Protein AF-A0A1D2JJ43-F1 (afdb_monomer_lite)

Foldseek 3Di:
DVVCCVVVVDPQVQCQPDCNQVVVLVVCLVVQQFWDKDKDKDADDDDPQKFKKKKAQFFPAFKFKDKQRHTQDHRVQGGARRSIDIGRPCRVSDDHTMMMIMITWHQHDPVPGNYDACQFLDDAGSNNPGGRDDDMDMDIDHQKDFPDQWDWDWPDDDPPDPDIDTDTHIDIDRSDDDDDDDDDDDDDDPFEDQQEAAEADFLLQQVDDDGLHQFTAYPEYANHQHDDNDDDPRVDNVVVQVQLCQAANHAPDPVSVQQSLLQRLLSNLLSNLLSLQVQCPPPRRRDYDQYQPCEGPGADPTRHCAYPQQHGTSNVQSNVQSPQQWHWDADLPVRDTDTGHPPPDDPPFDKDKDKDWDAQDPPDDRQFDPWFRTKIWIWMATPVPRHTRHIDIDRHTPDDWDWDQVPDDSHDTDTPHHRYPNRLLVGAAQAVQKAKDWDDWDVPDVQTKTKIKIFRQDQAKPFQKAKFKALAPPGDTDPDKDKPHGGDIAHHGDMDMIIIDRVPNPQDQGIWMWIDHSNHHIYIDRND

InterPro domains:
  IPR008979 Galactose-binding-like domain superfamily [SSF49785] (25-141)
  IPR013783 Immunoglobulin-like fold [G3DSA:2.60.40.10] (379-425)
  IPR013783 Immunoglobulin-like fold [G3DSA:2.60.40.10] (431-527)
  IPR017853 Glycoside hydrolase superfamily [SSF51445] (172-320)
  IPR036156 Beta-Galactosidase/glucuronidase domain superfamily [SSF49303] (390-526)
  IPR041351 Exo-beta-D-glucosaminidase, Ig-fold domain [PF18368] (411-520)
  IPR043534 Exo-beta-D-glucosaminidase/Endo-beta-mannosidase [PTHR43536] (1-178)

Structure (mmCIF, N/CA/C/O backbone):
data_AF-A0A1D2JJ43-F1
#
_entry.id   AF-A0A1D2JJ43-F1
#
loop_
_atom_site.group_PDB
_atom_site.id
_atom_site.type_symbol
_atom_site.label_atom_id
_atom_site.label_alt_id
_atom_site.label_comp_id
_atom_site.label_asym_id
_atom_site.label_entity_id
_atom_site.label_seq_id
_atom_site.pdbx_PDB_ins_code
_atom_site.Cartn_x
_atom_site.Cartn_y
_atom_site.Cartn_z
_atom_site.occupancy
_atom_site.B_iso_or_equiv
_atom_site.auth_seq_id
_atom_site.auth_comp_id
_atom_site.auth_asym_id
_atom_site.auth_atom_id
_atom_site.pdbx_PDB_model_num
ATOM 1 N N . MET A 1 1 ? 11.159 -14.795 -13.646 1.00 89.06 1 MET A N 1
ATOM 2 C CA . MET A 1 1 ? 10.263 -15.572 -12.770 1.00 89.06 1 MET A CA 1
ATOM 3 C C . MET A 1 1 ? 8.824 -15.423 -13.226 1.00 89.06 1 MET A C 1
ATOM 5 O O . MET A 1 1 ? 8.235 -16.446 -13.527 1.00 89.06 1 MET A O 1
ATOM 9 N N . ALA A 1 2 ? 8.302 -14.199 -13.382 1.00 92.44 2 ALA A N 1
ATOM 10 C CA . ALA A 1 2 ? 6.940 -13.953 -13.881 1.00 92.44 2 ALA A CA 1
ATOM 11 C C . ALA A 1 2 ? 6.596 -14.759 -15.149 1.00 92.44 2 ALA A C 1
ATOM 13 O O . ALA A 1 2 ? 5.688 -15.570 -15.119 1.00 92.44 2 ALA A O 1
ATOM 14 N N . GLY A 1 3 ? 7.426 -14.702 -16.199 1.00 93.12 3 GLY A N 1
ATOM 15 C CA . GLY A 1 3 ? 7.182 -15.512 -17.402 1.00 93.12 3 GLY A CA 1
ATOM 16 C C . GLY A 1 3 ? 7.188 -17.036 -17.179 1.00 93.12 3 GLY A C 1
ATOM 17 O O . GLY A 1 3 ? 6.576 -17.762 -17.948 1.00 93.12 3 GLY A O 1
ATOM 18 N N . LEU A 1 4 ? 7.847 -17.550 -16.132 1.00 93.31 4 LEU A N 1
ATOM 19 C CA . LEU A 1 4 ? 7.766 -18.972 -15.765 1.00 93.31 4 LEU A CA 1
ATOM 20 C C . LEU A 1 4 ? 6.449 -19.289 -15.043 1.00 93.31 4 LEU A C 1
ATOM 22 O O . LEU A 1 4 ? 5.916 -20.378 -15.231 1.00 93.31 4 LEU A O 1
ATOM 26 N N . ILE A 1 5 ? 5.930 -18.344 -14.257 1.00 94.31 5 ILE A N 1
ATOM 27 C CA . ILE A 1 5 ? 4.611 -18.434 -13.622 1.00 94.31 5 ILE A CA 1
ATOM 28 C C . ILE A 1 5 ? 3.517 -18.403 -14.696 1.00 94.31 5 ILE A C 1
ATOM 30 O O . ILE A 1 5 ? 2.702 -19.317 -14.754 1.00 94.31 5 ILE A O 1
ATOM 34 N N . ASP A 1 6 ? 3.577 -17.448 -15.629 1.00 95.06 6 ASP A N 1
ATOM 35 C CA . ASP A 1 6 ? 2.606 -17.313 -16.729 1.00 95.06 6 ASP A CA 1
ATOM 36 C C . ASP A 1 6 ? 2.534 -18.563 -17.622 1.00 95.06 6 ASP A C 1
ATOM 38 O O . ASP A 1 6 ? 1.504 -18.854 -18.225 1.00 95.06 6 ASP A O 1
ATOM 42 N N . ASN A 1 7 ? 3.631 -19.324 -17.705 1.00 95.81 7 ASN A N 1
ATOM 43 C CA . ASN A 1 7 ? 3.716 -20.574 -18.465 1.00 95.81 7 ASN A CA 1
ATOM 44 C C . ASN A 1 7 ? 3.470 -21.832 -17.606 1.00 95.81 7 ASN A C 1
ATOM 46 O O . ASN A 1 7 ? 3.734 -22.944 -18.064 1.00 95.81 7 ASN A O 1
ATOM 50 N N . GLY A 1 8 ? 3.004 -21.684 -16.361 1.00 95.25 8 GLY A N 1
ATOM 51 C CA . GLY A 1 8 ? 2.654 -22.797 -15.472 1.00 95.25 8 GLY A CA 1
ATOM 52 C C . GLY A 1 8 ? 3.840 -23.642 -14.993 1.00 95.25 8 GLY A C 1
ATOM 53 O O . GLY A 1 8 ? 3.649 -24.766 -14.537 1.00 95.25 8 GLY A O 1
ATOM 54 N N . VAL A 1 9 ? 5.075 -23.137 -15.099 1.00 94.25 9 VAL A N 1
ATOM 55 C CA . VAL A 1 9 ? 6.274 -23.820 -14.573 1.00 94.25 9 VAL A CA 1
ATOM 56 C C . VAL A 1 9 ? 6.310 -23.749 -13.045 1.00 94.25 9 VAL A C 1
ATOM 58 O O . VAL A 1 9 ? 6.814 -24.667 -12.399 1.00 94.25 9 VAL A O 1
ATOM 61 N N . TYR A 1 10 ? 5.781 -22.664 -12.480 1.00 93.38 10 TYR A N 1
ATOM 62 C CA . TYR A 1 10 ? 5.528 -22.504 -11.051 1.00 93.38 10 TYR A CA 1
ATOM 63 C C . TYR A 1 10 ? 4.125 -21.937 -10.865 1.00 93.38 10 TYR A C 1
ATOM 65 O O . TYR A 1 10 ? 3.720 -21.066 -11.630 1.00 93.38 10 TYR A O 1
ATOM 73 N N . ASP A 1 11 ? 3.412 -22.397 -9.843 1.00 93.88 11 ASP A N 1
ATOM 74 C CA . ASP A 1 11 ? 2.134 -21.815 -9.446 1.00 93.88 11 ASP A CA 1
ATOM 75 C C . ASP A 1 11 ? 2.367 -20.655 -8.466 1.00 93.88 11 ASP A C 1
ATOM 77 O O . ASP A 1 11 ? 3.124 -20.794 -7.504 1.00 93.88 11 ASP A O 1
ATOM 81 N N . GLU A 1 12 ? 1.751 -19.498 -8.716 1.00 92.06 12 GLU A N 1
ATOM 82 C CA . GLU A 1 12 ? 1.913 -18.307 -7.870 1.00 92.06 12 GLU A CA 1
ATOM 83 C C . GLU A 1 12 ? 1.381 -18.535 -6.451 1.00 92.06 12 GLU A C 1
ATOM 85 O O . GLU A 1 12 ? 2.027 -18.147 -5.475 1.00 92.06 12 GLU A O 1
ATOM 90 N N . THR A 1 13 ? 0.231 -19.204 -6.330 1.00 89.88 13 THR A N 1
ATOM 91 C CA . THR A 1 13 ? -0.414 -19.448 -5.036 1.00 89.88 13 THR A CA 1
ATOM 92 C C . THR A 1 13 ? 0.458 -20.358 -4.185 1.00 89.88 13 THR A C 1
ATOM 94 O O . THR A 1 13 ? 0.679 -20.074 -3.010 1.00 89.88 13 THR A O 1
ATOM 97 N N . GLU A 1 14 ? 1.008 -21.421 -4.769 1.00 92.69 14 GLU A N 1
ATOM 98 C CA . GLU A 1 14 ? 1.961 -22.293 -4.086 1.00 92.69 14 GLU A CA 1
ATOM 99 C C . GLU A 1 14 ? 3.264 -21.564 -3.766 1.00 92.69 14 GLU A C 1
ATOM 101 O O . GLU A 1 14 ? 3.770 -21.682 -2.651 1.00 92.69 14 GLU A O 1
ATOM 106 N N . LEU A 1 15 ? 3.812 -20.797 -4.709 1.00 91.94 15 LEU A N 1
ATOM 107 C CA . LEU A 1 15 ? 5.088 -20.109 -4.534 1.00 91.94 15 LEU A CA 1
ATOM 108 C C . LEU A 1 15 ? 5.037 -19.095 -3.386 1.00 91.94 15 LEU A C 1
ATOM 110 O O . LEU A 1 15 ? 5.996 -18.991 -2.619 1.00 91.94 15 LEU A O 1
ATOM 114 N N . PHE A 1 16 ? 3.932 -18.359 -3.268 1.00 92.25 16 PHE A N 1
ATOM 115 C CA . PHE A 1 16 ? 3.734 -17.349 -2.228 1.00 92.25 16 PHE A CA 1
ATOM 116 C C . PHE A 1 16 ? 3.169 -17.921 -0.925 1.00 92.25 16 PHE A C 1
ATOM 118 O O . PHE A 1 16 ? 3.050 -17.198 0.065 1.00 92.25 16 PHE A O 1
ATOM 125 N N . PHE A 1 17 ? 2.858 -19.217 -0.882 1.00 91.38 17 PHE A N 1
ATOM 126 C CA . PHE A 1 17 ? 2.410 -19.879 0.332 1.00 91.38 17 PHE A CA 1
ATOM 127 C C . PHE A 1 17 ? 3.592 -20.326 1.202 1.00 91.38 17 PHE A C 1
ATOM 129 O O . PHE A 1 17 ? 4.466 -21.081 0.774 1.00 91.38 17 PHE A O 1
ATOM 136 N N . SER A 1 18 ? 3.571 -19.931 2.479 1.00 90.50 18 SER A N 1
ATOM 137 C CA . SER A 1 18 ? 4.553 -20.360 3.484 1.00 90.50 18 SER A CA 1
ATOM 138 C C . SER A 1 18 ? 6.008 -20.053 3.067 1.00 90.50 18 SER A C 1
ATOM 140 O O . SER A 1 18 ? 6.306 -18.957 2.601 1.00 90.50 18 SER A O 1
ATOM 142 N N . ASP A 1 19 ? 6.939 -20.987 3.265 1.00 90.38 19 ASP A N 1
ATOM 143 C CA . ASP A 1 19 ? 8.365 -20.845 2.951 1.00 90.38 19 ASP A CA 1
ATOM 144 C C . ASP A 1 19 ? 8.744 -21.343 1.538 1.00 90.38 19 ASP A C 1
ATOM 146 O O . ASP A 1 19 ? 9.933 -21.504 1.225 1.00 90.38 19 ASP A O 1
ATOM 150 N N . ASN A 1 20 ? 7.759 -21.569 0.660 1.00 93.25 20 ASN A N 1
ATOM 151 C CA . ASN A 1 20 ? 7.969 -22.144 -0.671 1.00 93.25 20 ASN A CA 1
ATOM 152 C C . ASN A 1 20 ? 8.845 -21.268 -1.576 1.00 93.25 20 ASN A C 1
ATOM 154 O O . ASN A 1 20 ? 9.690 -21.804 -2.301 1.00 93.25 20 ASN A O 1
ATOM 158 N N . LEU A 1 21 ? 8.719 -19.939 -1.500 1.00 91.62 21 LEU A N 1
ATOM 159 C CA . LEU A 1 21 ? 9.570 -19.008 -2.248 1.00 91.62 21 LEU A CA 1
ATOM 160 C C . LEU A 1 21 ? 11.053 -19.211 -1.911 1.00 91.62 21 LEU A C 1
ATOM 162 O O . LEU A 1 21 ? 11.881 -19.316 -2.814 1.00 91.62 21 LEU A O 1
ATOM 166 N N . SER A 1 22 ? 11.385 -19.344 -0.624 1.00 89.19 22 SER A N 1
ATOM 167 C CA . SER A 1 22 ? 12.758 -19.557 -0.150 1.00 89.19 22 SER A CA 1
ATOM 168 C C . SER A 1 22 ? 13.320 -20.898 -0.621 1.00 89.19 22 SER A C 1
ATOM 170 O O . SER A 1 22 ? 14.445 -20.965 -1.123 1.00 89.19 22 SER A O 1
ATOM 172 N N . ARG A 1 23 ? 12.527 -21.974 -0.520 1.00 89.88 23 ARG A N 1
ATOM 173 C CA . ARG A 1 23 ? 12.917 -23.308 -1.011 1.00 89.88 23 ARG A CA 1
ATOM 174 C C . ARG A 1 23 ? 13.148 -23.297 -2.520 1.00 89.88 23 ARG A C 1
ATOM 176 O O . ARG A 1 23 ? 14.163 -23.811 -2.995 1.00 89.88 23 ARG A O 1
ATOM 183 N N . THR A 1 24 ? 12.247 -22.653 -3.257 1.00 88.12 24 THR A N 1
ATOM 184 C CA . THR A 1 24 ? 12.350 -22.492 -4.710 1.00 88.12 24 THR A CA 1
ATOM 185 C C . THR A 1 24 ? 13.593 -21.693 -5.069 1.00 88.12 24 THR A C 1
ATOM 187 O O . THR A 1 24 ? 14.385 -22.166 -5.877 1.00 88.12 24 THR A O 1
ATOM 190 N N . ALA A 1 25 ? 13.828 -20.546 -4.422 1.00 86.19 25 ALA A N 1
ATOM 191 C CA . ALA A 1 25 ? 14.993 -19.691 -4.650 1.00 86.19 25 ALA A CA 1
ATOM 192 C C . ALA A 1 25 ? 16.315 -20.459 -4.516 1.00 86.19 25 ALA A C 1
ATOM 194 O O . ALA A 1 25 ? 17.204 -20.307 -5.354 1.00 86.19 25 ALA A O 1
ATOM 195 N N . ILE A 1 26 ? 16.430 -21.334 -3.512 1.00 86.00 26 ILE A N 1
ATOM 196 C CA . ILE A 1 26 ? 17.597 -22.207 -3.332 1.00 86.00 26 ILE A CA 1
ATOM 197 C C . ILE A 1 26 ? 17.710 -23.211 -4.487 1.00 86.00 26 ILE A C 1
ATOM 199 O O . ILE A 1 26 ? 18.777 -23.329 -5.092 1.00 86.00 26 ILE A O 1
ATOM 203 N N . ALA A 1 27 ? 16.619 -23.905 -4.820 1.00 85.12 27 ALA A N 1
ATOM 204 C CA . ALA A 1 27 ? 16.606 -24.952 -5.842 1.00 85.12 27 ALA A CA 1
ATOM 205 C C . ALA A 1 27 ? 16.917 -24.428 -7.256 1.00 85.12 27 ALA A C 1
ATOM 207 O O . ALA A 1 27 ? 17.529 -25.124 -8.068 1.00 85.12 27 ALA A O 1
ATOM 208 N N . VAL A 1 28 ? 16.512 -23.195 -7.563 1.00 87.62 28 VAL A N 1
ATOM 209 C CA . VAL A 1 28 ? 16.611 -22.609 -8.911 1.00 87.62 28 VAL A CA 1
ATOM 210 C C . VAL A 1 28 ? 17.745 -21.602 -9.043 1.00 87.62 28 VAL A C 1
ATOM 212 O O . VAL A 1 28 ? 17.951 -21.073 -10.134 1.00 87.62 28 VAL A O 1
ATOM 215 N N . LYS A 1 29 ? 18.510 -21.357 -7.971 1.00 83.12 29 LYS A N 1
ATOM 216 C CA . LYS A 1 29 ? 19.557 -20.330 -7.916 1.00 83.12 29 LYS A CA 1
ATOM 217 C C . LYS A 1 29 ? 20.469 -20.362 -9.142 1.00 83.12 29 LYS A C 1
ATOM 219 O O . LYS A 1 29 ? 20.690 -19.333 -9.774 1.00 83.12 29 LYS A O 1
ATOM 224 N N . ALA A 1 30 ? 20.961 -21.541 -9.525 1.00 84.56 30 ALA A N 1
ATOM 225 C CA . ALA A 1 30 ? 21.860 -21.695 -10.670 1.00 84.56 30 ALA A CA 1
ATOM 226 C C . ALA A 1 30 ? 21.230 -21.266 -12.012 1.00 84.56 30 ALA A C 1
ATOM 228 O O . ALA A 1 30 ? 21.946 -20.778 -12.884 1.00 84.56 30 ALA A O 1
ATOM 229 N N . LYS A 1 31 ? 19.902 -21.385 -12.169 1.00 87.25 31 LYS A N 1
ATOM 230 C CA . LYS A 1 31 ? 19.178 -21.017 -13.399 1.00 87.25 31 LYS A CA 1
ATOM 231 C C . LYS A 1 31 ? 19.157 -19.505 -13.645 1.00 87.25 31 LYS A C 1
ATOM 233 O O . LYS A 1 31 ? 19.100 -19.094 -14.795 1.00 87.25 31 LYS A O 1
ATOM 238 N N . PHE A 1 32 ? 19.235 -18.691 -12.590 1.00 91.06 32 PHE A N 1
ATOM 239 C CA . PHE A 1 32 ? 19.167 -17.226 -12.689 1.00 91.06 32 PHE A CA 1
ATOM 240 C C . PHE A 1 32 ? 20.522 -16.520 -12.537 1.00 91.06 32 PHE A C 1
ATOM 242 O O . PHE A 1 32 ? 20.602 -15.302 -12.657 1.00 91.06 32 PHE A O 1
ATOM 249 N N . HIS A 1 33 ? 21.613 -17.271 -12.344 1.00 89.62 33 HIS A N 1
ATOM 250 C CA . HIS A 1 33 ? 22.984 -16.736 -12.372 1.00 89.62 33 HIS A CA 1
ATOM 251 C C . HIS A 1 33 ? 23.607 -16.742 -13.778 1.00 89.62 33 HIS A C 1
ATOM 253 O O . HIS A 1 33 ? 24.810 -16.527 -13.934 1.00 89.62 33 HIS A O 1
ATOM 259 N N . VAL A 1 34 ? 22.792 -16.950 -14.813 1.00 93.62 34 VAL A N 1
ATOM 260 C CA . VAL A 1 34 ? 23.194 -16.901 -16.222 1.00 93.62 34 VAL A CA 1
ATOM 261 C C . VAL A 1 34 ? 22.296 -15.942 -17.008 1.00 93.62 34 VAL A C 1
ATOM 263 O O . VAL A 1 34 ? 21.182 -15.653 -16.567 1.00 93.62 34 VAL A O 1
ATOM 266 N N . PRO A 1 35 ? 22.757 -15.414 -18.157 1.00 96.50 35 PRO A N 1
ATOM 267 C CA . PRO A 1 35 ? 21.930 -14.547 -18.984 1.00 96.50 35 PRO A CA 1
ATOM 268 C C . PRO A 1 35 ? 20.648 -15.234 -19.466 1.00 96.50 35 PRO A C 1
ATOM 270 O O . PRO A 1 35 ? 20.686 -16.400 -19.859 1.00 96.50 35 PRO A O 1
ATOM 273 N N . CYS A 1 36 ? 19.543 -14.492 -19.493 1.00 95.38 36 CYS A N 1
ATOM 274 C CA . CYS A 1 36 ? 18.257 -14.944 -20.025 1.00 95.38 36 CYS A CA 1
ATOM 275 C C . CYS A 1 36 ? 18.011 -14.334 -21.409 1.00 95.38 36 CYS A C 1
ATOM 277 O O . CYS A 1 36 ? 18.448 -13.217 -21.691 1.00 95.38 36 CYS A O 1
ATOM 279 N N . LEU A 1 37 ? 17.326 -15.072 -22.284 1.00 96.94 37 LEU A N 1
ATOM 280 C CA . LEU A 1 37 ? 17.017 -14.640 -23.646 1.00 96.94 37 LEU A CA 1
ATOM 281 C C . LEU A 1 37 ? 15.527 -14.318 -23.772 1.00 96.94 37 LEU A C 1
ATOM 283 O O . LEU A 1 37 ? 14.689 -15.164 -23.480 1.00 96.94 37 LEU A O 1
ATOM 287 N N . TYR A 1 38 ? 15.226 -13.117 -24.250 1.00 97.62 38 TYR A N 1
ATOM 288 C CA . TYR A 1 38 ? 13.897 -12.664 -24.648 1.00 97.62 38 TYR A CA 1
ATOM 289 C C . TYR A 1 38 ? 13.918 -12.487 -26.158 1.00 97.62 38 TYR A C 1
ATOM 291 O O . TYR A 1 38 ? 14.759 -11.748 -26.670 1.00 97.62 38 TYR A O 1
ATOM 299 N N . ARG A 1 39 ? 13.048 -13.187 -26.883 1.00 97.75 39 ARG A N 1
ATOM 300 C CA . ARG A 1 39 ? 13.063 -13.193 -28.344 1.00 97.75 39 ARG A CA 1
ATOM 301 C C . ARG A 1 39 ? 11.662 -13.007 -28.888 1.00 97.75 39 ARG A C 1
ATOM 303 O O . ARG A 1 39 ? 10.768 -13.718 -28.457 1.00 97.75 39 ARG A O 1
ATOM 310 N N . GLU A 1 40 ? 11.545 -12.132 -29.877 1.00 97.62 40 GLU A N 1
ATOM 311 C CA . GLU A 1 40 ? 10.317 -11.908 -30.632 1.00 97.62 40 GLU A CA 1
ATOM 312 C C . GLU A 1 40 ? 10.609 -11.978 -32.135 1.00 97.62 40 GLU A C 1
ATOM 314 O O . GLU A 1 40 ? 11.672 -11.538 -32.597 1.00 97.62 40 GLU A O 1
ATOM 319 N N . GLU A 1 41 ? 9.681 -12.550 -32.897 1.00 97.75 41 GLU A N 1
ATOM 320 C CA . GLU A 1 41 ? 9.656 -12.497 -34.361 1.00 97.75 41 GLU A CA 1
ATOM 321 C C . GLU A 1 41 ? 8.449 -11.686 -34.814 1.00 97.75 41 GLU A C 1
ATOM 323 O O . GLU A 1 41 ? 7.363 -11.825 -34.263 1.00 97.75 41 GLU A O 1
ATOM 328 N N . PHE A 1 42 ? 8.633 -10.840 -35.820 1.00 96.88 42 PHE A N 1
ATOM 329 C CA . PHE A 1 42 ? 7.571 -9.979 -36.324 1.00 96.88 42 PHE A CA 1
ATOM 330 C C . PHE A 1 42 ? 7.799 -9.646 -37.795 1.00 96.88 42 PHE A C 1
ATOM 332 O O . PHE A 1 42 ? 8.937 -9.537 -38.256 1.00 96.88 42 PHE A O 1
ATOM 339 N N . ASP A 1 43 ? 6.711 -9.444 -38.528 1.00 97.12 43 ASP A N 1
ATOM 340 C CA . ASP A 1 43 ? 6.760 -9.013 -39.920 1.00 97.12 43 ASP A CA 1
ATOM 341 C C . ASP A 1 43 ? 6.694 -7.490 -40.032 1.00 97.12 43 ASP A C 1
ATOM 343 O O . ASP A 1 43 ? 5.946 -6.820 -39.318 1.00 97.12 43 ASP A O 1
ATOM 347 N N . LEU A 1 44 ? 7.460 -6.937 -40.970 1.00 94.81 44 LEU A N 1
ATOM 348 C CA . LEU A 1 44 ? 7.408 -5.525 -41.329 1.00 94.81 44 LEU A CA 1
ATOM 349 C C . LEU A 1 44 ? 7.190 -5.343 -42.826 1.00 94.81 44 LEU A C 1
ATOM 351 O O . LEU A 1 44 ? 7.762 -6.061 -43.644 1.00 94.81 44 LEU A O 1
ATOM 355 N N . ASP A 1 45 ? 6.463 -4.286 -43.181 1.00 93.31 45 ASP A N 1
ATOM 356 C CA . ASP A 1 45 ? 6.418 -3.733 -44.537 1.00 93.31 45 ASP A CA 1
ATOM 357 C C . ASP A 1 45 ? 7.002 -2.306 -44.526 1.00 93.31 45 ASP A C 1
ATOM 359 O O . ASP A 1 45 ? 6.279 -1.324 -44.312 1.00 93.31 45 ASP A O 1
ATOM 363 N N . PRO A 1 46 ? 8.340 -2.161 -44.635 1.00 90.88 46 PRO A N 1
ATOM 364 C CA . PRO A 1 46 ? 9.005 -0.873 -44.508 1.00 90.88 46 PRO A CA 1
ATOM 365 C C . PRO A 1 46 ? 8.600 0.114 -45.604 1.00 90.88 46 PRO A C 1
ATOM 367 O O . PRO A 1 46 ? 8.778 -0.132 -46.798 1.00 90.88 46 PRO A O 1
ATOM 370 N N . ARG A 1 47 ? 8.172 1.316 -45.205 1.00 86.69 47 ARG A N 1
ATOM 371 C CA . ARG A 1 47 ? 7.963 2.415 -46.160 1.00 86.69 47 ARG A CA 1
ATOM 372 C C . ARG A 1 47 ? 9.288 2.855 -46.791 1.00 86.69 47 ARG A C 1
ATOM 374 O O . ARG A 1 47 ? 10.322 2.893 -46.122 1.00 86.69 47 ARG A O 1
ATOM 381 N N . ARG A 1 48 ? 9.250 3.257 -48.068 1.00 79.56 48 ARG A N 1
ATOM 382 C CA . ARG A 1 48 ? 10.416 3.832 -48.767 1.00 79.56 48 ARG A CA 1
ATOM 383 C C . ARG A 1 48 ? 10.914 5.098 -48.063 1.00 79.56 48 ARG A C 1
ATOM 385 O O . ARG A 1 48 ? 10.108 5.910 -47.618 1.00 79.56 48 ARG A O 1
ATOM 392 N N . ASN A 1 49 ? 12.237 5.277 -48.026 1.00 76.06 49 ASN A N 1
ATOM 393 C CA . ASN A 1 49 ? 12.925 6.413 -47.394 1.00 76.06 49 ASN A CA 1
ATOM 394 C C . ASN A 1 49 ? 12.593 6.607 -45.903 1.00 76.06 49 ASN A C 1
ATOM 396 O O . ASN A 1 49 ? 12.656 7.729 -45.397 1.00 76.06 49 ASN A O 1
ATOM 400 N N . GLY A 1 50 ? 12.211 5.534 -45.208 1.00 79.94 50 GLY A N 1
ATOM 401 C CA . GLY A 1 50 ? 11.974 5.583 -43.774 1.00 79.94 50 GLY A CA 1
ATOM 402 C C . GLY A 1 50 ? 13.230 5.286 -42.958 1.00 79.94 50 GLY A C 1
ATOM 403 O O . GLY A 1 50 ? 14.088 4.514 -43.381 1.00 79.94 50 GLY A O 1
ATOM 404 N N . HIS A 1 51 ? 13.308 5.885 -41.777 1.00 85.44 51 HIS A N 1
ATOM 405 C CA . HIS A 1 51 ? 14.343 5.649 -40.778 1.00 85.44 51 HIS A CA 1
ATOM 406 C C . HIS A 1 51 ? 13.715 4.946 -39.574 1.00 85.44 51 HIS A C 1
ATOM 408 O O . HIS A 1 51 ? 12.672 5.385 -39.082 1.00 85.44 51 HIS A O 1
ATOM 414 N N . PHE A 1 52 ? 14.315 3.846 -39.132 1.00 92.06 52 PHE A N 1
ATOM 415 C CA . PHE A 1 52 ? 13.838 3.059 -38.001 1.00 92.06 52 PHE A CA 1
ATOM 416 C C . PHE A 1 52 ? 14.563 3.414 -36.712 1.00 92.06 52 PHE A C 1
ATOM 418 O O . PHE A 1 52 ? 15.754 3.707 -36.720 1.00 92.06 52 PHE A O 1
ATOM 425 N N . PHE A 1 53 ? 13.834 3.303 -35.606 1.00 91.06 53 PHE A N 1
ATOM 426 C CA . PHE A 1 53 ? 14.351 3.454 -34.255 1.00 91.06 53 PHE A CA 1
ATOM 427 C C . PHE A 1 53 ? 13.882 2.307 -33.383 1.00 91.06 53 PHE A C 1
ATOM 429 O O . PHE A 1 53 ? 12.685 2.008 -33.366 1.00 91.06 53 PHE A O 1
ATOM 436 N N . LEU A 1 54 ? 14.799 1.739 -32.607 1.00 94.31 54 LEU A N 1
ATOM 437 C CA . LEU A 1 54 ? 14.476 0.796 -31.543 1.00 94.31 54 LEU A CA 1
ATOM 438 C C . LEU A 1 54 ? 14.518 1.527 -30.202 1.00 94.31 54 LEU A C 1
ATOM 440 O O . LEU A 1 54 ? 15.492 2.214 -29.912 1.00 94.31 54 LEU A O 1
ATOM 444 N N . GLN A 1 55 ? 13.491 1.383 -29.376 1.00 93.44 55 GLN A N 1
ATOM 445 C CA . GLN A 1 55 ? 13.393 2.055 -28.088 1.00 93.44 55 GLN A CA 1
ATOM 446 C C . GLN A 1 55 ? 13.108 1.061 -26.969 1.00 93.44 55 GLN A C 1
ATOM 448 O O . GLN A 1 55 ? 12.180 0.262 -27.056 1.00 93.44 55 GLN A O 1
ATOM 453 N N . THR A 1 56 ? 13.892 1.138 -25.899 1.00 93.88 56 THR A N 1
ATOM 454 C CA . THR A 1 56 ? 13.664 0.394 -24.660 1.00 93.88 56 THR A CA 1
ATOM 455 C C . THR A 1 56 ? 13.057 1.310 -23.605 1.00 93.88 56 THR A C 1
ATOM 457 O O . THR A 1 56 ? 13.451 2.472 -23.478 1.00 93.88 56 THR A O 1
ATOM 460 N N . HIS A 1 57 ? 12.114 0.784 -22.820 1.00 91.56 57 HIS A N 1
ATOM 461 C CA . HIS A 1 57 ? 11.475 1.533 -21.732 1.00 91.56 57 HIS A CA 1
ATOM 462 C C . HIS A 1 57 ? 11.778 0.987 -20.329 1.00 91.56 57 HIS A C 1
ATOM 464 O O . HIS A 1 57 ? 11.466 1.659 -19.343 1.00 91.56 57 HIS A O 1
ATOM 470 N N . GLY A 1 58 ? 12.384 -0.201 -20.215 1.00 92.81 58 GLY A N 1
ATOM 471 C CA . GLY A 1 58 ? 12.763 -0.791 -18.929 1.00 92.81 58 GLY A CA 1
ATOM 472 C C . GLY A 1 58 ? 13.337 -2.203 -19.046 1.00 92.81 58 GLY A C 1
ATOM 473 O O . GLY A 1 58 ? 12.627 -3.147 -19.392 1.00 92.81 58 GLY A O 1
ATOM 474 N N . THR A 1 59 ? 14.617 -2.346 -18.691 1.00 94.44 59 THR A N 1
ATOM 475 C CA . THR A 1 59 ? 15.345 -3.624 -18.704 1.00 94.44 59 THR A CA 1
ATOM 476 C C . THR A 1 59 ? 16.247 -3.723 -17.480 1.00 94.44 59 THR A C 1
ATOM 478 O O . THR A 1 59 ? 17.094 -2.862 -17.263 1.00 94.44 59 THR A O 1
ATOM 481 N N . THR A 1 60 ? 16.103 -4.788 -16.697 1.00 95.19 60 THR A N 1
ATOM 482 C CA . THR A 1 60 ? 16.807 -4.995 -15.428 1.00 95.19 60 THR A CA 1
ATOM 483 C C . THR A 1 60 ? 17.846 -6.121 -15.551 1.00 95.19 60 THR A C 1
ATOM 485 O O . THR A 1 60 ? 17.504 -7.222 -15.975 1.00 95.19 60 THR A O 1
ATOM 488 N N . SER A 1 61 ? 19.116 -5.936 -15.185 1.00 93.94 61 SER A N 1
ATOM 489 C CA . SER A 1 61 ? 19.804 -4.659 -14.930 1.00 93.94 61 SER A CA 1
ATOM 490 C C . SER A 1 61 ? 20.558 -4.125 -16.149 1.00 93.94 61 SER A C 1
ATOM 492 O O . SER A 1 61 ? 20.903 -2.949 -16.191 1.00 93.94 61 SER A O 1
ATOM 494 N N . ARG A 1 62 ? 20.843 -4.981 -17.134 1.00 96.50 62 ARG A N 1
ATOM 495 C CA . ARG A 1 62 ? 21.521 -4.642 -18.395 1.00 96.50 62 ARG A CA 1
ATOM 496 C C . ARG A 1 62 ? 21.298 -5.730 -19.437 1.00 96.50 62 ARG A C 1
ATOM 498 O O . ARG A 1 62 ? 21.029 -6.880 -19.071 1.00 96.50 62 ARG A O 1
ATOM 505 N N . ALA A 1 63 ? 21.466 -5.401 -20.716 1.00 97.62 63 ALA A N 1
ATOM 506 C CA . ALA A 1 63 ? 21.264 -6.369 -21.791 1.00 97.62 63 ALA A CA 1
ATOM 507 C C . ALA A 1 63 ? 22.124 -6.127 -23.033 1.00 97.62 63 ALA A C 1
ATOM 509 O O . ALA A 1 63 ? 22.432 -4.988 -23.361 1.00 97.62 63 ALA A O 1
ATOM 510 N N . ASP A 1 64 ? 22.448 -7.204 -23.750 1.00 98.38 64 ASP A N 1
ATOM 511 C CA . ASP A 1 64 ? 22.799 -7.099 -25.169 1.00 98.38 64 ASP A CA 1
ATOM 512 C C . ASP A 1 64 ? 21.503 -7.159 -25.994 1.00 98.38 64 ASP A C 1
ATOM 514 O O . ASP A 1 64 ? 20.637 -7.995 -25.723 1.00 98.38 64 ASP A O 1
ATOM 518 N N . ILE A 1 65 ? 21.364 -6.294 -26.993 1.00 98.06 65 ILE A N 1
ATOM 519 C CA . ILE A 1 65 ? 20.191 -6.198 -27.866 1.00 98.06 65 ILE A CA 1
ATOM 520 C C . ILE A 1 65 ? 20.626 -6.474 -29.296 1.00 98.06 65 ILE A C 1
ATOM 522 O O . ILE A 1 65 ? 21.536 -5.820 -29.807 1.00 98.06 65 ILE A O 1
ATOM 526 N N . TYR A 1 66 ? 19.945 -7.409 -29.948 1.00 98.38 66 TYR A N 1
ATOM 527 C CA . TYR A 1 66 ? 20.210 -7.811 -31.317 1.00 98.38 66 TYR A CA 1
ATOM 528 C C . TYR A 1 66 ? 18.962 -7.675 -32.180 1.00 98.38 66 TYR A C 1
ATOM 530 O O . TYR A 1 66 ? 17.889 -8.125 -31.785 1.00 98.38 66 TYR A O 1
ATOM 538 N N . LEU A 1 67 ? 19.124 -7.146 -33.390 1.00 98.31 67 LEU A N 1
ATOM 539 C CA . LEU A 1 67 ? 18.090 -7.122 -34.422 1.00 98.31 67 LEU A CA 1
ATOM 540 C C . LEU A 1 67 ? 18.616 -7.853 -35.657 1.00 98.31 67 LEU A C 1
ATOM 542 O O . LEU A 1 67 ? 19.662 -7.499 -36.195 1.00 98.31 67 LEU A O 1
ATOM 546 N N . ASN A 1 68 ? 17.923 -8.909 -36.085 1.00 97.69 68 ASN A N 1
ATOM 547 C CA . ASN A 1 68 ? 18.322 -9.759 -37.216 1.00 97.69 68 ASN A CA 1
ATOM 548 C C . ASN A 1 68 ? 19.784 -10.249 -37.149 1.00 97.69 68 ASN A C 1
ATOM 550 O O . ASN A 1 68 ? 20.452 -10.404 -38.173 1.00 97.69 68 ASN A O 1
ATOM 554 N N . GLY A 1 69 ? 20.271 -10.499 -35.929 1.00 96.44 69 GLY A N 1
ATOM 555 C CA . GLY A 1 69 ? 21.634 -10.955 -35.641 1.00 96.44 69 GLY A CA 1
ATOM 556 C C . GLY A 1 69 ? 22.676 -9.842 -35.483 1.00 96.44 69 GLY A C 1
ATOM 557 O O . GLY A 1 69 ? 23.762 -10.120 -34.978 1.00 96.44 69 GLY A O 1
ATOM 558 N N . ALA A 1 70 ? 22.364 -8.596 -35.847 1.00 97.75 70 ALA A N 1
ATOM 559 C CA . ALA A 1 70 ? 23.247 -7.454 -35.626 1.00 97.75 70 ALA A CA 1
ATOM 560 C C . ALA A 1 70 ? 23.125 -6.943 -34.186 1.00 97.75 70 ALA A C 1
ATOM 562 O O . ALA A 1 70 ? 22.015 -6.814 -33.673 1.00 97.75 70 ALA A O 1
ATOM 563 N N . LEU A 1 71 ? 24.255 -6.661 -33.531 1.00 97.69 71 LEU A N 1
ATOM 564 C CA . LEU A 1 71 ? 24.282 -6.085 -32.185 1.00 97.69 71 LEU A CA 1
ATOM 565 C C . LEU A 1 71 ? 23.924 -4.595 -32.262 1.00 97.69 71 LEU A C 1
ATOM 567 O O . LEU A 1 71 ? 24.739 -3.794 -32.703 1.00 97.69 71 LEU A O 1
ATOM 571 N N . VAL A 1 72 ? 22.732 -4.239 -31.789 1.00 96.81 72 VAL A N 1
ATOM 572 C CA . VAL A 1 72 ? 22.239 -2.854 -31.731 1.00 96.81 72 VAL A CA 1
ATOM 573 C C . VAL A 1 72 ? 22.796 -2.125 -30.511 1.00 96.81 72 VAL A C 1
ATOM 575 O O . VAL A 1 72 ? 23.203 -0.970 -30.591 1.00 96.81 72 VAL A O 1
ATOM 578 N N . ALA A 1 73 ? 22.823 -2.797 -29.361 1.00 96.38 73 ALA A N 1
ATOM 579 C CA . ALA A 1 73 ? 23.343 -2.228 -28.125 1.00 96.38 73 ALA A CA 1
ATOM 580 C C . ALA A 1 73 ? 23.972 -3.313 -27.261 1.00 96.38 73 ALA A C 1
ATOM 582 O O . ALA A 1 73 ? 23.420 -4.401 -27.114 1.00 96.38 73 ALA A O 1
ATOM 583 N N . SER A 1 74 ? 25.124 -3.014 -26.665 1.00 97.06 74 SER A N 1
ATOM 584 C CA . SER A 1 74 ? 25.770 -3.927 -25.722 1.00 97.06 74 SER A CA 1
ATOM 585 C C . SER A 1 74 ? 25.242 -3.739 -24.301 1.00 97.06 74 SER A C 1
ATOM 587 O O . SER A 1 74 ? 24.749 -2.666 -23.942 1.00 97.06 74 SER A O 1
ATOM 589 N N . LYS A 1 75 ? 25.502 -4.720 -23.439 1.00 95.56 75 LYS A N 1
ATOM 590 C CA . LYS A 1 75 ? 25.272 -4.663 -21.988 1.00 95.56 75 LYS A CA 1
ATOM 591 C C . LYS A 1 75 ? 26.038 -3.560 -21.259 1.00 95.56 75 LYS A C 1
ATOM 593 O O . LYS A 1 75 ? 25.813 -3.381 -20.071 1.00 95.56 75 LYS A O 1
ATOM 598 N N . ASN A 1 76 ? 26.986 -2.893 -21.919 1.00 95.19 76 ASN A N 1
ATOM 599 C CA . ASN A 1 76 ? 27.690 -1.731 -21.372 1.00 95.19 76 ASN A CA 1
ATOM 600 C C . ASN A 1 76 ? 26.998 -0.415 -21.766 1.00 95.19 76 ASN A C 1
ATOM 602 O O . ASN A 1 76 ? 27.281 0.624 -21.179 1.00 95.19 76 ASN A O 1
ATOM 606 N N . THR A 1 77 ? 26.099 -0.469 -22.752 1.00 94.62 77 THR A N 1
ATOM 607 C CA . THR A 1 77 ? 25.320 0.661 -23.266 1.00 94.62 77 THR A CA 1
ATOM 608 C C . THR A 1 77 ? 23.900 0.642 -22.700 1.00 94.62 77 THR A C 1
ATOM 610 O O . THR A 1 77 ? 23.453 1.645 -22.149 1.00 94.62 77 THR A O 1
ATOM 613 N N . GLN A 1 78 ? 23.203 -0.499 -22.779 1.00 95.62 78 GLN A N 1
ATOM 614 C CA . GLN A 1 78 ? 21.893 -0.713 -22.156 1.00 95.62 78 GLN A CA 1
ATOM 615 C C . GLN A 1 78 ? 22.092 -1.146 -20.698 1.00 95.62 78 GLN A C 1
ATOM 617 O O . GLN A 1 78 ? 22.223 -2.339 -20.415 1.00 95.62 78 GLN A O 1
ATOM 622 N N . VAL A 1 79 ? 22.132 -0.176 -19.780 1.00 95.25 79 VAL A N 1
ATOM 623 C CA . VAL A 1 79 ? 22.411 -0.383 -18.348 1.00 95.25 79 VAL A CA 1
ATOM 624 C C . VAL A 1 79 ? 21.437 0.408 -17.479 1.00 95.25 79 VAL A C 1
ATOM 626 O O . VAL A 1 79 ? 21.172 1.575 -17.742 1.00 95.25 79 VAL A O 1
ATOM 629 N N . GLY A 1 80 ? 20.982 -0.219 -16.399 1.00 94.69 80 GLY A N 1
ATOM 630 C CA . GLY A 1 80 ? 20.069 0.322 -15.400 1.00 94.69 80 GLY A CA 1
ATOM 631 C C . GLY A 1 80 ? 18.608 0.013 -15.722 1.00 94.69 80 GLY A C 1
ATOM 632 O O . GLY A 1 80 ? 18.183 0.147 -16.869 1.00 94.69 80 GLY A O 1
ATOM 633 N N . SER A 1 81 ? 17.813 -0.326 -14.701 1.00 94.81 81 SER A N 1
ATOM 634 C CA . SER A 1 81 ? 16.377 -0.626 -14.865 1.00 94.81 81 SER A CA 1
ATOM 635 C C . SER A 1 81 ? 15.596 0.516 -15.516 1.00 94.81 81 SER A C 1
ATOM 637 O O . SER A 1 81 ? 14.641 0.255 -16.242 1.00 94.81 81 SER A O 1
ATOM 639 N N . TYR A 1 82 ? 16.030 1.762 -15.293 1.00 92.94 82 TYR A N 1
ATOM 640 C CA . TYR A 1 82 ? 15.466 2.979 -15.889 1.00 92.94 82 TYR A CA 1
ATOM 641 C C . TYR A 1 82 ? 16.348 3.593 -16.984 1.00 92.94 82 TYR A C 1
ATOM 643 O O . TYR A 1 82 ? 16.039 4.680 -17.472 1.00 92.94 82 TYR A O 1
ATOM 651 N N . GLY A 1 83 ? 17.427 2.915 -17.388 1.00 84.25 83 GLY A N 1
ATOM 652 C CA . GLY A 1 83 ? 18.324 3.324 -18.472 1.00 84.25 83 GLY A CA 1
ATOM 653 C C . GLY A 1 83 ? 17.690 3.134 -19.849 1.00 84.25 83 GLY A C 1
ATOM 654 O O . GLY A 1 83 ? 18.223 2.420 -20.693 1.00 84.25 83 GLY A O 1
ATOM 655 N N . CYS A 1 84 ? 16.516 3.726 -20.044 1.00 82.06 84 CYS A N 1
ATOM 656 C CA . CYS A 1 84 ? 15.732 3.690 -21.270 1.00 82.06 84 CYS A CA 1
ATOM 657 C C . CYS A 1 84 ? 16.510 4.398 -22.378 1.00 82.06 84 CYS A C 1
ATOM 659 O O . CYS A 1 84 ? 16.954 5.533 -22.180 1.00 82.06 84 CYS A O 1
ATOM 661 N N . GLN A 1 85 ? 16.673 3.763 -23.536 1.00 87.62 85 GLN A N 1
ATOM 662 C CA . GLN A 1 85 ? 17.400 4.354 -24.658 1.00 87.62 85 GLN A CA 1
ATOM 663 C C . GLN A 1 85 ? 16.652 4.171 -25.971 1.00 87.62 85 GLN A C 1
ATOM 665 O O . GLN A 1 85 ? 15.874 3.237 -26.150 1.00 87.62 85 GLN A O 1
ATOM 670 N N . ARG A 1 86 ? 16.909 5.098 -26.893 1.00 88.88 86 ARG A N 1
ATOM 671 C CA . ARG A 1 86 ? 16.488 5.027 -28.288 1.00 88.88 86 ARG A CA 1
ATOM 672 C C . ARG A 1 86 ? 17.737 4.847 -29.148 1.00 88.88 86 ARG A C 1
ATOM 674 O O . ARG A 1 86 ? 18.681 5.621 -29.018 1.00 88.88 86 ARG A O 1
ATOM 681 N N . TYR A 1 87 ? 17.727 3.823 -29.990 1.00 92.25 87 TYR A N 1
ATOM 682 C CA . TYR A 1 87 ? 18.808 3.429 -30.882 1.00 92.25 87 TYR A CA 1
ATOM 683 C C . TYR A 1 87 ? 18.428 3.770 -32.320 1.00 92.25 87 TYR A C 1
ATOM 685 O O . TYR A 1 87 ? 17.404 3.299 -32.822 1.00 92.25 87 TYR A O 1
ATOM 693 N N . ASP A 1 88 ? 19.254 4.590 -32.965 1.00 84.31 88 ASP A N 1
ATOM 694 C CA . ASP A 1 88 ? 18.991 5.126 -34.308 1.00 84.31 88 ASP A CA 1
ATOM 695 C C . ASP A 1 88 ? 19.648 4.274 -35.414 1.00 84.31 88 ASP A C 1
ATOM 697 O O . ASP A 1 88 ? 19.171 4.192 -36.545 1.00 84.31 88 ASP A O 1
ATOM 701 N N . GLU A 1 89 ? 20.735 3.575 -35.087 1.00 82.00 89 GLU A N 1
ATOM 702 C CA . GLU A 1 89 ? 21.512 2.745 -36.018 1.00 82.00 89 GLU A CA 1
ATOM 703 C C . GLU A 1 89 ? 20.878 1.353 -36.195 1.00 82.00 89 GLU A C 1
ATOM 705 O O . GLU A 1 89 ? 21.517 0.324 -36.020 1.00 82.00 89 GLU A O 1
ATOM 710 N N . VAL A 1 90 ? 19.574 1.307 -36.495 1.00 93.00 90 VAL A N 1
ATOM 711 C CA . VAL A 1 90 ? 18.840 0.039 -36.698 1.00 93.00 90 VAL A CA 1
ATOM 712 C C . VAL A 1 90 ? 18.236 -0.103 -38.089 1.00 93.00 90 VAL A C 1
ATOM 714 O O . VAL A 1 90 ? 17.870 -1.206 -38.488 1.00 93.00 90 VAL A O 1
ATOM 717 N N . THR A 1 91 ? 18.152 0.993 -38.850 1.00 91.75 91 THR A N 1
ATOM 718 C CA . THR A 1 91 ? 17.519 1.021 -40.181 1.00 91.75 91 THR A CA 1
ATOM 719 C C . THR A 1 91 ? 18.120 -0.009 -41.135 1.00 91.75 91 THR A C 1
ATOM 721 O O . THR A 1 91 ? 17.381 -0.710 -41.817 1.00 91.75 91 THR A O 1
ATOM 724 N N . GLU A 1 92 ? 19.446 -0.142 -41.158 1.00 91.94 92 GLU A N 1
ATOM 725 C CA . GLU A 1 92 ? 20.148 -1.093 -42.031 1.00 91.94 92 GLU A CA 1
ATOM 726 C C . GLU A 1 92 ? 19.985 -2.561 -41.609 1.00 91.94 92 GLU A C 1
ATOM 728 O O . GLU A 1 92 ? 20.251 -3.474 -42.391 1.00 91.94 92 GLU A O 1
ATOM 733 N N . HIS A 1 93 ? 19.535 -2.804 -40.378 1.00 95.12 93 HIS A N 1
ATOM 734 C CA . HIS A 1 93 ? 19.316 -4.146 -39.852 1.00 95.12 93 HIS A CA 1
ATOM 735 C C . HIS A 1 93 ? 17.881 -4.630 -40.071 1.00 95.12 93 HIS A C 1
ATOM 737 O O . HIS A 1 93 ? 17.639 -5.833 -39.994 1.00 95.12 93 HIS A O 1
ATOM 743 N N . VAL A 1 94 ? 16.938 -3.732 -40.372 1.00 94.81 94 VAL A N 1
ATOM 744 C CA . VAL A 1 94 ? 15.535 -4.058 -40.665 1.00 94.81 94 VAL A CA 1
ATOM 745 C C . VAL A 1 94 ? 15.388 -4.634 -42.075 1.00 94.81 94 VAL A C 1
ATOM 747 O O . VAL A 1 94 ? 16.023 -4.183 -43.027 1.00 94.81 94 VAL A O 1
ATOM 750 N N . ARG A 1 95 ? 14.512 -5.629 -42.224 1.00 94.12 95 ARG A N 1
ATOM 751 C CA . ARG A 1 95 ? 14.182 -6.277 -43.501 1.00 94.12 95 ARG A CA 1
ATOM 752 C C . ARG A 1 95 ? 12.692 -6.140 -43.801 1.00 94.12 95 ARG A C 1
ATOM 754 O O . ARG A 1 95 ? 11.883 -6.011 -42.887 1.00 94.12 95 ARG A O 1
ATOM 761 N N . ALA A 1 96 ? 12.330 -6.187 -45.081 1.00 95.00 96 ALA A N 1
ATOM 762 C CA . ALA A 1 96 ? 10.941 -6.410 -45.472 1.00 95.00 96 ALA A CA 1
ATOM 763 C C . ALA A 1 96 ? 10.560 -7.878 -45.216 1.00 95.00 96 ALA A C 1
ATOM 765 O O . ALA A 1 96 ? 11.360 -8.776 -45.492 1.00 95.00 96 ALA A O 1
ATOM 766 N N . GLY A 1 97 ? 9.354 -8.111 -44.698 1.00 96.12 97 GLY A N 1
ATOM 767 C CA . GLY A 1 97 ? 8.909 -9.413 -44.210 1.00 96.12 97 GLY A CA 1
ATOM 768 C C . GLY A 1 97 ? 9.462 -9.720 -42.810 1.00 96.12 97 GLY A C 1
ATOM 769 O O . GLY A 1 97 ? 9.455 -8.823 -41.959 1.00 96.12 97 GLY A O 1
ATOM 770 N N . PRO A 1 98 ? 9.951 -10.945 -42.554 1.00 97.62 98 PRO A N 1
ATOM 771 C CA . PRO A 1 98 ? 10.244 -11.406 -41.204 1.00 97.62 98 PRO A CA 1
ATOM 772 C C . PRO A 1 98 ? 11.502 -10.763 -40.622 1.00 97.62 98 PRO A C 1
ATOM 774 O O . PRO A 1 98 ? 12.574 -10.723 -41.238 1.00 97.62 98 PRO A O 1
ATOM 777 N N . ASN A 1 99 ? 11.369 -10.306 -39.384 1.00 98.06 99 ASN A N 1
ATOM 778 C CA . ASN A 1 99 ? 12.422 -9.761 -38.545 1.00 98.06 99 ASN A CA 1
ATOM 779 C C . ASN A 1 99 ? 12.433 -10.486 -37.196 1.00 98.06 99 ASN A C 1
ATOM 781 O O . ASN A 1 99 ? 11.431 -11.050 -36.763 1.00 98.06 99 ASN A O 1
ATOM 785 N N . SER A 1 100 ? 13.571 -10.454 -36.506 1.00 98.06 100 SER A N 1
ATOM 786 C CA . SER A 1 100 ? 13.701 -10.997 -35.159 1.00 98.06 100 SER A CA 1
ATOM 787 C C . SER A 1 100 ? 14.488 -10.060 -34.255 1.00 98.06 100 SER A C 1
ATOM 789 O O . SER A 1 100 ? 15.601 -9.644 -34.590 1.00 98.06 100 SER A O 1
ATOM 791 N N . LEU A 1 101 ? 13.914 -9.774 -33.090 1.00 98.25 101 LEU A N 1
ATOM 792 C CA . LEU A 1 101 ? 14.553 -9.061 -31.993 1.00 98.25 101 LEU A CA 1
ATOM 793 C C . LEU A 1 101 ? 14.942 -10.069 -30.910 1.00 98.25 101 LEU A C 1
ATOM 795 O O . LEU A 1 101 ? 14.132 -10.897 -30.500 1.00 98.25 101 LEU A O 1
ATOM 799 N N . LEU A 1 102 ? 16.179 -9.984 -30.431 1.00 98.50 102 LEU A N 1
ATOM 800 C CA . LEU A 1 102 ? 16.685 -10.781 -29.319 1.00 98.50 102 LEU A CA 1
ATOM 801 C C . LEU A 1 102 ? 17.304 -9.856 -28.273 1.00 98.50 102 LEU A C 1
ATOM 803 O O . LEU A 1 102 ? 18.223 -9.097 -28.569 1.00 98.50 102 LEU A O 1
ATOM 807 N N . ILE A 1 103 ? 16.849 -9.969 -27.033 1.00 98.19 103 ILE A N 1
ATOM 808 C CA . ILE A 1 103 ? 17.388 -9.255 -25.880 1.00 98.19 103 ILE A CA 1
ATOM 809 C C . ILE A 1 103 ? 17.957 -10.284 -24.912 1.00 98.19 103 ILE A C 1
ATOM 811 O O . ILE A 1 103 ? 17.246 -11.135 -24.378 1.00 98.19 103 ILE A O 1
ATOM 815 N N . LYS A 1 104 ? 19.263 -10.203 -24.678 1.00 98.31 104 LYS A N 1
ATOM 816 C CA . LYS A 1 104 ? 19.987 -11.041 -23.726 1.00 98.31 104 LYS A CA 1
ATOM 817 C C . LYS A 1 104 ? 20.211 -10.261 -22.439 1.00 98.31 104 LYS A C 1
ATOM 819 O O . LYS A 1 104 ? 21.131 -9.447 -22.365 1.00 98.31 104 LYS A O 1
ATOM 824 N N . THR A 1 105 ? 19.388 -10.513 -21.429 1.00 97.12 105 THR A N 1
ATOM 825 C CA . THR A 1 105 ? 19.487 -9.864 -20.117 1.00 97.12 105 THR A CA 1
ATOM 826 C C . THR A 1 105 ? 20.509 -10.574 -19.238 1.00 97.12 105 THR A C 1
ATOM 828 O O . THR A 1 105 ? 20.682 -11.788 -19.328 1.00 97.12 105 THR A O 1
ATOM 831 N N . TYR A 1 106 ? 21.222 -9.825 -18.398 1.00 97.25 106 TYR A N 1
ATOM 832 C CA . TYR A 1 106 ? 22.242 -10.375 -17.498 1.00 97.25 106 TYR A CA 1
ATOM 833 C C . TYR A 1 106 ? 21.766 -10.384 -16.041 1.00 97.25 106 TYR A C 1
ATOM 835 O O . TYR A 1 106 ? 21.044 -9.466 -15.657 1.00 97.25 106 TYR A O 1
ATOM 843 N N . PRO A 1 107 ? 22.222 -11.353 -15.217 1.00 96.06 107 PRO A N 1
ATOM 844 C CA . PRO A 1 107 ? 21.827 -11.459 -13.815 1.00 96.06 107 PRO A CA 1
ATOM 845 C C . PRO A 1 107 ? 22.018 -10.162 -13.030 1.00 96.06 107 PRO A C 1
ATOM 847 O O . PRO A 1 107 ? 23.112 -9.577 -13.014 1.00 96.06 107 PRO A O 1
ATOM 850 N N . THR A 1 108 ? 20.952 -9.769 -12.345 1.00 95.81 108 THR A N 1
ATOM 851 C CA . THR A 1 108 ? 20.891 -8.566 -11.518 1.00 95.81 108 THR A CA 1
ATOM 852 C C . THR A 1 108 ? 21.524 -8.799 -10.152 1.00 95.81 108 THR A C 1
ATOM 854 O O . THR A 1 108 ? 21.277 -9.810 -9.492 1.00 95.81 108 THR A O 1
ATOM 857 N N . CYS A 1 109 ? 22.334 -7.841 -9.712 1.00 92.88 109 CYS A N 1
ATOM 858 C CA . CYS A 1 109 ? 22.880 -7.765 -8.362 1.00 92.88 109 CYS A CA 1
ATOM 859 C C . CYS A 1 109 ? 22.530 -6.396 -7.779 1.00 92.88 109 CYS A C 1
ATOM 861 O O . CYS A 1 109 ? 23.030 -5.389 -8.276 1.00 92.88 109 CYS A O 1
ATOM 863 N N . TYR A 1 110 ? 21.682 -6.364 -6.749 1.00 91.94 110 TYR A N 1
ATOM 864 C CA . TYR A 1 110 ? 21.182 -5.116 -6.160 1.00 91.94 110 TYR A CA 1
ATOM 865 C C . TYR A 1 110 ? 22.282 -4.259 -5.515 1.00 91.94 110 TYR A C 1
ATOM 867 O O . TYR A 1 110 ? 22.175 -3.041 -5.527 1.00 91.94 110 TYR A O 1
ATOM 875 N N . ASP A 1 111 ? 23.382 -4.871 -5.063 1.00 90.19 111 ASP A N 1
ATOM 876 C CA . ASP A 1 111 ? 24.521 -4.149 -4.471 1.00 90.19 111 ASP A CA 1
ATOM 877 C C . ASP A 1 111 ? 25.426 -3.466 -5.510 1.00 90.19 111 ASP A C 1
ATOM 879 O O . ASP A 1 111 ? 26.290 -2.660 -5.169 1.00 90.19 111 ASP A O 1
ATOM 883 N N . ARG A 1 112 ? 25.286 -3.836 -6.788 1.00 92.56 112 ARG A N 1
ATOM 884 C CA . ARG A 1 112 ? 26.186 -3.405 -7.868 1.00 92.56 112 ARG A CA 1
ATOM 885 C C . ARG A 1 112 ? 25.459 -2.636 -8.957 1.00 92.56 112 ARG A C 1
ATOM 887 O O . ARG A 1 112 ? 26.005 -1.690 -9.519 1.00 92.56 112 ARG A O 1
ATOM 894 N N . ASP A 1 113 ? 24.286 -3.114 -9.342 1.00 94.69 113 ASP A N 1
ATOM 895 C CA . ASP A 1 113 ? 23.569 -2.614 -1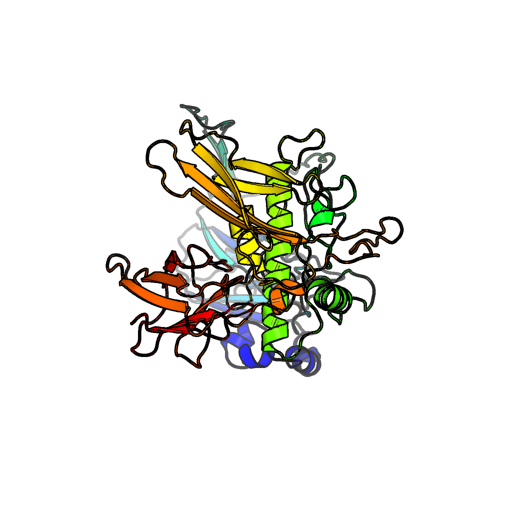0.498 1.00 94.69 113 ASP A CA 1
ATOM 896 C C . ASP A 1 113 ? 22.515 -1.581 -10.080 1.00 94.69 113 ASP A C 1
ATOM 898 O O . ASP A 1 113 ? 21.850 -1.736 -9.060 1.00 94.69 113 ASP A O 1
ATOM 902 N N . LEU A 1 114 ? 22.299 -0.562 -10.919 1.00 92.50 114 LEU A N 1
ATOM 903 C CA . LEU A 1 114 ? 21.199 0.397 -10.764 1.00 92.50 114 LEU A CA 1
ATOM 904 C C . LEU A 1 114 ? 19.863 -0.279 -11.116 1.00 92.50 114 LEU A C 1
ATOM 906 O O . LEU A 1 114 ? 19.351 -0.140 -12.230 1.00 92.50 114 LEU A O 1
ATOM 910 N N . ALA A 1 115 ? 19.349 -1.071 -10.181 1.00 92.88 115 ALA A N 1
ATOM 911 C CA . ALA A 1 115 ? 18.215 -1.964 -10.365 1.00 92.88 115 ALA A CA 1
ATOM 912 C C . ALA A 1 115 ? 17.062 -1.670 -9.394 1.00 92.88 115 ALA A C 1
ATOM 914 O O . ALA A 1 115 ? 17.210 -0.916 -8.435 1.00 92.88 115 ALA A O 1
ATOM 915 N N . ILE A 1 116 ? 15.907 -2.288 -9.648 1.00 90.56 116 ILE A N 1
ATOM 916 C CA . ILE A 1 116 ? 14.756 -2.257 -8.739 1.00 90.56 116 ILE A CA 1
ATOM 917 C C . ILE A 1 116 ? 14.895 -3.424 -7.756 1.00 90.56 116 ILE A C 1
ATOM 919 O O . ILE A 1 116 ? 14.663 -4.578 -8.122 1.00 90.56 116 ILE A O 1
ATOM 923 N N . GLY A 1 117 ? 15.327 -3.114 -6.535 1.00 88.88 117 GLY A N 1
ATOM 924 C CA . GLY A 1 117 ? 15.354 -4.047 -5.409 1.00 88.88 117 GLY A CA 1
ATOM 925 C C . GLY A 1 117 ? 14.107 -3.931 -4.533 1.00 88.88 117 GLY A C 1
ATOM 926 O O . GLY A 1 117 ? 13.256 -3.076 -4.757 1.00 88.88 117 GLY A O 1
ATOM 927 N N . PHE A 1 118 ? 14.028 -4.786 -3.514 1.00 88.12 118 PHE A N 1
ATOM 928 C CA . PHE A 1 118 ? 12.902 -4.828 -2.569 1.00 88.12 118 PHE A CA 1
ATOM 929 C C . PHE A 1 118 ? 13.277 -4.374 -1.156 1.00 88.12 118 PHE A C 1
ATOM 931 O O . PHE A 1 118 ? 12.443 -4.452 -0.263 1.00 88.12 118 PHE A O 1
ATOM 938 N N . ILE A 1 119 ? 14.520 -3.910 -0.961 1.00 87.62 119 ILE A N 1
ATOM 939 C CA . ILE A 1 119 ? 15.079 -3.446 0.318 1.00 87.62 119 ILE A CA 1
ATOM 940 C C . ILE A 1 119 ? 14.783 -4.476 1.419 1.00 87.62 119 ILE A C 1
ATOM 942 O O . ILE A 1 119 ? 15.430 -5.516 1.497 1.00 87.62 119 ILE A O 1
ATOM 946 N N . ASN A 1 120 ? 13.763 -4.215 2.227 1.00 82.12 120 ASN A N 1
ATOM 947 C CA . ASN A 1 120 ? 13.297 -5.050 3.319 1.00 82.12 120 ASN A CA 1
ATOM 948 C C . ASN A 1 120 ? 11.763 -5.211 3.321 1.00 82.12 120 ASN A C 1
ATOM 950 O O . ASN A 1 120 ? 11.189 -5.663 4.313 1.00 82.12 120 ASN A O 1
ATOM 954 N N . TRP A 1 121 ? 11.105 -4.843 2.218 1.00 86.00 121 TRP A N 1
ATOM 955 C CA . TRP A 1 121 ? 9.650 -4.837 2.046 1.00 86.00 121 TRP A CA 1
ATOM 956 C C . TRP A 1 121 ? 9.088 -6.255 1.950 1.00 86.00 121 TRP A C 1
ATOM 958 O O . TRP A 1 121 ? 8.033 -6.557 2.510 1.00 86.00 121 TRP A O 1
ATOM 968 N N . ASN A 1 122 ? 9.826 -7.128 1.266 1.00 86.25 122 ASN A N 1
ATOM 969 C CA . ASN A 1 122 ? 9.516 -8.532 1.037 1.00 86.25 122 ASN A CA 1
ATOM 970 C C . ASN A 1 122 ? 10.806 -9.316 0.730 1.00 86.25 122 ASN A C 1
ATOM 972 O O . ASN A 1 122 ? 11.833 -8.711 0.409 1.00 86.25 122 ASN A O 1
ATOM 976 N N . PRO A 1 123 ? 10.778 -10.659 0.778 1.00 87.38 123 PRO A N 1
ATOM 977 C CA . PRO A 1 123 ? 11.885 -11.482 0.319 1.00 87.38 123 PRO A CA 1
ATOM 978 C C . PRO A 1 123 ? 12.220 -11.230 -1.146 1.00 87.38 123 PRO A C 1
ATOM 980 O O . PRO A 1 123 ? 11.347 -10.927 -1.963 1.00 87.38 123 PRO A O 1
ATOM 983 N N . TYR A 1 124 ? 13.493 -11.408 -1.487 1.00 88.75 124 TYR A N 1
ATOM 984 C CA . TYR A 1 124 ? 13.953 -11.235 -2.857 1.00 88.75 124 TYR A CA 1
ATOM 985 C C . TYR A 1 124 ? 13.415 -12.332 -3.784 1.00 88.75 124 TYR A C 1
ATOM 987 O O . TYR A 1 124 ? 13.435 -13.513 -3.415 1.00 88.75 124 TYR A O 1
ATOM 995 N N . PRO A 1 125 ? 12.970 -11.976 -5.004 1.00 91.12 125 PRO A N 1
ATOM 996 C CA . PRO A 1 125 ? 12.549 -12.966 -5.977 1.00 91.12 125 PRO A CA 1
ATOM 997 C C . PRO A 1 125 ? 13.755 -13.797 -6.447 1.00 91.12 125 PRO A C 1
ATOM 999 O O . PRO A 1 125 ? 14.862 -13.264 -6.560 1.00 91.12 125 PRO A O 1
ATOM 1002 N N . PRO A 1 126 ? 13.565 -15.084 -6.793 1.00 92.31 126 PRO A N 1
ATOM 1003 C CA . PRO A 1 126 ? 14.652 -15.977 -7.202 1.00 92.31 126 PRO A CA 1
ATOM 1004 C C . PRO A 1 126 ? 15.537 -15.475 -8.354 1.00 92.31 126 PRO A C 1
ATOM 1006 O O . PRO A 1 126 ? 16.687 -15.895 -8.471 1.00 92.31 126 PRO A O 1
ATOM 1009 N N . ASP A 1 127 ? 15.002 -14.615 -9.222 1.00 93.38 127 ASP A N 1
ATOM 1010 C CA . ASP A 1 127 ? 15.674 -14.069 -10.403 1.00 93.38 127 ASP A CA 1
ATOM 1011 C C . ASP A 1 127 ? 16.167 -12.622 -10.233 1.00 93.38 127 ASP A C 1
ATOM 1013 O O . ASP A 1 127 ? 16.647 -12.020 -11.201 1.00 93.38 127 ASP A O 1
ATOM 1017 N N . ASN A 1 128 ? 16.041 -12.049 -9.030 1.00 93.50 128 ASN A N 1
ATOM 1018 C CA . ASN A 1 128 ? 16.317 -10.641 -8.736 1.00 93.50 128 ASN A CA 1
ATOM 1019 C C . ASN A 1 128 ? 15.638 -9.668 -9.721 1.00 93.50 128 ASN A C 1
ATOM 1021 O O . ASN A 1 128 ? 16.220 -8.643 -10.087 1.00 93.50 128 ASN A O 1
ATOM 1025 N N . SER A 1 129 ? 14.430 -9.998 -10.193 1.00 93.00 129 SER A N 1
ATOM 1026 C CA . SER A 1 129 ? 13.679 -9.196 -11.173 1.00 93.00 129 SER A CA 1
ATOM 1027 C C . SER A 1 129 ? 14.436 -8.956 -12.487 1.00 93.00 129 SER A C 1
ATOM 1029 O O . SER A 1 129 ? 14.209 -7.958 -13.173 1.00 93.00 129 SER A O 1
ATOM 1031 N N . THR A 1 130 ? 15.363 -9.850 -12.841 1.00 95.44 130 THR A N 1
ATOM 1032 C CA . THR A 1 130 ? 16.130 -9.772 -14.090 1.00 95.44 130 THR A CA 1
ATOM 1033 C C . THR A 1 130 ? 15.204 -9.986 -15.283 1.00 95.44 130 THR A C 1
ATOM 1035 O O . THR A 1 130 ? 14.518 -11.003 -15.360 1.00 95.44 130 THR A O 1
ATOM 1038 N N . GLY A 1 131 ? 15.218 -9.072 -16.252 1.00 95.25 131 GLY A N 1
ATOM 1039 C CA . GLY A 1 131 ? 14.346 -9.184 -17.418 1.00 95.25 131 GLY A CA 1
ATOM 1040 C C . GLY A 1 131 ? 14.002 -7.863 -18.093 1.00 95.25 131 GLY A C 1
ATOM 1041 O O . GLY A 1 131 ? 14.429 -6.789 -17.670 1.00 95.25 131 GLY A O 1
ATOM 1042 N N . VAL A 1 132 ? 13.214 -7.964 -19.159 1.00 95.44 132 VAL A N 1
ATOM 1043 C CA . VAL A 1 132 ? 12.540 -6.832 -19.807 1.00 95.44 132 VAL A CA 1
ATOM 1044 C C . VAL A 1 132 ? 11.182 -6.668 -19.127 1.00 95.44 132 VAL A C 1
ATOM 1046 O O . VAL A 1 132 ? 10.415 -7.624 -19.080 1.00 95.44 132 VAL A O 1
ATOM 1049 N N . TRP A 1 133 ? 10.914 -5.499 -18.546 1.00 93.50 133 TRP A N 1
ATOM 1050 C CA . TRP A 1 133 ? 9.741 -5.280 -17.680 1.00 93.50 133 TRP A CA 1
ATOM 1051 C C . TRP A 1 133 ? 8.866 -4.097 -18.118 1.00 93.50 133 TRP A C 1
ATOM 1053 O O . TRP A 1 133 ? 7.852 -3.801 -17.491 1.00 93.50 133 TRP A O 1
ATOM 1063 N N . ARG A 1 134 ? 9.251 -3.430 -19.208 1.00 95.12 134 ARG A N 1
ATOM 1064 C CA . ARG A 1 134 ? 8.438 -2.462 -19.949 1.00 95.12 134 ARG A CA 1
ATOM 1065 C C . ARG A 1 134 ? 8.603 -2.710 -21.441 1.00 95.12 134 ARG A C 1
ATOM 1067 O O . ARG A 1 134 ? 9.540 -3.391 -21.855 1.00 95.12 134 ARG A O 1
ATOM 1074 N N . ASP A 1 135 ? 7.717 -2.106 -22.218 1.00 94.50 135 ASP A N 1
ATOM 1075 C CA . ASP A 1 135 ? 7.657 -2.282 -23.662 1.00 94.50 135 ASP A CA 1
ATOM 1076 C C . ASP A 1 135 ? 8.993 -2.002 -24.364 1.00 94.50 135 ASP A C 1
ATOM 1078 O O . ASP A 1 135 ? 9.821 -1.184 -23.936 1.00 94.50 135 ASP A O 1
ATOM 1082 N N . VAL A 1 136 ? 9.171 -2.680 -25.495 1.00 95.19 136 VAL A N 1
ATOM 1083 C CA . VAL A 1 136 ? 10.227 -2.400 -26.463 1.00 95.19 136 VAL A CA 1
ATOM 1084 C C . VAL A 1 136 ? 9.553 -2.009 -27.767 1.00 95.19 136 VAL A C 1
ATOM 1086 O O . VAL A 1 136 ? 8.816 -2.793 -28.358 1.00 95.19 136 VAL A O 1
ATOM 1089 N N . GLY A 1 137 ? 9.777 -0.770 -28.190 1.00 93.38 137 GLY A N 1
ATOM 1090 C CA . GLY A 1 137 ? 9.151 -0.198 -29.372 1.00 93.38 137 GLY A CA 1
ATOM 1091 C C . GLY A 1 137 ? 10.087 -0.216 -30.572 1.00 93.38 137 GLY A C 1
ATOM 1092 O O . GLY A 1 137 ? 11.252 0.157 -30.460 1.00 93.38 137 GLY A O 1
ATOM 1093 N N . LEU A 1 138 ? 9.566 -0.574 -31.742 1.00 93.00 138 LEU A N 1
ATOM 1094 C CA . LEU A 1 138 ? 10.209 -0.321 -33.028 1.00 93.00 138 LEU A CA 1
ATOM 1095 C C . LEU A 1 138 ? 9.335 0.666 -33.803 1.00 93.00 138 LEU A C 1
ATOM 1097 O O . LEU A 1 138 ? 8.144 0.433 -33.994 1.00 93.00 138 LEU A O 1
ATOM 1101 N N . SER A 1 139 ? 9.909 1.787 -34.230 1.00 90.31 139 SER A N 1
ATOM 1102 C CA . SER A 1 139 ? 9.171 2.848 -34.923 1.00 90.31 139 SER A CA 1
ATOM 1103 C C . SER A 1 139 ? 9.855 3.239 -36.224 1.00 90.31 139 SER A C 1
ATOM 1105 O O . SER A 1 139 ? 11.075 3.152 -36.329 1.00 90.31 139 SER A O 1
ATOM 1107 N N . GLN A 1 140 ? 9.071 3.678 -37.212 1.00 87.88 140 GLN A N 1
ATOM 1108 C CA . GLN A 1 140 ? 9.564 4.196 -38.488 1.00 87.88 140 GLN A CA 1
ATOM 1109 C C . GLN A 1 140 ? 9.135 5.659 -38.655 1.00 87.88 140 GLN A C 1
ATOM 1111 O O . GLN A 1 140 ? 7.954 5.982 -38.514 1.00 87.88 140 GLN A O 1
ATOM 1116 N N . THR A 1 141 ? 10.069 6.543 -39.006 1.00 83.56 141 THR A N 1
ATOM 1117 C CA . THR A 1 141 ? 9.782 7.934 -39.401 1.00 83.56 141 THR A CA 1
ATOM 1118 C C . THR A 1 141 ? 10.278 8.219 -40.814 1.00 83.56 141 THR A C 1
ATOM 1120 O O . THR A 1 141 ? 10.933 7.383 -41.427 1.00 83.56 141 THR A O 1
ATOM 1123 N N . GLY A 1 142 ? 9.997 9.416 -41.336 1.00 76.12 142 GLY A N 1
ATOM 1124 C CA . GLY A 1 142 ? 10.702 9.944 -42.508 1.00 76.12 142 GLY A CA 1
ATOM 1125 C C . GLY A 1 142 ? 12.099 10.482 -42.159 1.00 76.12 142 GLY A C 1
ATOM 1126 O O . GLY A 1 142 ? 12.653 10.173 -41.103 1.00 76.12 142 GLY A O 1
ATOM 1127 N N . LEU A 1 143 ? 12.638 11.341 -43.029 1.00 73.62 143 LEU A N 1
ATOM 1128 C CA . LEU A 1 143 ? 13.981 11.942 -42.905 1.00 73.62 143 LEU A CA 1
ATOM 1129 C C . LEU A 1 143 ? 14.160 12.846 -41.674 1.00 73.62 143 LEU A C 1
ATOM 1131 O O . LEU A 1 143 ? 15.270 13.002 -41.171 1.00 73.62 143 LEU A O 1
ATOM 1135 N N . VAL A 1 144 ? 13.065 13.427 -41.187 1.00 68.38 144 VAL A N 1
ATOM 1136 C CA . VAL A 1 144 ? 13.021 14.213 -39.954 1.00 68.38 144 VAL A CA 1
ATOM 1137 C C . VAL A 1 144 ? 12.161 13.460 -38.957 1.00 68.38 144 VAL A C 1
ATOM 1139 O O . VAL A 1 144 ? 11.056 13.020 -39.289 1.00 68.38 144 VAL A O 1
ATOM 1142 N N . SER A 1 145 ? 12.663 13.329 -37.735 1.00 71.75 145 SER A N 1
ATOM 1143 C CA . SER A 1 145 ? 11.902 12.756 -36.631 1.00 71.75 145 SER A CA 1
ATOM 1144 C C . SER A 1 145 ? 11.624 13.798 -35.563 1.00 71.75 145 SER A C 1
ATOM 1146 O O . SER A 1 145 ? 12.457 14.657 -35.268 1.00 71.75 145 SER A O 1
ATOM 1148 N N . ILE A 1 146 ? 10.456 13.673 -34.945 1.00 66.50 146 ILE A N 1
ATOM 1149 C CA . ILE A 1 146 ? 10.180 14.294 -33.659 1.00 66.50 146 ILE A CA 1
ATOM 1150 C C . ILE A 1 146 ? 10.722 13.336 -32.589 1.00 66.50 146 ILE A C 1
ATOM 1152 O O . ILE A 1 146 ? 10.358 12.158 -32.544 1.00 66.50 146 ILE A O 1
ATOM 1156 N N . SER A 1 147 ? 11.673 13.820 -31.795 1.00 62.94 147 SER A N 1
ATOM 1157 C CA . SER A 1 147 ? 12.514 12.989 -30.917 1.00 62.94 147 SER A CA 1
ATOM 1158 C C . SER A 1 147 ? 11.756 12.499 -29.681 1.00 62.94 147 SER A C 1
ATOM 1160 O O . SER A 1 147 ? 12.009 11.395 -29.203 1.00 62.94 147 SER A O 1
ATOM 1162 N N . SER A 1 148 ? 10.787 13.302 -29.236 1.00 63.94 148 SER A N 1
ATOM 1163 C CA . SER A 1 148 ? 9.893 13.055 -28.103 1.00 63.94 148 SER A CA 1
ATOM 1164 C C . SER A 1 148 ? 8.527 13.686 -28.390 1.00 63.94 148 SER A C 1
ATOM 1166 O O . SER A 1 148 ? 8.486 14.708 -29.086 1.00 63.94 148 SER A O 1
ATOM 1168 N N . PRO A 1 149 ? 7.415 13.149 -27.846 1.00 63.50 149 PRO A N 1
ATOM 1169 C CA . PRO A 1 149 ? 6.126 13.832 -27.890 1.00 63.50 149 PRO A CA 1
ATOM 1170 C C . PRO A 1 149 ? 6.281 15.295 -27.447 1.00 63.50 149 PRO A C 1
ATOM 1172 O O . PRO A 1 149 ? 7.057 15.551 -26.520 1.00 63.50 149 PRO A O 1
ATOM 1175 N N . PRO A 1 150 ? 5.592 16.261 -28.084 1.00 69.38 150 PRO A N 1
ATOM 1176 C CA . PRO A 1 150 ? 5.692 17.654 -27.681 1.00 69.38 150 PRO A CA 1
ATOM 1177 C C . PRO A 1 150 ? 5.379 17.805 -26.191 1.00 69.38 150 PRO A C 1
ATOM 1179 O O . PRO A 1 150 ? 4.302 17.430 -25.728 1.00 69.38 150 PRO A O 1
ATOM 1182 N N . CYS A 1 151 ? 6.324 18.356 -25.436 1.00 79.50 151 CYS A N 1
ATOM 1183 C CA . CYS A 1 151 ? 6.090 18.736 -24.058 1.00 79.50 151 CYS A CA 1
ATOM 1184 C C . CYS A 1 151 ? 5.270 20.025 -24.065 1.00 79.50 151 CYS A C 1
ATOM 1186 O O . CYS A 1 151 ? 5.717 21.062 -24.561 1.00 79.50 151 CYS A O 1
ATOM 1188 N N . ILE A 1 152 ? 4.055 19.955 -23.532 1.00 78.44 152 ILE A N 1
ATOM 1189 C CA . ILE A 1 152 ? 3.206 21.126 -23.342 1.00 78.44 152 ILE A CA 1
ATOM 1190 C C . ILE A 1 152 ? 3.515 21.676 -21.955 1.00 78.44 152 ILE A C 1
ATOM 1192 O O . ILE A 1 152 ? 3.140 21.089 -20.943 1.00 78.44 152 ILE A O 1
ATOM 1196 N N . VAL A 1 153 ? 4.221 22.802 -21.915 1.00 84.94 153 VAL A N 1
ATOM 1197 C CA . VAL A 1 153 ? 4.489 23.533 -20.677 1.00 84.94 153 VAL A CA 1
ATOM 1198 C C . VAL A 1 153 ? 3.422 24.602 -20.519 1.00 84.94 153 VAL A C 1
ATOM 1200 O O . VAL A 1 153 ? 3.201 25.398 -21.432 1.00 84.94 153 VAL A O 1
ATOM 1203 N N . THR A 1 154 ? 2.775 24.634 -19.362 1.00 86.31 154 THR A N 1
ATOM 1204 C CA . THR A 1 154 ? 1.747 25.629 -19.041 1.00 86.31 154 THR A CA 1
ATOM 1205 C C . THR A 1 154 ? 2.248 26.580 -17.967 1.00 86.31 154 THR A C 1
ATOM 1207 O O . THR A 1 154 ? 2.953 26.139 -17.061 1.00 86.31 154 THR A O 1
ATOM 1210 N N . ASP A 1 155 ? 1.828 27.842 -18.005 1.00 86.31 155 ASP A N 1
ATOM 1211 C CA . ASP A 1 155 ? 2.030 28.798 -16.906 1.00 86.31 155 ASP A CA 1
ATOM 1212 C C . ASP A 1 155 ? 0.880 28.793 -15.883 1.00 86.31 155 ASP A C 1
ATOM 1214 O O . ASP A 1 155 ? 0.720 29.745 -15.126 1.00 86.31 155 ASP A O 1
ATOM 1218 N N . PHE A 1 156 ? 0.078 27.723 -15.840 1.00 83.38 156 PHE A N 1
ATOM 1219 C CA 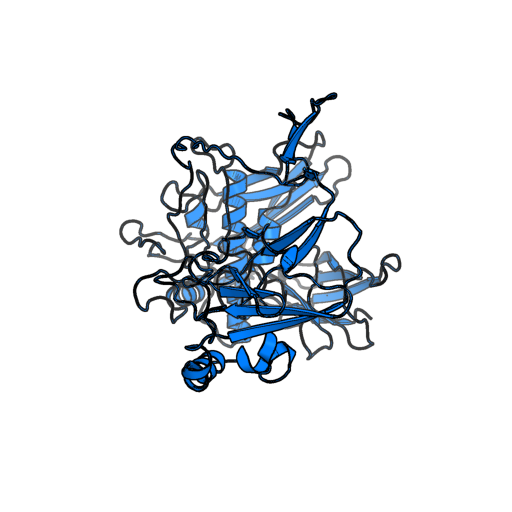. PHE A 1 156 ? -0.984 27.564 -14.852 1.00 83.38 156 PHE A CA 1
ATOM 1220 C C . PHE A 1 156 ? -0.402 27.579 -13.434 1.00 83.38 156 PHE A C 1
ATOM 1222 O O . PHE A 1 156 ? 0.295 26.648 -13.027 1.00 83.38 156 PHE A O 1
ATOM 1229 N N . THR A 1 157 ? -0.698 28.637 -12.683 1.00 76.38 157 THR A N 1
ATOM 1230 C CA . THR A 1 157 ? -0.202 28.829 -11.316 1.00 76.38 157 THR A CA 1
ATOM 1231 C C . THR A 1 157 ? -1.250 28.526 -10.249 1.00 76.38 157 THR A C 1
ATOM 1233 O O . THR A 1 157 ? -0.891 28.022 -9.187 1.00 76.38 157 THR A O 1
ATOM 1236 N N . GLU A 1 158 ? -2.537 28.799 -10.501 1.00 80.81 158 GLU A N 1
ATOM 1237 C CA . GLU A 1 158 ? -3.599 28.626 -9.503 1.00 80.81 158 GLU A CA 1
ATOM 1238 C C . GLU A 1 158 ? -4.992 28.308 -10.096 1.00 80.81 158 GLU A C 1
ATOM 1240 O O . GLU A 1 158 ? -5.297 28.672 -11.234 1.00 80.81 158 GLU A O 1
ATOM 1245 N N . PRO A 1 159 ? -5.891 27.644 -9.339 1.00 76.69 159 PRO A N 1
ATOM 1246 C CA . PRO A 1 159 ? -7.256 27.362 -9.792 1.00 76.69 159 PRO A CA 1
ATOM 1247 C C . PRO A 1 159 ? -8.114 28.631 -9.949 1.00 76.69 159 PRO A C 1
ATOM 1249 O O . PRO A 1 159 ? -8.217 29.423 -9.017 1.00 76.69 159 PRO A O 1
ATOM 1252 N N . GLY A 1 160 ? -8.841 28.763 -11.066 1.00 75.94 160 GLY A N 1
ATOM 1253 C CA . GLY A 1 160 ? -9.760 29.888 -11.338 1.00 75.94 160 GLY A CA 1
ATOM 1254 C C . GLY A 1 160 ? -9.265 30.871 -12.404 1.00 75.94 160 GLY A C 1
ATOM 1255 O O . GLY A 1 160 ? -10.012 31.760 -12.818 1.00 75.94 160 GLY A O 1
ATOM 1256 N N . VAL A 1 161 ? -8.035 30.678 -12.882 1.00 82.75 161 VAL A N 1
ATOM 1257 C CA . VAL A 1 161 ? -7.478 31.387 -14.033 1.00 82.75 161 VAL A CA 1
ATOM 1258 C C . VAL A 1 161 ? -8.323 31.094 -15.282 1.00 82.75 161 VAL A C 1
ATOM 1260 O O . VAL A 1 161 ? -8.638 29.941 -15.575 1.00 82.75 161 VAL A O 1
ATOM 1263 N N . ARG A 1 162 ? -8.721 32.151 -16.003 1.00 86.31 162 ARG A N 1
ATOM 1264 C CA . ARG A 1 162 ? -9.591 32.054 -17.193 1.00 86.31 162 ARG A CA 1
ATOM 1265 C C . ARG A 1 162 ? -8.826 31.804 -18.492 1.00 86.31 162 ARG A C 1
ATOM 1267 O O . ARG A 1 162 ? -9.419 31.322 -19.450 1.00 86.31 162 ARG A O 1
ATOM 1274 N N . GLU A 1 163 ? -7.535 32.120 -18.513 1.00 87.12 163 GLU A N 1
ATOM 1275 C CA . GLU A 1 163 ? -6.657 31.979 -19.674 1.00 87.12 163 GLU A CA 1
ATOM 1276 C C . GLU A 1 163 ? -5.282 31.484 -19.225 1.00 87.12 163 GLU A C 1
ATOM 1278 O O . GLU A 1 163 ? -4.713 32.016 -18.279 1.00 87.12 163 GLU A O 1
ATOM 1283 N N . VAL A 1 164 ? -4.744 30.473 -19.905 1.00 89.00 164 VAL A N 1
ATOM 1284 C CA . VAL A 1 164 ? -3.431 29.883 -19.608 1.00 89.00 164 VAL A CA 1
ATOM 1285 C C . VAL A 1 164 ? -2.590 29.928 -20.873 1.00 89.00 164 VAL A C 1
ATOM 1287 O O . VAL A 1 164 ? -3.074 29.595 -21.960 1.00 89.00 164 VAL A O 1
ATOM 1290 N N . LYS A 1 165 ? -1.318 30.301 -20.751 1.00 89.44 165 LYS A N 1
ATOM 1291 C CA . LYS A 1 165 ? -0.373 30.247 -21.860 1.00 89.44 165 LYS A CA 1
ATOM 1292 C C . LYS A 1 165 ? 0.185 28.836 -21.990 1.00 89.44 165 LYS A C 1
ATOM 1294 O O . LYS A 1 165 ? 0.814 28.295 -21.081 1.00 89.44 165 LYS A O 1
ATOM 1299 N N . LEU A 1 166 ? 0.020 28.267 -23.178 1.00 87.94 166 LEU A N 1
ATOM 1300 C CA . LEU A 1 166 ? 0.624 26.995 -23.555 1.00 87.94 166 LEU A CA 1
ATOM 1301 C C . LEU A 1 166 ? 1.908 27.257 -24.345 1.00 87.94 166 LEU A C 1
ATOM 1303 O O . LEU A 1 166 ? 1.895 27.936 -25.370 1.00 87.94 166 LEU A O 1
ATOM 1307 N N . THR A 1 167 ? 3.023 26.701 -23.883 1.00 83.31 167 THR A N 1
ATOM 1308 C CA . THR A 1 167 ? 4.289 26.667 -24.619 1.00 83.31 167 THR A CA 1
ATOM 1309 C C . THR A 1 167 ? 4.543 25.237 -25.064 1.00 83.31 167 THR A C 1
ATOM 1311 O O . THR A 1 167 ? 4.886 24.376 -24.255 1.00 83.31 167 THR A O 1
ATOM 1314 N N . VAL A 1 168 ? 4.378 24.982 -26.359 1.00 80.06 168 VAL A N 1
ATOM 1315 C CA . VAL A 1 168 ? 4.665 23.675 -26.954 1.00 80.06 168 VAL A CA 1
ATOM 1316 C C . VAL A 1 168 ? 6.158 23.596 -27.257 1.00 80.06 168 VAL A C 1
ATOM 1318 O O . VAL A 1 168 ? 6.674 24.378 -28.054 1.00 80.06 168 VAL A O 1
ATOM 1321 N N . LYS A 1 169 ? 6.856 22.663 -26.611 1.00 79.94 169 LYS A N 1
ATOM 1322 C CA . LYS A 1 169 ? 8.272 22.372 -26.850 1.00 79.94 169 LYS A CA 1
ATOM 1323 C C . LYS A 1 169 ? 8.392 21.018 -27.525 1.00 79.94 169 LYS A C 1
ATOM 1325 O O . LYS A 1 169 ? 7.824 20.039 -27.052 1.00 79.94 169 LYS A O 1
ATOM 1330 N N . THR A 1 170 ? 9.133 20.943 -28.618 1.00 74.00 170 THR A N 1
ATOM 1331 C CA . THR A 1 170 ? 9.408 19.677 -29.292 1.00 74.00 170 THR A CA 1
ATOM 1332 C C . THR A 1 170 ? 10.814 19.703 -29.860 1.00 74.00 170 THR A C 1
ATOM 1334 O O . THR A 1 170 ? 11.246 20.721 -30.400 1.00 74.00 170 THR A O 1
ATOM 1337 N N . ASP A 1 171 ? 11.515 18.583 -29.731 1.00 74.38 171 ASP A N 1
ATOM 1338 C CA . ASP A 1 171 ? 12.845 18.423 -30.294 1.00 74.38 171 ASP A CA 1
ATOM 1339 C C . ASP A 1 171 ? 12.717 17.771 -31.665 1.00 74.38 171 ASP A C 1
ATOM 1341 O O . ASP A 1 171 ? 12.432 16.574 -31.787 1.00 74.38 171 ASP A O 1
ATOM 1345 N N . THR A 1 172 ? 12.932 18.552 -32.718 1.00 67.44 172 THR A N 1
ATOM 1346 C CA . THR A 1 172 ? 13.053 18.020 -34.074 1.00 67.44 172 THR A CA 1
ATOM 1347 C C . THR A 1 172 ? 14.495 17.628 -34.323 1.00 67.44 172 THR A C 1
ATOM 1349 O O . THR A 1 172 ? 15.394 18.466 -34.220 1.00 67.44 172 THR A O 1
ATOM 1352 N N . ARG A 1 173 ? 14.719 16.370 -34.688 1.00 68.75 173 ARG A N 1
ATOM 1353 C CA . ARG A 1 173 ? 16.040 15.878 -35.053 1.00 68.75 173 ARG A CA 1
ATOM 1354 C C . ARG A 1 173 ? 16.109 15.658 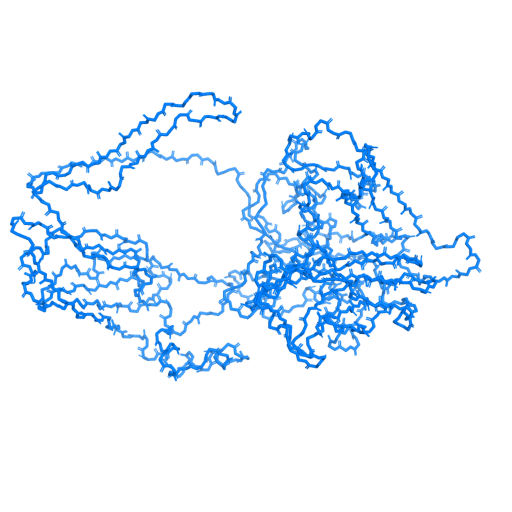-36.552 1.00 68.75 173 ARG A C 1
ATOM 1356 O O . ARG A 1 173 ? 15.291 14.942 -37.133 1.00 68.75 173 ARG A O 1
ATOM 1363 N N . ASN A 1 174 ? 17.114 16.280 -37.154 1.00 70.06 174 ASN A N 1
ATOM 1364 C CA . ASN A 1 174 ? 17.575 15.891 -38.469 1.00 70.06 174 ASN A CA 1
ATOM 1365 C C . ASN A 1 174 ? 18.384 14.601 -38.308 1.00 70.06 174 ASN A C 1
ATOM 1367 O O . ASN A 1 174 ? 19.340 14.577 -37.535 1.00 70.06 174 ASN A O 1
ATOM 1371 N N . ASN A 1 175 ? 18.015 13.532 -39.005 1.00 71.25 175 ASN A N 1
ATOM 1372 C CA . ASN A 1 175 ? 18.668 12.228 -38.851 1.00 71.25 175 ASN A CA 1
ATOM 1373 C C . ASN A 1 175 ? 20.005 12.144 -39.627 1.00 71.25 175 ASN A C 1
ATOM 1375 O O . ASN A 1 175 ? 20.414 11.070 -40.056 1.00 71.25 175 ASN A O 1
ATOM 1379 N N . VAL A 1 176 ? 20.690 13.288 -39.787 1.00 64.56 176 VAL A N 1
ATOM 1380 C CA . VAL A 1 176 ? 22.061 13.439 -40.309 1.00 64.56 176 VAL A CA 1
ATOM 1381 C C . VAL A 1 176 ? 22.916 14.267 -39.322 1.00 64.56 176 VAL A C 1
ATOM 1383 O O . VAL A 1 176 ? 22.378 15.046 -38.539 1.00 64.56 176 VAL A O 1
ATOM 1386 N N . ALA A 1 177 ? 24.235 14.046 -39.294 1.00 49.97 177 ALA A N 1
ATOM 1387 C CA . ALA A 1 177 ? 25.088 14.202 -38.100 1.00 49.97 177 ALA A CA 1
ATOM 1388 C C . ALA A 1 177 ? 25.458 15.641 -37.637 1.00 49.97 177 ALA A C 1
ATOM 1390 O O . ALA A 1 177 ? 26.015 16.394 -38.427 1.00 49.97 177 ALA A O 1
ATOM 1391 N N . GLU A 1 178 ? 25.243 15.959 -36.339 1.00 51.62 178 GLU A N 1
ATOM 1392 C CA . GLU A 1 178 ? 26.157 16.651 -35.377 1.00 51.62 178 GLU A CA 1
ATOM 1393 C C . GLU A 1 178 ? 25.502 16.858 -33.974 1.00 51.62 178 GLU A C 1
ATOM 1395 O O . GLU A 1 178 ? 24.278 16.866 -33.863 1.00 51.62 178 GLU A O 1
ATOM 1400 N N . SER A 1 179 ? 26.289 17.011 -32.883 1.00 47.66 179 SER A N 1
ATOM 1401 C CA . SER A 1 179 ? 25.784 17.095 -31.481 1.00 47.66 179 SER A CA 1
ATOM 1402 C C . SER A 1 179 ? 26.430 18.188 -30.600 1.00 47.66 179 SER A C 1
ATOM 1404 O O . SER A 1 179 ? 27.589 18.547 -30.812 1.00 47.66 179 SER A O 1
ATOM 1406 N N . LYS A 1 180 ? 25.715 18.644 -29.548 1.00 33.50 180 LYS A N 1
ATOM 1407 C CA . LYS A 1 180 ? 26.237 19.405 -28.380 1.00 33.50 180 LYS A CA 1
ATOM 1408 C C . LYS A 1 180 ? 25.497 19.050 -27.071 1.00 33.50 180 LYS A C 1
ATOM 1410 O O . LYS A 1 180 ? 24.380 18.547 -27.114 1.00 33.50 180 LYS A O 1
ATOM 1415 N N . ARG A 1 181 ? 26.132 19.313 -25.912 1.00 30.45 181 ARG A N 1
ATOM 1416 C CA . ARG A 1 181 ? 25.720 18.905 -24.543 1.00 30.45 181 ARG A CA 1
ATOM 1417 C C . ARG A 1 181 ? 25.630 20.100 -23.568 1.00 30.45 181 ARG A C 1
ATOM 1419 O O . ARG A 1 181 ? 26.362 21.071 -23.747 1.00 30.45 181 ARG A O 1
ATOM 1426 N N . GLY A 1 182 ? 24.804 19.989 -22.517 1.00 28.58 182 GLY A N 1
ATOM 1427 C CA . GLY A 1 182 ? 24.679 20.943 -21.397 1.00 28.58 182 GLY A CA 1
ATOM 1428 C C . GLY A 1 182 ? 24.236 20.258 -20.090 1.00 28.58 182 GLY A C 1
ATOM 1429 O O . GLY A 1 182 ? 23.748 19.130 -20.135 1.00 28.58 182 GLY A O 1
ATOM 1430 N N . PHE A 1 183 ? 24.436 20.918 -18.942 1.00 33.34 183 PHE A N 1
ATOM 1431 C CA . PH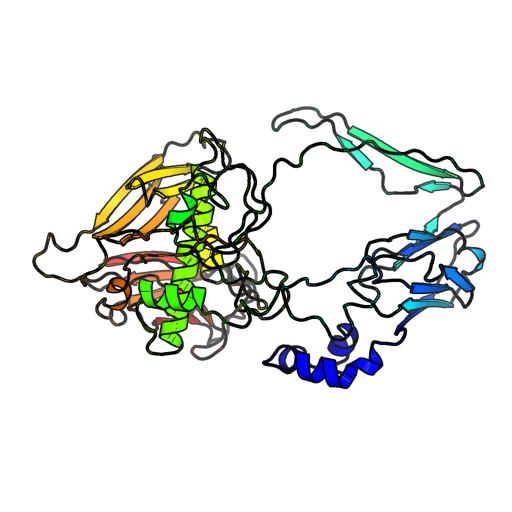E A 1 183 ? 24.200 20.388 -17.585 1.00 33.34 183 PHE A CA 1
ATOM 1432 C C . PHE A 1 183 ? 23.172 21.234 -16.811 1.00 33.34 183 PHE A C 1
ATOM 1434 O O . PHE A 1 183 ? 23.043 22.428 -17.075 1.00 33.34 183 PHE A O 1
ATOM 1441 N N . CYS A 1 184 ? 22.481 20.624 -15.841 1.00 27.31 184 CYS A N 1
ATOM 1442 C CA . CYS A 1 184 ? 21.532 21.287 -14.935 1.00 27.31 184 CYS A CA 1
ATOM 1443 C C . CYS A 1 184 ? 22.123 21.503 -13.532 1.00 27.31 184 CYS A C 1
ATOM 1445 O O . CYS A 1 184 ? 22.955 20.723 -13.071 1.00 27.31 184 CYS A O 1
ATOM 1447 N N . GLU A 1 185 ? 21.661 22.564 -12.869 1.00 33.94 185 GLU A N 1
ATOM 1448 C CA . GLU A 1 185 ? 22.078 22.991 -11.529 1.00 33.94 185 GLU A CA 1
ATOM 1449 C C . GLU A 1 185 ? 21.453 22.182 -10.381 1.00 33.94 185 GLU A C 1
ATOM 1451 O O . GLU A 1 185 ? 20.386 21.581 -10.502 1.00 33.94 185 GLU A O 1
ATOM 1456 N N . LEU A 1 186 ? 22.165 22.209 -9.250 1.00 35.56 186 LEU A N 1
ATOM 1457 C CA . LEU A 1 186 ? 21.883 21.514 -7.995 1.00 35.56 186 LEU A CA 1
ATOM 1458 C C . LEU A 1 186 ? 20.639 22.080 -7.281 1.00 35.56 186 LEU A C 1
ATOM 1460 O O . LEU A 1 186 ? 20.488 23.294 -7.158 1.00 35.56 186 LEU A O 1
ATOM 1464 N N . VAL A 1 187 ? 19.792 21.204 -6.736 1.00 38.75 187 VAL A N 1
ATOM 1465 C CA . VAL A 1 187 ? 18.589 21.574 -5.965 1.00 38.75 187 VAL A CA 1
ATOM 1466 C C . VAL A 1 187 ? 18.905 21.614 -4.459 1.00 38.75 187 VAL A C 1
ATOM 1468 O O . VAL A 1 187 ? 19.716 20.825 -3.979 1.00 38.75 187 VAL A O 1
ATOM 1471 N N . GLY A 1 188 ? 18.294 22.554 -3.723 1.00 48.78 188 GLY A N 1
ATOM 1472 C CA . GLY A 1 188 ? 18.491 22.776 -2.279 1.00 48.78 188 GLY A CA 1
ATOM 1473 C C . GLY A 1 188 ? 17.859 21.717 -1.354 1.00 48.78 188 GLY A C 1
ATOM 1474 O O . GLY A 1 188 ? 17.565 20.602 -1.766 1.00 48.78 188 GLY A O 1
ATOM 1475 N N . SER A 1 189 ? 17.656 22.066 -0.075 1.00 58.66 189 SER A N 1
ATOM 1476 C CA . SER A 1 189 ? 17.101 21.160 0.954 1.00 58.66 189 SER A CA 1
ATOM 1477 C C . SER A 1 189 ? 15.715 20.607 0.584 1.00 58.66 189 SER A C 1
ATOM 1479 O O . SER A 1 189 ? 14.856 21.360 0.127 1.00 58.66 189 SER A O 1
ATOM 1481 N N . SER A 1 190 ? 15.480 19.310 0.830 1.00 61.84 190 SER A N 1
ATOM 1482 C CA . SER A 1 190 ? 14.244 18.603 0.448 1.00 61.84 190 SER A CA 1
ATOM 1483 C C . SER A 1 190 ? 12.999 19.041 1.227 1.00 61.84 190 SER A C 1
ATOM 1485 O O . SER A 1 190 ? 11.884 18.863 0.747 1.00 61.84 190 SER A O 1
ATOM 1487 N N . GLY A 1 191 ? 13.162 19.588 2.439 1.00 69.19 191 GLY A N 1
ATOM 1488 C CA . GLY A 1 191 ? 12.041 19.951 3.318 1.00 69.19 191 GLY A CA 1
ATOM 1489 C C . GLY A 1 191 ? 11.258 18.760 3.902 1.00 69.19 191 GLY A C 1
ATOM 1490 O O . GLY A 1 191 ? 10.214 18.974 4.521 1.00 69.19 191 GLY A O 1
ATOM 1491 N N . MET A 1 192 ? 11.757 17.530 3.733 1.00 74.38 192 MET A N 1
ATOM 1492 C CA . MET A 1 192 ? 11.132 16.278 4.186 1.00 74.38 192 MET A CA 1
ATOM 1493 C C . MET A 1 192 ? 11.835 15.704 5.427 1.00 74.38 192 MET A C 1
ATOM 1495 O O . MET A 1 192 ? 12.971 16.080 5.730 1.00 74.38 192 MET A O 1
ATOM 1499 N N . LYS A 1 193 ? 11.173 14.780 6.130 1.00 81.75 193 LYS A N 1
ATOM 1500 C CA . LYS A 1 193 ? 11.759 13.928 7.173 1.00 81.75 193 LYS A CA 1
ATOM 1501 C C . LYS A 1 193 ? 11.390 12.452 6.984 1.00 81.75 193 LYS A C 1
ATOM 1503 O O . LYS A 1 193 ? 10.414 12.132 6.311 1.00 81.75 193 LYS A O 1
ATOM 1508 N N . MET A 1 194 ? 12.243 11.610 7.566 1.00 82.44 194 MET A N 1
ATOM 1509 C CA . MET A 1 194 ? 12.231 10.147 7.531 1.00 82.44 194 MET A CA 1
ATOM 1510 C C . MET A 1 194 ? 12.704 9.635 8.905 1.00 82.44 194 MET A C 1
ATOM 1512 O O . MET A 1 194 ? 13.739 8.988 9.042 1.00 82.44 194 MET A O 1
ATOM 1516 N N . GLU A 1 195 ? 12.009 10.052 9.965 1.00 83.56 195 GLU A N 1
ATOM 1517 C CA . GLU A 1 195 ? 12.427 9.830 11.364 1.00 83.56 195 GLU A CA 1
ATOM 1518 C C . GLU A 1 195 ? 11.716 8.622 12.013 1.00 83.56 195 GLU A C 1
ATOM 1520 O O . GLU A 1 195 ? 11.729 8.476 13.238 1.00 83.56 195 GLU A O 1
ATOM 1525 N N . GLY A 1 196 ? 11.087 7.765 11.194 1.00 81.62 196 GLY A N 1
ATOM 1526 C CA . GLY A 1 196 ? 10.246 6.655 11.643 1.00 81.62 196 GLY A CA 1
ATOM 1527 C C . GLY A 1 196 ? 8.958 7.137 12.331 1.00 81.62 196 GLY A C 1
ATOM 1528 O O . GLY A 1 196 ? 8.613 8.311 12.243 1.00 81.62 196 GLY A O 1
ATOM 1529 N N . PRO A 1 197 ? 8.219 6.267 13.038 1.00 84.50 197 PRO A N 1
ATOM 1530 C CA . PRO A 1 197 ? 8.525 4.863 13.262 1.00 84.50 197 PRO A CA 1
ATOM 1531 C C . PRO A 1 197 ? 8.152 3.986 12.068 1.00 84.50 197 PRO A C 1
ATOM 1533 O O . PRO A 1 197 ? 7.366 4.364 11.201 1.00 84.50 197 PRO A O 1
ATOM 1536 N N . TYR A 1 198 ? 8.710 2.787 12.088 1.00 83.75 198 TYR A N 1
ATOM 1537 C CA . TYR A 1 198 ? 8.362 1.707 11.184 1.00 83.75 198 TYR A CA 1
ATOM 1538 C C . TYR A 1 198 ? 7.827 0.487 11.931 1.00 83.75 198 TYR A C 1
ATOM 1540 O O . TYR A 1 198 ? 7.479 -0.458 11.259 1.00 83.75 198 TYR A O 1
ATOM 1548 N N . ASP A 1 199 ? 7.752 0.504 13.270 1.00 79.62 199 ASP A N 1
ATOM 1549 C CA . ASP A 1 199 ? 7.038 -0.478 14.103 1.00 79.62 199 ASP A CA 1
ATOM 1550 C C . ASP A 1 199 ? 5.986 0.227 14.981 1.00 79.62 199 ASP A C 1
ATOM 1552 O O . ASP A 1 199 ? 5.880 1.460 15.017 1.00 79.62 199 ASP A O 1
ATOM 1556 N N . TRP A 1 200 ? 5.216 -0.550 15.739 1.00 86.19 200 TRP A N 1
ATOM 1557 C CA . TRP A 1 200 ? 4.100 -0.065 16.523 1.00 86.19 200 TRP A CA 1
ATOM 1558 C C . TRP A 1 200 ? 4.479 1.057 17.485 1.00 86.19 200 TRP A C 1
ATOM 1560 O O . TRP A 1 200 ? 5.379 0.935 18.312 1.00 86.19 200 TRP A O 1
ATOM 1570 N N . VAL A 1 201 ? 3.704 2.139 17.435 1.00 85.50 201 VAL A N 1
ATOM 1571 C CA . VAL A 1 201 ? 3.674 3.198 18.445 1.00 85.50 201 VAL A CA 1
ATOM 1572 C C . VAL A 1 201 ? 2.218 3.502 18.812 1.00 85.50 201 VAL A C 1
ATOM 1574 O O . VAL A 1 201 ? 1.327 3.392 17.966 1.00 85.50 201 VAL A O 1
ATOM 1577 N N . PRO A 1 202 ? 1.929 3.933 20.052 1.00 85.50 202 PRO A N 1
ATOM 1578 C CA . PRO A 1 202 ? 0.572 4.260 20.469 1.00 85.50 202 PRO A CA 1
ATOM 1579 C C . PRO A 1 202 ? 0.029 5.479 19.702 1.00 85.50 202 PRO A C 1
ATOM 1581 O O . PRO A 1 202 ? 0.799 6.400 19.422 1.00 85.50 202 PRO A O 1
ATOM 1584 N N . PRO A 1 203 ? -1.300 5.594 19.491 1.00 84.62 203 PRO A N 1
ATOM 1585 C CA . PRO A 1 203 ? -1.940 6.758 18.859 1.00 84.62 203 PRO A CA 1
ATOM 1586 C C . PRO A 1 203 ? -1.459 8.121 19.382 1.00 84.62 203 PRO A C 1
ATOM 1588 O O . PRO A 1 203 ? -1.273 9.069 18.621 1.00 84.62 203 PRO A O 1
ATOM 1591 N N . LYS A 1 204 ? -1.182 8.204 20.691 1.00 89.25 204 LYS A N 1
ATOM 1592 C CA . LYS A 1 204 ? -0.659 9.403 21.360 1.00 89.25 204 LYS A CA 1
ATOM 1593 C C . LYS A 1 204 ? 0.670 9.914 20.777 1.00 89.25 204 LYS A C 1
ATOM 1595 O O . LYS A 1 204 ? 0.909 11.115 20.843 1.00 89.25 204 LYS A O 1
ATOM 1600 N N . TYR A 1 205 ? 1.513 9.047 20.215 1.00 87.75 205 TYR A N 1
ATOM 1601 C CA . TYR A 1 205 ? 2.797 9.418 19.602 1.00 87.75 205 TYR A CA 1
ATOM 1602 C C . TYR A 1 205 ? 2.650 10.554 18.581 1.00 87.75 205 TYR A C 1
ATOM 1604 O O . TYR A 1 205 ? 3.488 11.447 18.502 1.00 87.75 205 TYR A O 1
ATOM 1612 N N . ARG A 1 206 ? 1.536 10.559 17.842 1.00 87.69 206 ARG A N 1
ATOM 1613 C CA . ARG A 1 206 ? 1.278 11.497 16.743 1.00 87.69 206 ARG A CA 1
ATOM 1614 C C . ARG A 1 206 ? 1.057 12.944 17.191 1.00 87.69 206 ARG A C 1
ATOM 1616 O O . ARG A 1 206 ? 1.248 13.837 16.373 1.00 87.69 206 ARG A O 1
ATOM 1623 N N . TYR A 1 207 ? 0.726 13.153 18.465 1.00 83.88 207 TYR A N 1
ATOM 1624 C CA . TYR A 1 207 ? 0.447 14.463 19.066 1.00 83.88 207 TYR A CA 1
ATOM 1625 C C . TYR A 1 207 ? 1.698 15.155 19.644 1.00 83.88 207 TYR A C 1
ATOM 1627 O O . TYR A 1 207 ? 1.588 16.219 20.248 1.00 83.88 207 TYR A O 1
ATOM 1635 N N . ASP A 1 208 ? 2.881 14.541 19.538 1.00 86.94 208 ASP A N 1
ATOM 1636 C CA . ASP A 1 208 ? 4.138 15.123 20.023 1.00 86.94 208 ASP A CA 1
ATOM 1637 C C . ASP A 1 208 ? 4.762 16.092 18.985 1.00 86.94 208 ASP A C 1
ATOM 1639 O O . ASP A 1 208 ? 4.171 16.389 17.947 1.00 86.94 208 ASP A O 1
ATOM 1643 N N . ASN A 1 209 ? 5.966 16.611 19.240 1.00 81.06 209 ASN A N 1
ATOM 1644 C CA . ASN A 1 209 ? 6.692 17.524 18.348 1.00 81.06 209 ASN A CA 1
ATOM 1645 C C . ASN A 1 209 ? 8.112 17.037 17.982 1.00 81.06 209 ASN A C 1
ATOM 1647 O O . ASN A 1 209 ? 8.946 17.834 17.522 1.00 81.06 209 ASN A O 1
ATOM 1651 N N . ARG A 1 210 ? 8.364 15.738 18.183 1.00 84.56 210 ARG A N 1
ATOM 1652 C CA . ARG A 1 210 ? 9.628 15.020 17.955 1.00 84.56 210 ARG A CA 1
ATOM 1653 C C . ARG A 1 210 ? 9.449 13.885 16.947 1.00 84.56 210 ARG A C 1
ATOM 1655 O O . ARG A 1 210 ? 8.355 13.330 16.854 1.00 84.56 210 ARG A O 1
ATOM 1662 N N . LEU A 1 211 ? 10.534 13.512 16.263 1.00 86.31 211 LEU A N 1
ATOM 1663 C CA . LEU A 1 211 ? 10.595 12.340 15.380 1.00 86.31 211 LEU A CA 1
ATOM 1664 C C . LEU A 1 211 ? 9.417 12.320 14.379 1.00 86.31 211 LEU A C 1
ATOM 1666 O O . LEU A 1 211 ? 9.032 13.365 13.848 1.00 86.31 211 LEU A O 1
ATOM 1670 N N . GLY A 1 212 ? 8.778 11.159 14.216 1.00 81.50 212 GLY A N 1
ATOM 1671 C CA . GLY A 1 212 ? 7.617 10.871 13.370 1.00 81.50 212 GLY A CA 1
ATOM 1672 C C . GLY A 1 212 ? 6.286 11.560 13.698 1.00 81.50 212 GLY A C 1
ATOM 1673 O O . GLY A 1 212 ? 5.236 11.198 13.145 1.00 81.50 212 GLY A O 1
ATOM 1674 N N . ALA A 1 213 ? 6.255 12.461 14.685 1.00 86.94 213 ALA A N 1
ATOM 1675 C CA . ALA A 1 213 ? 5.022 13.135 15.098 1.00 86.94 213 ALA A CA 1
ATOM 1676 C C . ALA A 1 213 ? 4.519 14.129 14.030 1.00 86.94 213 ALA A C 1
ATOM 1678 O O . ALA A 1 213 ? 5.243 14.476 13.096 1.00 86.94 213 ALA A O 1
ATOM 1679 N N . ALA A 1 214 ? 3.267 14.587 14.133 1.00 86.12 214 ALA A N 1
ATOM 1680 C CA . ALA A 1 214 ? 2.576 15.285 13.042 1.00 86.12 214 ALA A CA 1
ATOM 1681 C C . ALA A 1 214 ? 3.020 16.747 12.828 1.00 86.12 214 ALA A C 1
ATOM 1683 O O . ALA A 1 214 ? 2.335 17.697 13.201 1.00 86.12 214 ALA A O 1
ATOM 1684 N N . PHE A 1 215 ? 4.167 16.927 12.175 1.00 83.12 215 PHE A N 1
ATOM 1685 C CA . PHE A 1 215 ? 4.709 18.209 11.721 1.00 83.12 215 PHE A CA 1
ATOM 1686 C C . PHE A 1 215 ? 5.592 17.987 10.486 1.00 83.12 215 PHE A C 1
ATOM 1688 O O . PHE A 1 215 ? 6.161 16.916 10.341 1.00 83.12 215 PHE A O 1
ATOM 1695 N N . ARG A 1 216 ? 5.791 19.005 9.639 1.00 79.50 216 ARG A N 1
ATOM 1696 C CA . ARG A 1 216 ? 6.562 18.928 8.376 1.00 79.50 216 ARG A CA 1
ATOM 1697 C C . ARG A 1 216 ? 6.032 17.842 7.422 1.00 79.50 216 ARG A C 1
ATOM 1699 O O . ARG A 1 216 ? 4.897 17.385 7.571 1.00 79.50 216 ARG A O 1
ATOM 1706 N N . PHE A 1 217 ? 6.810 17.527 6.387 1.00 81.12 217 PHE A N 1
ATOM 1707 C CA . PHE A 1 217 ? 6.480 16.505 5.404 1.00 81.12 217 PHE A CA 1
ATOM 1708 C C . PHE A 1 217 ? 7.169 15.205 5.793 1.00 81.12 217 PHE A C 1
ATOM 1710 O O . PHE A 1 217 ? 8.398 15.157 5.822 1.00 81.12 217 PHE A O 1
ATOM 1717 N N . GLU A 1 218 ? 6.392 14.162 6.036 1.00 83.06 218 GLU A N 1
ATOM 1718 C CA . GLU A 1 218 ? 6.927 12.816 6.212 1.00 83.06 218 GLU A CA 1
ATOM 1719 C C . GLU A 1 218 ? 6.933 12.037 4.907 1.00 83.06 218 GLU A C 1
ATOM 1721 O O . GLU A 1 218 ? 5.877 11.846 4.293 1.00 83.06 218 GLU A O 1
ATOM 1726 N N . SER A 1 219 ? 8.114 11.567 4.508 1.00 79.56 219 SER A N 1
ATOM 1727 C CA . SER A 1 219 ? 8.287 10.787 3.282 1.00 79.56 219 SER A CA 1
ATOM 1728 C C . SER A 1 219 ? 7.864 9.329 3.420 1.00 79.56 219 SER A C 1
ATOM 1730 O O . SER A 1 219 ? 7.470 8.747 2.415 1.00 79.56 219 SER A O 1
ATOM 1732 N N . GLU A 1 220 ? 7.951 8.751 4.622 1.00 81.94 220 GLU A N 1
ATOM 1733 C CA . GLU A 1 220 ? 7.609 7.351 4.905 1.00 81.94 220 GLU A CA 1
ATOM 1734 C C . GLU A 1 220 ? 7.593 7.065 6.418 1.00 81.94 220 GLU A C 1
ATOM 1736 O O . GLU A 1 220 ? 8.546 7.386 7.122 1.00 81.94 220 GLU A O 1
ATOM 1741 N N . LEU A 1 221 ? 6.490 6.498 6.924 1.00 83.38 221 LEU A N 1
ATOM 1742 C CA . LEU A 1 221 ? 6.356 5.910 8.268 1.00 83.38 221 LEU A CA 1
ATOM 1743 C C . LEU A 1 221 ? 4.985 5.239 8.448 1.00 83.38 221 LEU A C 1
ATOM 1745 O O . LEU A 1 221 ? 3.985 5.622 7.828 1.00 83.38 221 LEU A O 1
ATOM 1749 N N . GLY A 1 222 ? 4.897 4.316 9.398 1.00 76.62 222 GLY A N 1
ATOM 1750 C CA . GLY A 1 222 ? 3.667 3.611 9.755 1.00 76.62 222 GLY A CA 1
ATOM 1751 C C . GLY A 1 222 ? 3.704 3.139 11.212 1.00 76.62 222 GLY A C 1
ATOM 1752 O O . GLY A 1 222 ? 4.780 2.999 11.778 1.00 76.62 222 GLY A O 1
ATOM 1753 N N . PRO A 1 223 ? 2.552 2.953 11.877 1.00 75.00 223 PRO A N 1
ATOM 1754 C CA . PRO A 1 223 ? 2.469 2.386 13.220 1.00 75.00 223 PRO A CA 1
ATOM 1755 C C . PRO A 1 223 ? 2.278 0.856 13.187 1.00 75.00 223 PRO A C 1
ATOM 1757 O O . PRO A 1 223 ? 1.785 0.287 14.158 1.00 75.00 223 PRO A O 1
ATOM 1760 N N . ASP A 1 224 ? 2.571 0.225 12.053 1.00 60.22 224 ASP A N 1
ATOM 1761 C CA . ASP A 1 224 ? 2.535 -1.225 11.846 1.00 60.22 224 ASP A CA 1
ATOM 1762 C C . ASP A 1 224 ? 3.974 -1.760 11.871 1.00 60.22 224 ASP A C 1
ATOM 1764 O O . ASP A 1 224 ? 4.890 -0.956 11.764 1.00 60.22 224 ASP A O 1
ATOM 1768 N N . VAL A 1 225 ? 4.170 -3.068 12.050 1.00 52.66 225 VAL A N 1
ATOM 1769 C CA . VAL A 1 225 ? 5.480 -3.750 12.134 1.00 52.66 225 VAL A CA 1
ATOM 1770 C C . VAL A 1 225 ? 6.360 -3.392 10.944 1.00 52.66 225 VAL A C 1
ATOM 1772 O O . VAL A 1 225 ? 5.844 -3.290 9.840 1.00 52.66 225 VAL A O 1
ATOM 1775 N N . GLY A 1 226 ? 7.677 -3.263 11.118 1.00 37.59 226 GLY A N 1
ATOM 1776 C CA . GLY A 1 226 ? 8.503 -2.910 9.974 1.00 37.59 226 GLY A CA 1
ATOM 1777 C C . GLY A 1 226 ? 10.003 -2.953 10.117 1.00 37.59 226 GLY A C 1
ATOM 1778 O O . GLY A 1 226 ? 10.595 -2.329 10.985 1.00 37.59 226 GLY A O 1
ATOM 1779 N N . SER A 1 227 ? 10.615 -3.628 9.158 1.00 30.77 227 SER A N 1
ATOM 1780 C CA . SER A 1 227 ? 12.041 -3.869 9.018 1.00 30.77 227 SER A CA 1
ATOM 1781 C C . SER A 1 227 ? 12.893 -2.591 8.863 1.00 30.77 227 SER A C 1
ATOM 1783 O O . SER A 1 227 ? 12.505 -1.626 8.208 1.00 30.77 227 SER A O 1
ATOM 1785 N N . PRO A 1 228 ? 14.112 -2.579 9.430 1.00 40.19 228 PRO A N 1
ATOM 1786 C CA . PRO A 1 228 ? 15.216 -1.766 8.945 1.00 40.19 228 PRO A CA 1
ATOM 1787 C C . PRO A 1 228 ? 16.456 -2.606 8.625 1.00 40.19 228 PRO A C 1
ATOM 1789 O O . PRO A 1 228 ? 16.606 -3.768 9.003 1.00 40.19 228 PRO A O 1
ATOM 1792 N N . GLU A 1 229 ? 17.354 -1.958 7.896 1.00 35.66 229 GLU A N 1
ATOM 1793 C CA . GLU A 1 229 ? 18.473 -2.511 7.134 1.00 35.66 229 GLU A CA 1
ATOM 1794 C C . GLU A 1 229 ? 19.630 -3.146 7.926 1.00 35.66 229 GLU A C 1
ATOM 1796 O O . GLU A 1 229 ? 20.622 -3.527 7.316 1.00 35.66 229 GLU A O 1
ATOM 1801 N N . LEU A 1 230 ? 19.556 -3.343 9.245 1.00 34.38 230 LEU A N 1
ATOM 1802 C CA . LEU A 1 230 ? 20.665 -3.934 10.010 1.00 34.38 230 LEU A CA 1
ATOM 1803 C C . LEU A 1 230 ? 20.159 -4.896 11.105 1.00 34.38 230 LEU A C 1
ATOM 1805 O O . LEU A 1 230 ? 19.853 -4.492 12.219 1.00 34.38 230 LEU A O 1
ATOM 1809 N N . ALA A 1 231 ? 20.154 -6.190 10.760 1.00 35.50 231 ALA A N 1
ATOM 1810 C CA . ALA A 1 231 ? 20.113 -7.387 11.618 1.00 35.50 231 ALA A CA 1
ATOM 1811 C C . ALA A 1 231 ? 18.875 -7.656 12.528 1.00 35.50 231 ALA A C 1
ATOM 1813 O O . ALA A 1 231 ? 18.765 -7.147 13.637 1.00 35.50 231 ALA A O 1
ATOM 1814 N N . ARG A 1 232 ? 18.072 -8.663 12.121 1.00 42.56 232 ARG A N 1
ATOM 1815 C CA . ARG A 1 232 ? 17.296 -9.639 12.942 1.00 42.56 232 ARG A CA 1
ATOM 1816 C C . ARG A 1 232 ? 16.128 -9.172 13.836 1.00 42.56 232 ARG A C 1
ATOM 1818 O O . ARG A 1 232 ? 15.571 -10.006 14.541 1.00 42.56 232 ARG A O 1
ATOM 1825 N N . SER A 1 233 ? 15.722 -7.905 13.844 1.00 46.34 233 SER A N 1
ATOM 1826 C CA . SER A 1 233 ? 14.672 -7.414 14.766 1.00 46.34 233 SER A CA 1
ATOM 1827 C C . SER A 1 233 ? 13.218 -7.498 14.264 1.00 46.34 233 SER A C 1
ATOM 1829 O O . SER A 1 233 ? 12.321 -7.211 15.046 1.00 46.34 233 SER A O 1
ATOM 1831 N N . PHE A 1 234 ? 12.976 -7.905 13.009 1.00 53.69 234 PHE A N 1
ATOM 1832 C CA . PHE A 1 234 ? 11.639 -7.929 12.366 1.00 53.69 234 PHE A CA 1
ATOM 1833 C C . PHE A 1 234 ? 11.278 -9.262 11.726 1.00 53.69 234 PHE A C 1
ATOM 1835 O O . PHE A 1 234 ? 10.303 -9.376 10.989 1.00 53.69 234 PHE A O 1
ATOM 1842 N N . ASP A 1 235 ? 12.049 -10.294 12.053 1.00 62.31 235 ASP A N 1
ATOM 1843 C CA . ASP A 1 235 ? 11.667 -11.673 11.761 1.00 62.31 235 ASP A CA 1
ATOM 1844 C C . ASP A 1 235 ? 10.429 -12.084 12.589 1.00 62.31 235 ASP A C 1
ATOM 1846 O O . ASP A 1 235 ? 9.855 -13.154 12.382 1.00 62.31 235 ASP A O 1
ATOM 1850 N N . ASP A 1 236 ? 10.016 -11.240 13.544 1.00 74.12 236 ASP A N 1
ATOM 1851 C CA . ASP A 1 236 ? 8.885 -11.458 14.426 1.00 74.12 236 ASP A CA 1
ATOM 1852 C C . ASP A 1 236 ? 7.997 -10.209 14.585 1.00 74.12 236 ASP A C 1
ATOM 1854 O O . ASP A 1 236 ? 8.309 -9.105 14.147 1.00 74.12 236 ASP A O 1
ATOM 1858 N N . ARG A 1 237 ? 6.838 -10.410 15.220 1.00 84.06 237 ARG A N 1
ATOM 1859 C CA . ARG A 1 237 ? 5.883 -9.351 15.579 1.00 84.06 237 ARG A CA 1
ATOM 1860 C C . ARG A 1 237 ? 5.970 -9.008 17.066 1.00 84.06 237 ARG A C 1
ATOM 1862 O O . ARG A 1 237 ? 4.939 -8.752 17.684 1.00 84.06 237 ARG A O 1
ATOM 1869 N N . LYS A 1 238 ? 7.137 -9.111 17.710 1.00 89.50 238 LYS A N 1
ATOM 1870 C CA . LYS A 1 238 ? 7.237 -9.064 19.179 1.00 89.50 238 LYS A CA 1
ATOM 1871 C C . LYS A 1 238 ? 6.783 -7.726 19.755 1.00 89.50 238 LYS A C 1
ATOM 1873 O O . LYS A 1 238 ? 5.953 -7.742 20.660 1.00 89.50 238 LYS A O 1
ATOM 1878 N N . ILE A 1 239 ? 7.274 -6.603 19.224 1.00 89.38 239 ILE A N 1
ATOM 1879 C CA . ILE A 1 239 ? 6.909 -5.248 19.686 1.00 89.38 239 ILE A CA 1
ATOM 1880 C C . ILE A 1 239 ? 5.401 -5.030 19.520 1.00 89.38 239 ILE A C 1
ATOM 1882 O O . ILE A 1 239 ? 4.700 -4.685 20.473 1.00 89.38 239 ILE A O 1
ATOM 1886 N N . TYR A 1 240 ? 4.881 -5.332 18.331 1.00 90.81 240 TYR A N 1
ATOM 1887 C CA . TYR A 1 240 ? 3.455 -5.253 18.038 1.00 90.81 240 TYR A CA 1
ATOM 1888 C C . TYR A 1 240 ? 2.614 -6.155 18.952 1.00 90.81 240 TYR A C 1
ATOM 1890 O O . TYR A 1 240 ? 1.628 -5.710 19.530 1.00 90.81 240 TYR A O 1
ATOM 1898 N N . ASN A 1 241 ? 2.985 -7.424 19.125 1.00 92.69 241 ASN A N 1
ATOM 1899 C CA . ASN A 1 241 ? 2.217 -8.376 19.929 1.00 92.69 241 ASN A CA 1
ATOM 1900 C C . ASN A 1 241 ? 2.279 -8.054 21.425 1.00 92.69 241 ASN A C 1
ATOM 1902 O O . ASN A 1 241 ? 1.296 -8.286 22.132 1.00 92.69 241 ASN A O 1
ATOM 1906 N N . GLU A 1 242 ? 3.395 -7.512 21.915 1.00 94.06 242 GLU A N 1
ATOM 1907 C CA . GLU A 1 242 ? 3.501 -6.994 23.278 1.00 94.06 242 GLU A CA 1
ATOM 1908 C C . GLU A 1 242 ? 2.483 -5.871 23.495 1.00 94.06 242 GLU A C 1
ATOM 1910 O O . GLU A 1 242 ? 1.675 -5.939 24.426 1.00 94.06 242 GLU A O 1
ATOM 1915 N N . ALA A 1 243 ? 2.449 -4.902 22.579 1.00 93.31 243 ALA A N 1
ATOM 1916 C CA . ALA A 1 243 ? 1.495 -3.805 22.605 1.00 93.31 243 ALA A CA 1
ATOM 1917 C C . ALA A 1 243 ? 0.041 -4.271 22.477 1.00 93.31 243 ALA A C 1
ATOM 1919 O O . ALA A 1 243 ? -0.816 -3.834 23.246 1.00 93.31 243 ALA A O 1
ATOM 1920 N N . LEU A 1 244 ? -0.237 -5.197 21.559 1.00 92.06 244 LEU A N 1
ATOM 1921 C CA . LEU A 1 244 ? -1.553 -5.798 21.356 1.00 92.06 244 LEU A CA 1
ATOM 1922 C C . LEU A 1 244 ? -2.054 -6.451 22.646 1.00 92.06 244 LEU A C 1
ATOM 1924 O O . LEU A 1 244 ? -3.165 -6.169 23.100 1.00 92.06 244 LEU A O 1
ATOM 1928 N N . CYS A 1 245 ? -1.218 -7.283 23.273 1.00 93.25 245 CYS A N 1
ATOM 1929 C CA . CYS A 1 245 ? -1.556 -7.970 24.515 1.00 93.25 245 CYS A CA 1
ATOM 1930 C C . CYS A 1 245 ? -1.738 -6.996 25.682 1.00 93.25 245 CYS A C 1
ATOM 1932 O O . CYS A 1 245 ? -2.633 -7.198 26.503 1.00 93.25 245 CYS A O 1
ATOM 1934 N N . ALA A 1 246 ? -0.903 -5.960 25.772 1.00 92.50 246 ALA A N 1
ATOM 1935 C CA . ALA A 1 246 ? -0.974 -4.974 26.843 1.00 92.50 246 ALA A CA 1
ATOM 1936 C C . ALA A 1 246 ? -2.196 -4.052 26.710 1.00 92.50 246 ALA A C 1
ATOM 1938 O O . ALA A 1 246 ? -2.813 -3.707 27.717 1.00 92.50 246 ALA A O 1
ATOM 1939 N N . CYS A 1 247 ? -2.567 -3.684 25.481 1.00 90.44 247 CYS A N 1
ATOM 1940 C CA . CYS A 1 247 ? -3.701 -2.811 25.201 1.00 90.44 247 CYS A CA 1
ATOM 1941 C C . CYS A 1 247 ? -5.043 -3.551 25.253 1.00 90.44 247 CYS A C 1
ATOM 1943 O O . CYS A 1 247 ? -5.978 -3.077 25.894 1.00 90.44 247 CYS A O 1
ATOM 1945 N N . TYR A 1 248 ? -5.150 -4.709 24.596 1.00 88.56 248 TYR A N 1
ATOM 1946 C CA . TYR A 1 248 ? -6.424 -5.399 24.344 1.00 88.56 248 TYR A CA 1
ATOM 1947 C C . TYR A 1 248 ? -6.579 -6.727 25.103 1.00 88.56 248 TYR A C 1
ATOM 1949 O O . TYR A 1 248 ? -7.638 -7.360 25.053 1.00 88.56 248 TYR A O 1
ATOM 1957 N N . GLY A 1 249 ? -5.545 -7.139 25.840 1.00 90.12 249 GLY A N 1
ATOM 1958 C CA . GLY A 1 249 ? -5.488 -8.417 26.541 1.00 90.12 249 GLY A CA 1
ATOM 1959 C C . GLY A 1 249 ? -4.981 -9.548 25.646 1.00 90.12 249 GLY A C 1
ATOM 1960 O O . GLY A 1 249 ? -5.139 -9.528 24.422 1.00 90.12 249 GLY A O 1
ATOM 1961 N N . LYS A 1 250 ? -4.381 -10.569 26.269 1.00 92.56 250 LYS A N 1
ATOM 1962 C CA . LYS A 1 250 ? -3.823 -11.726 25.553 1.00 92.56 250 LYS A CA 1
ATOM 1963 C C . LYS A 1 250 ? -4.890 -12.393 24.667 1.00 92.56 250 LYS A C 1
ATOM 1965 O O . LYS A 1 250 ? -6.004 -12.609 25.148 1.00 92.56 250 LYS A O 1
ATOM 1970 N N . PRO A 1 251 ? -4.584 -12.689 23.393 1.00 91.31 251 PRO A N 1
ATOM 1971 C CA . PRO A 1 251 ? -5.475 -13.446 22.524 1.00 91.31 251 PRO A CA 1
ATOM 1972 C C . PRO A 1 251 ? -5.793 -14.836 23.085 1.00 91.31 251 PRO A C 1
ATOM 1974 O O . PRO A 1 251 ? -4.927 -15.478 23.680 1.00 91.31 251 PRO A O 1
ATOM 1977 N N . THR A 1 252 ? -7.024 -15.297 22.880 1.00 91.56 252 THR A N 1
ATOM 1978 C CA . THR A 1 252 ? -7.512 -16.619 23.322 1.00 91.56 252 THR A CA 1
ATOM 1979 C C . THR A 1 252 ? -7.713 -17.611 22.173 1.00 91.56 252 THR A C 1
ATOM 1981 O O . THR A 1 252 ? -7.757 -18.816 22.410 1.00 91.56 252 THR A O 1
ATOM 1984 N N . SER A 1 253 ? -7.787 -17.120 20.934 1.00 89.56 253 SER A N 1
ATOM 1985 C CA . SER A 1 253 ? -7.836 -17.901 19.696 1.00 89.56 253 SER A CA 1
ATOM 1986 C C . SER A 1 253 ? -7.219 -17.105 18.539 1.00 89.56 253 SER A C 1
ATOM 1988 O O . SER A 1 253 ? -6.847 -15.937 18.709 1.00 89.56 253 SER A O 1
ATOM 1990 N N . LEU A 1 254 ? -7.118 -17.721 17.357 1.00 84.62 254 LEU A N 1
ATOM 1991 C CA . LEU A 1 254 ? -6.692 -17.030 16.139 1.00 84.62 254 LEU A CA 1
ATOM 1992 C C . LEU A 1 254 ? -7.682 -15.922 15.747 1.00 84.62 254 LEU A C 1
ATOM 1994 O O . LEU A 1 254 ? -7.269 -14.822 15.400 1.00 84.62 254 LEU A O 1
ATOM 1998 N N . GLU A 1 255 ? -8.981 -16.171 15.859 1.00 83.88 255 GLU A N 1
ATOM 1999 C CA . GLU A 1 255 ? -10.040 -15.212 15.523 1.00 83.88 255 GLU A CA 1
ATOM 2000 C C . GLU A 1 255 ? -10.012 -13.996 16.460 1.00 83.88 255 GLU A C 1
ATOM 2002 O O . GLU A 1 255 ? -10.153 -12.856 16.010 1.00 83.88 255 GLU A O 1
ATOM 2007 N N . ASP A 1 256 ? -9.769 -14.223 17.756 1.00 85.50 256 ASP A N 1
ATOM 2008 C CA . ASP A 1 256 ? -9.581 -13.152 18.741 1.00 85.50 256 ASP A CA 1
ATOM 2009 C C . ASP A 1 256 ? -8.305 -12.345 18.445 1.00 85.50 256 ASP A C 1
ATOM 2011 O O . ASP A 1 256 ? -8.320 -11.114 18.489 1.00 85.50 256 ASP A O 1
ATOM 2015 N N . TYR A 1 257 ? -7.210 -13.018 18.064 1.00 88.94 257 TYR A N 1
ATOM 2016 C CA . TYR A 1 257 ? -5.984 -12.345 17.624 1.00 88.94 257 TYR A CA 1
ATOM 2017 C C . TYR A 1 257 ? -6.234 -11.450 16.406 1.00 88.94 257 TYR A C 1
ATOM 2019 O O . TYR A 1 257 ? -5.933 -10.259 16.459 1.00 88.94 257 TYR A O 1
ATOM 2027 N N . LEU A 1 258 ? -6.830 -11.995 15.343 1.00 87.88 258 LEU A N 1
ATOM 2028 C CA . LEU A 1 258 ? -7.114 -11.261 14.110 1.00 87.88 258 LEU A CA 1
ATOM 2029 C C . LEU A 1 258 ? -8.050 -10.076 14.368 1.00 87.88 258 LEU A C 1
ATOM 2031 O O . LEU A 1 258 ? -7.786 -8.977 13.890 1.00 87.88 258 LEU A O 1
ATOM 2035 N N . THR A 1 259 ? -9.094 -10.252 15.179 1.00 86.19 259 THR A N 1
ATOM 2036 C CA . THR A 1 259 ? -10.007 -9.157 15.546 1.00 86.19 259 THR A CA 1
ATOM 2037 C C . THR A 1 259 ? -9.266 -8.025 16.261 1.00 86.19 259 THR A C 1
ATOM 2039 O O . THR A 1 259 ? -9.435 -6.855 15.911 1.00 86.19 259 THR A O 1
ATOM 2042 N N . LYS A 1 260 ? -8.398 -8.356 17.227 1.00 89.12 260 LYS A N 1
ATOM 2043 C CA . LYS A 1 260 ? -7.594 -7.365 17.960 1.00 89.12 260 LYS A CA 1
ATOM 2044 C C . LYS A 1 260 ? -6.606 -6.636 17.048 1.00 89.12 260 LYS A C 1
ATOM 2046 O O . LYS A 1 260 ? -6.519 -5.415 17.144 1.00 89.12 260 LYS A O 1
ATOM 2051 N N . VAL A 1 261 ? -5.904 -7.360 16.170 1.00 90.81 261 VAL A N 1
ATOM 2052 C CA . VAL A 1 261 ? -4.952 -6.794 15.191 1.00 90.81 261 VAL A CA 1
ATOM 2053 C C . VAL A 1 261 ? -5.656 -5.756 14.326 1.00 90.81 261 VAL A C 1
ATOM 2055 O O . VAL A 1 261 ? -5.282 -4.588 14.318 1.00 90.81 261 VAL A O 1
ATOM 2058 N N . GLN A 1 262 ? -6.766 -6.146 13.698 1.00 89.75 262 GLN A N 1
ATOM 2059 C CA . GLN A 1 262 ? -7.496 -5.273 12.783 1.00 89.75 262 GLN A CA 1
ATOM 2060 C C . GLN A 1 262 ? -7.976 -3.978 13.459 1.00 89.75 262 GLN A C 1
ATOM 2062 O O . GLN A 1 262 ? -8.001 -2.917 12.839 1.00 89.75 262 GLN A O 1
ATOM 2067 N N . ILE A 1 263 ? -8.344 -4.034 14.739 1.00 88.44 263 ILE A N 1
ATOM 2068 C CA . ILE A 1 263 ? -8.834 -2.855 15.462 1.00 88.44 263 ILE A CA 1
ATOM 2069 C C . ILE A 1 263 ? -7.687 -1.978 15.969 1.00 88.44 263 ILE A C 1
ATOM 2071 O O . ILE A 1 263 ? -7.799 -0.751 15.939 1.00 88.44 263 ILE A O 1
ATOM 2075 N N . MET A 1 264 ? -6.578 -2.586 16.387 1.00 91.62 264 MET A N 1
ATOM 2076 C CA . MET A 1 264 ? -5.353 -1.866 16.725 1.00 91.62 264 MET A CA 1
ATOM 2077 C C . MET A 1 264 ? -4.812 -1.100 15.512 1.00 91.62 264 MET A C 1
ATOM 2079 O O . MET A 1 264 ? -4.477 0.079 15.637 1.00 91.62 264 MET A O 1
ATOM 2083 N N . ASP A 1 265 ? -4.833 -1.729 14.340 1.00 92.62 265 ASP A N 1
ATOM 2084 C CA . ASP A 1 265 ? -4.437 -1.132 13.065 1.00 92.62 265 ASP A CA 1
ATOM 2085 C C . ASP A 1 265 ? -5.386 -0.003 12.648 1.00 92.62 265 ASP A C 1
ATOM 2087 O O . ASP A 1 265 ? -4.942 1.100 12.311 1.00 92.62 265 ASP A O 1
ATOM 2091 N N . TYR A 1 266 ? -6.702 -0.226 12.752 1.00 93.06 266 TYR A N 1
ATOM 2092 C CA . TYR A 1 266 ? -7.711 0.812 12.524 1.00 93.06 266 TYR A CA 1
ATOM 2093 C C . TYR A 1 266 ? -7.480 2.032 13.423 1.00 93.06 266 TYR A C 1
ATOM 2095 O O . TYR A 1 266 ? -7.480 3.167 12.945 1.00 93.06 266 TYR A O 1
ATOM 2103 N N . GLU A 1 267 ? -7.259 1.826 14.725 1.00 91.81 267 GLU A N 1
ATOM 2104 C CA . GLU A 1 267 ? -7.039 2.926 15.666 1.00 91.81 267 GLU A CA 1
ATOM 2105 C C . GLU A 1 267 ? -5.763 3.703 15.339 1.00 91.81 267 GLU A C 1
ATOM 2107 O O . GLU A 1 267 ? -5.776 4.939 15.314 1.00 91.81 267 GLU A O 1
ATOM 2112 N N . ALA A 1 268 ? -4.667 2.985 15.096 1.00 92.94 268 ALA A N 1
ATOM 2113 C CA . ALA A 1 268 ? -3.355 3.573 14.892 1.00 92.94 268 ALA A CA 1
ATOM 2114 C C . ALA A 1 268 ? -3.282 4.363 13.579 1.00 92.94 268 ALA A C 1
ATOM 2116 O O . ALA A 1 268 ? -2.802 5.502 13.571 1.00 92.94 268 ALA A O 1
ATOM 2117 N N . THR A 1 269 ? -3.813 3.806 12.488 1.00 95.12 269 THR A N 1
ATOM 2118 C CA . THR A 1 269 ? -3.873 4.485 11.185 1.00 95.12 269 THR A CA 1
ATOM 2119 C C . THR A 1 269 ? -4.839 5.662 11.203 1.00 95.12 269 THR A C 1
ATOM 2121 O O . THR A 1 269 ? -4.461 6.757 10.782 1.00 95.12 269 THR A O 1
ATOM 2124 N N . ARG A 1 270 ? -6.037 5.512 11.790 1.00 95.31 270 ARG A N 1
ATOM 2125 C CA . ARG A 1 270 ? -6.967 6.635 11.984 1.00 95.31 270 ARG A CA 1
ATOM 2126 C C . ARG A 1 270 ? -6.289 7.781 12.718 1.00 95.31 270 ARG A C 1
ATOM 2128 O O . ARG A 1 270 ? -6.319 8.912 12.241 1.00 95.31 270 ARG A O 1
ATOM 2135 N N . ALA A 1 271 ? -5.652 7.495 13.852 1.00 94.06 271 ALA A N 1
ATOM 2136 C CA . ALA A 1 271 ? -4.972 8.515 14.637 1.00 94.06 271 ALA A CA 1
ATOM 2137 C C . ALA A 1 271 ? -3.829 9.178 13.856 1.00 94.06 271 ALA A C 1
ATOM 2139 O O . ALA A 1 271 ? -3.662 10.392 13.950 1.00 94.06 271 ALA A O 1
ATOM 2140 N N . GLN A 1 272 ? -3.058 8.422 13.068 1.00 94.56 272 GLN A N 1
ATOM 2141 C CA . GLN A 1 272 ? -2.003 8.978 12.219 1.00 94.56 272 GLN A CA 1
ATOM 2142 C C . GLN A 1 272 ? -2.564 9.980 11.206 1.00 94.56 272 GLN A C 1
ATOM 2144 O O . GLN A 1 272 ? -2.116 11.127 11.179 1.00 94.56 272 GLN A O 1
ATOM 2149 N N . PHE A 1 273 ? -3.564 9.586 10.418 1.00 95.06 273 PHE A N 1
ATOM 2150 C CA . PHE A 1 273 ? -4.141 10.464 9.401 1.00 95.06 273 PHE A CA 1
ATOM 2151 C C . PHE A 1 273 ? -4.896 11.650 10.011 1.00 95.06 273 PHE A C 1
ATOM 2153 O O . PHE A 1 273 ? -4.669 12.781 9.580 1.00 95.06 273 PHE A O 1
ATOM 2160 N N . GLU A 1 274 ? -5.704 11.440 11.059 1.00 94.25 274 GLU A N 1
ATOM 2161 C CA . GLU A 1 274 ? -6.378 12.534 11.774 1.00 94.25 274 GLU A CA 1
ATOM 2162 C C . GLU A 1 274 ? -5.361 13.581 12.250 1.00 94.25 274 GLU A C 1
ATOM 2164 O O . GLU A 1 274 ? -5.559 14.775 12.028 1.00 94.25 274 GLU A O 1
ATOM 2169 N N . ASN A 1 275 ? -4.230 13.162 12.828 1.00 91.75 275 ASN A N 1
ATOM 2170 C CA . ASN A 1 275 ? -3.214 14.094 13.320 1.00 91.75 275 ASN A CA 1
ATOM 2171 C C . ASN A 1 275 ? -2.589 14.941 12.207 1.00 91.75 275 ASN A C 1
ATOM 2173 O O . ASN A 1 275 ? -2.450 16.154 12.375 1.00 91.75 275 ASN A O 1
ATOM 2177 N N . TYR A 1 276 ? -2.268 14.336 11.062 1.00 90.19 276 TYR A N 1
ATOM 2178 C CA . TYR A 1 276 ? -1.762 15.071 9.899 1.00 90.19 276 TYR A CA 1
ATOM 2179 C C . TYR A 1 276 ? -2.800 16.010 9.294 1.00 90.19 276 TYR A C 1
ATOM 2181 O O . TYR A 1 276 ? -2.431 16.984 8.647 1.00 90.19 276 TYR A O 1
ATOM 2189 N N . VAL A 1 277 ? -4.092 15.749 9.498 1.00 88.62 277 VAL A N 1
ATOM 2190 C CA . VAL A 1 277 ? -5.179 16.627 9.060 1.00 88.62 277 VAL A CA 1
ATOM 2191 C C . VAL A 1 277 ? -5.380 17.798 10.016 1.00 88.62 277 VAL A C 1
ATOM 2193 O O . VAL A 1 277 ? -5.498 18.932 9.551 1.00 88.62 277 VAL A O 1
ATOM 2196 N N . VAL A 1 278 ? -5.393 17.562 11.328 1.00 87.62 278 VAL A N 1
ATOM 2197 C CA . VAL A 1 278 ? -5.672 18.617 12.319 1.00 87.62 278 VAL A CA 1
ATOM 2198 C C . VAL A 1 278 ? -4.481 19.553 12.551 1.00 87.62 278 VAL A C 1
ATOM 2200 O O . VAL A 1 278 ? -4.687 20.719 12.876 1.00 87.62 278 VAL A O 1
ATOM 2203 N N . HIS A 1 279 ? -3.244 19.096 12.325 1.00 86.81 279 HIS A N 1
ATOM 2204 C CA . HIS A 1 279 ? -2.033 19.908 12.520 1.00 86.81 279 HIS A CA 1
ATOM 2205 C C . HIS A 1 279 ? -1.590 20.695 11.275 1.00 86.81 279 HIS A C 1
ATOM 2207 O O . HIS A 1 279 ? -0.536 21.330 11.295 1.00 86.81 279 HIS A O 1
ATOM 2213 N N . LYS A 1 280 ? -2.383 20.725 10.195 1.00 83.31 280 LYS A N 1
ATOM 2214 C CA . LYS A 1 280 ? -2.054 21.479 8.963 1.00 83.31 280 LYS A CA 1
ATOM 2215 C C . LYS A 1 280 ? -1.902 22.987 9.186 1.00 83.31 280 LYS A C 1
ATOM 2217 O O . LYS A 1 280 ? -1.206 23.646 8.424 1.00 83.31 280 LYS A O 1
ATOM 2222 N N . SER A 1 281 ? -2.544 23.532 10.221 1.00 81.12 281 SER A N 1
ATOM 2223 C CA . SER A 1 281 ? -2.501 24.954 10.597 1.00 81.12 281 SER A CA 1
ATOM 2224 C C . SER A 1 281 ? -1.742 25.225 11.904 1.00 81.12 281 SER A C 1
ATOM 2226 O O . SER A 1 281 ? -1.868 26.308 12.471 1.00 81.12 281 SER A O 1
ATOM 2228 N N . ALA 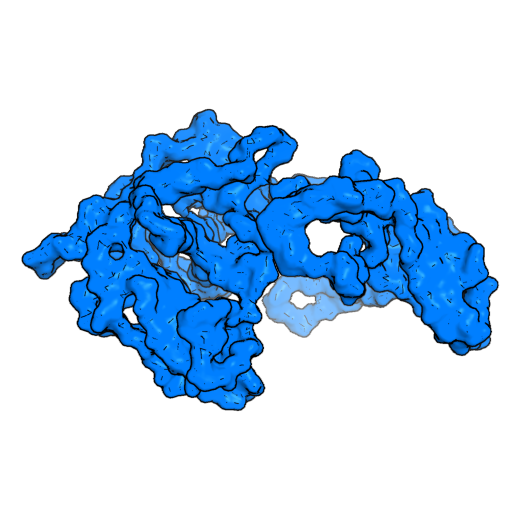A 1 282 ? -0.991 24.247 12.423 1.00 83.31 282 ALA A N 1
ATOM 2229 C CA . ALA A 1 282 ? -0.166 24.428 13.617 1.00 83.31 282 ALA A CA 1
ATOM 2230 C C . ALA A 1 282 ? 1.075 25.295 13.324 1.00 83.31 282 ALA A C 1
ATOM 2232 O O . ALA A 1 282 ? 1.489 25.433 12.176 1.00 83.31 282 ALA A O 1
ATOM 2233 N N . THR A 1 283 ? 1.731 25.822 14.367 1.00 82.62 283 THR A N 1
ATOM 2234 C CA . THR A 1 283 ? 2.973 26.617 14.235 1.00 82.62 283 THR A CA 1
ATOM 2235 C C . THR A 1 283 ? 4.088 25.858 13.506 1.00 82.62 283 THR A C 1
ATOM 2237 O O . THR A 1 283 ? 4.864 26.448 12.759 1.00 82.62 283 THR A O 1
ATOM 2240 N N . ARG A 1 284 ? 4.167 24.536 13.714 1.00 78.12 284 ARG A N 1
ATOM 2241 C CA . ARG A 1 284 ? 4.983 23.605 12.921 1.00 78.12 284 ARG A CA 1
ATOM 2242 C C . ARG A 1 284 ? 4.022 22.723 12.120 1.00 78.12 284 ARG A C 1
ATOM 2244 O O . ARG A 1 284 ? 3.688 21.641 12.597 1.00 78.12 284 ARG A O 1
ATOM 2251 N N . PRO A 1 285 ? 3.526 23.191 10.966 1.00 81.31 285 PRO A N 1
ATOM 2252 C CA . PRO A 1 285 ? 2.401 22.549 10.306 1.00 81.31 285 PRO A CA 1
ATOM 2253 C C . PRO A 1 285 ? 2.784 21.168 9.786 1.00 81.31 285 PRO A C 1
ATOM 2255 O O . PRO A 1 285 ? 3.899 20.975 9.300 1.00 81.31 285 PRO A O 1
ATOM 2258 N N . ALA A 1 286 ? 1.856 20.220 9.863 1.00 83.19 286 ALA A N 1
ATOM 2259 C CA . ALA A 1 286 ? 1.923 18.977 9.105 1.00 83.19 286 ALA A CA 1
ATOM 2260 C C . ALA A 1 286 ? 1.658 19.288 7.622 1.00 83.19 286 ALA A C 1
ATOM 2262 O O . ALA A 1 286 ? 0.580 19.775 7.277 1.00 83.19 286 ALA A O 1
ATOM 2263 N N . THR A 1 287 ? 2.639 19.052 6.747 1.00 81.19 287 THR A N 1
ATOM 2264 C CA . THR A 1 287 ? 2.575 19.460 5.328 1.00 81.19 287 THR A CA 1
ATOM 2265 C C . THR A 1 287 ? 2.393 18.293 4.364 1.00 81.19 287 THR A C 1
ATOM 2267 O O . THR A 1 287 ? 2.007 18.511 3.218 1.00 81.19 287 THR A O 1
ATOM 2270 N N . GLY A 1 288 ? 2.610 17.059 4.818 1.00 83.50 288 GLY A N 1
ATOM 2271 C CA . GLY A 1 288 ? 2.354 15.857 4.034 1.00 83.50 288 GLY A CA 1
ATOM 2272 C C . GLY A 1 288 ? 2.642 14.589 4.823 1.00 83.50 288 GLY A C 1
ATOM 2273 O O . GLY A 1 288 ? 3.453 14.602 5.748 1.00 83.50 288 GLY A O 1
ATOM 2274 N N . LEU A 1 289 ? 1.947 13.517 4.456 1.00 87.81 289 LEU A N 1
ATOM 2275 C CA . LEU A 1 289 ? 2.121 12.182 5.009 1.00 87.81 289 LEU A CA 1
ATOM 2276 C C . LEU A 1 289 ? 2.060 11.171 3.873 1.00 87.81 289 LEU A C 1
ATOM 2278 O O . LEU A 1 289 ? 1.060 11.121 3.154 1.00 87.81 289 LEU A O 1
ATOM 2282 N N . ILE A 1 290 ? 3.083 10.332 3.788 1.00 90.38 290 ILE A N 1
ATOM 2283 C CA . ILE A 1 290 ? 3.048 9.083 3.036 1.00 90.38 290 ILE A CA 1
ATOM 2284 C C . ILE A 1 290 ? 3.023 7.937 4.048 1.00 90.38 290 ILE A C 1
ATOM 2286 O O . ILE A 1 290 ? 3.940 7.778 4.854 1.00 90.38 290 ILE A O 1
ATOM 2290 N N . TYR A 1 291 ? 1.935 7.168 4.038 1.00 93.44 291 TYR A N 1
ATOM 2291 C CA . TYR A 1 291 ? 1.819 5.975 4.871 1.00 93.44 291 TYR A CA 1
ATOM 2292 C C . TYR A 1 291 ? 2.720 4.873 4.324 1.00 93.44 291 TYR A C 1
ATOM 2294 O O . TYR A 1 291 ? 2.708 4.622 3.117 1.00 93.44 291 TYR A O 1
ATOM 2302 N N . TRP A 1 292 ? 3.468 4.218 5.209 1.00 91.00 292 TRP A N 1
ATOM 2303 C CA . TRP A 1 292 ? 4.343 3.107 4.858 1.00 91.00 292 TRP A CA 1
ATOM 2304 C C . TRP A 1 292 ? 3.669 1.758 5.149 1.00 91.00 292 TRP A C 1
ATOM 2306 O O . TRP A 1 292 ? 3.554 1.365 6.308 1.00 91.00 292 TRP A O 1
ATOM 2316 N N . MET A 1 293 ? 3.159 1.039 4.147 1.00 92.81 293 MET A N 1
ATOM 2317 C CA . MET A 1 293 ? 3.003 1.401 2.729 1.00 92.81 293 MET A CA 1
ATOM 2318 C C . MET A 1 293 ? 1.539 1.310 2.304 1.00 92.81 293 MET A C 1
ATOM 2320 O O . MET A 1 293 ? 0.691 0.763 3.009 1.00 92.81 293 MET A O 1
ATOM 2324 N N . LEU A 1 294 ? 1.232 1.858 1.126 1.00 93.38 294 LEU A N 1
ATOM 2325 C CA . LEU A 1 294 ? -0.095 1.722 0.530 1.00 93.38 294 LEU A CA 1
ATOM 2326 C C . LEU A 1 294 ? -0.497 0.241 0.417 1.00 93.38 294 LEU A C 1
ATOM 2328 O O . LEU A 1 294 ? -1.601 -0.123 0.821 1.00 93.38 294 LEU A O 1
ATOM 2332 N N . ASN A 1 295 ? 0.408 -0.600 -0.084 1.00 91.88 295 ASN A N 1
ATOM 2333 C CA . ASN A 1 295 ? 0.192 -2.026 -0.292 1.00 91.88 295 ASN A CA 1
ATOM 2334 C C . ASN A 1 295 ? 1.503 -2.824 -0.245 1.00 91.88 295 ASN A C 1
ATOM 2336 O O . ASN A 1 295 ? 2.576 -2.291 -0.525 1.00 91.88 295 ASN A O 1
ATOM 2340 N N . GLY A 1 296 ? 1.392 -4.124 0.022 1.00 87.56 296 GLY A N 1
ATOM 2341 C CA . GLY A 1 296 ? 2.467 -5.091 -0.177 1.00 87.56 296 GLY A CA 1
ATOM 2342 C C . GLY A 1 296 ? 2.624 -5.513 -1.642 1.00 87.56 296 GLY A C 1
ATOM 2343 O O . GLY A 1 296 ? 1.653 -5.562 -2.399 1.00 87.56 296 GLY A O 1
ATOM 2344 N N . ALA A 1 297 ? 3.853 -5.863 -2.034 1.00 89.12 297 ALA A N 1
ATOM 2345 C CA . ALA A 1 297 ? 4.162 -6.463 -3.340 1.00 89.12 297 ALA A CA 1
ATOM 2346 C C . ALA A 1 297 ? 3.930 -7.991 -3.384 1.00 89.12 297 ALA A C 1
ATOM 2348 O O . ALA A 1 297 ? 4.067 -8.609 -4.436 1.00 89.12 297 ALA A O 1
ATOM 2349 N N . TRP A 1 298 ? 3.608 -8.595 -2.237 1.00 89.69 298 TRP A N 1
ATOM 2350 C CA . TRP A 1 298 ? 3.374 -10.026 -2.024 1.00 89.69 298 TRP A CA 1
ATOM 2351 C C . TRP A 1 298 ? 2.467 -10.217 -0.790 1.00 89.69 298 TRP A C 1
ATOM 2353 O O . TRP A 1 298 ? 2.262 -9.237 -0.056 1.00 89.69 298 TRP A O 1
ATOM 2363 N N . PRO A 1 299 ? 1.938 -11.426 -0.512 1.00 90.19 299 PRO A N 1
ATOM 2364 C CA . PRO A 1 299 ? 1.241 -11.698 0.742 1.00 90.19 299 PRO A CA 1
ATOM 2365 C C . PRO A 1 299 ? 2.111 -11.331 1.951 1.00 90.19 299 PRO A C 1
ATOM 2367 O O . PRO A 1 299 ? 3.172 -11.907 2.177 1.00 90.19 299 PRO A O 1
ATOM 2370 N N . THR A 1 300 ? 1.668 -10.337 2.720 1.00 86.12 300 THR A N 1
ATOM 2371 C CA . THR A 1 300 ? 2.441 -9.733 3.808 1.00 86.12 300 THR A CA 1
ATOM 2372 C C . THR A 1 300 ? 1.577 -9.525 5.045 1.00 86.12 300 THR A C 1
ATOM 2374 O O . THR A 1 300 ? 0.358 -9.394 4.954 1.00 86.12 300 THR A O 1
ATOM 2377 N N . MET A 1 301 ? 2.224 -9.477 6.208 1.00 83.12 301 MET A N 1
ATOM 2378 C CA . MET A 1 301 ? 1.588 -9.146 7.485 1.00 83.12 301 MET A CA 1
ATOM 2379 C C . MET A 1 301 ? 1.897 -7.716 7.947 1.00 83.12 301 MET A C 1
ATOM 2381 O O . MET A 1 301 ? 1.481 -7.347 9.042 1.00 83.12 301 MET A O 1
ATOM 2385 N N . HIS A 1 302 ? 2.649 -6.937 7.167 1.00 85.62 302 HIS A N 1
ATOM 2386 C CA . HIS A 1 302 ? 3.051 -5.577 7.526 1.00 85.62 302 HIS A CA 1
ATOM 2387 C C . HIS A 1 302 ? 2.867 -4.570 6.395 1.00 85.62 302 HIS A C 1
ATOM 2389 O O . HIS A 1 302 ? 2.768 -4.957 5.228 1.00 85.62 302 HIS A O 1
ATOM 2395 N N . TRP A 1 303 ? 2.894 -3.283 6.750 1.00 88.81 303 TRP A N 1
ATOM 2396 C CA . TRP A 1 303 ? 3.048 -2.143 5.840 1.00 88.81 303 TRP A CA 1
ATOM 2397 C C . TRP A 1 303 ? 2.066 -2.164 4.672 1.00 88.81 303 TRP A C 1
ATOM 2399 O O . TRP A 1 303 ? 2.446 -2.007 3.514 1.00 88.81 303 TRP A O 1
ATOM 2409 N N . SER A 1 304 ? 0.790 -2.360 4.978 1.00 90.12 304 SER A N 1
ATOM 2410 C CA . SER A 1 304 ? -0.238 -2.471 3.952 1.00 90.12 304 SER A CA 1
ATOM 2411 C C . SER A 1 304 ? -1.540 -1.853 4.430 1.00 90.12 304 SER A C 1
ATOM 2413 O O . SER A 1 304 ? -2.039 -2.191 5.505 1.00 90.12 304 SER A O 1
ATOM 2415 N N . LEU A 1 305 ? -2.143 -0.982 3.621 1.00 92.06 305 LEU A N 1
ATOM 2416 C CA . LEU A 1 305 ? -3.523 -0.565 3.863 1.00 92.06 305 LEU A CA 1
ATOM 2417 C C . LEU A 1 305 ? -4.491 -1.673 3.437 1.00 92.06 305 LEU A C 1
ATOM 2419 O O . LEU A 1 305 ? -5.435 -1.982 4.167 1.00 92.06 305 LEU A O 1
ATOM 2423 N N . PHE A 1 306 ? -4.259 -2.304 2.291 1.00 90.00 306 PHE A N 1
ATOM 2424 C CA . PHE A 1 306 ? -5.005 -3.465 1.786 1.00 90.00 306 PHE A CA 1
ATOM 2425 C C . PHE A 1 306 ? -4.033 -4.595 1.449 1.00 90.00 306 PHE A C 1
ATOM 2427 O O . PHE A 1 306 ? -2.869 -4.320 1.171 1.00 90.00 306 PHE A O 1
ATOM 2434 N N . ASP A 1 307 ? -4.463 -5.851 1.526 1.00 87.69 307 ASP A N 1
ATOM 2435 C CA . ASP A 1 307 ? -3.566 -6.991 1.304 1.00 87.69 307 ASP A CA 1
ATOM 2436 C C . ASP A 1 307 ? -3.246 -7.227 -0.188 1.00 87.69 307 ASP A C 1
ATOM 2438 O O . ASP A 1 307 ? -3.759 -6.549 -1.081 1.00 87.69 307 ASP A O 1
ATOM 2442 N N . TYR A 1 308 ? -2.382 -8.209 -0.465 1.00 88.75 308 TYR A N 1
ATOM 2443 C CA . TYR A 1 308 ? -1.999 -8.607 -1.826 1.00 88.75 308 TYR A CA 1
ATOM 2444 C C . TYR A 1 308 ? -3.195 -9.020 -2.703 1.00 88.75 308 TYR A C 1
ATOM 2446 O O . TYR A 1 308 ? -3.171 -8.841 -3.918 1.00 88.75 308 TYR A O 1
ATOM 2454 N N . HIS A 1 309 ? -4.259 -9.531 -2.085 1.00 86.12 309 HIS A N 1
ATOM 2455 C CA . HIS A 1 309 ? -5.485 -9.962 -2.749 1.00 86.12 309 HIS A CA 1
ATOM 2456 C C . HIS A 1 309 ? -6.541 -8.849 -2.815 1.00 86.12 309 HIS A C 1
ATOM 2458 O O . HIS A 1 309 ? -7.684 -9.113 -3.183 1.00 86.12 309 HIS A O 1
ATOM 2464 N N . LEU A 1 310 ? -6.158 -7.604 -2.508 1.00 88.12 310 LEU A N 1
ATOM 2465 C CA . LEU A 1 310 ? -7.008 -6.414 -2.524 1.00 88.12 310 LEU A CA 1
ATOM 2466 C C . LEU A 1 310 ? -8.105 -6.407 -1.447 1.00 88.12 310 LEU A C 1
ATOM 2468 O O . LEU A 1 310 ? -9.054 -5.622 -1.549 1.00 88.12 310 LEU A O 1
ATOM 2472 N N . ASN A 1 311 ? -7.984 -7.224 -0.394 1.00 85.19 311 ASN A N 1
ATOM 2473 C CA . ASN A 1 311 ? -8.891 -7.140 0.746 1.00 85.19 311 ASN A CA 1
ATOM 2474 C C . ASN A 1 311 ? -8.547 -5.905 1.594 1.00 85.19 311 ASN A C 1
ATOM 2476 O O . ASN A 1 311 ? -7.390 -5.720 1.997 1.00 85.19 311 ASN A O 1
ATOM 2480 N N . PRO A 1 312 ? -9.533 -5.051 1.919 1.00 87.12 312 PRO A N 1
ATOM 2481 C CA . PRO A 1 312 ? -9.303 -3.918 2.800 1.00 87.12 312 PRO A CA 1
ATOM 2482 C C . PRO A 1 312 ? -9.118 -4.391 4.248 1.00 87.12 312 PRO A C 1
ATOM 2484 O O . PRO A 1 312 ? -9.942 -5.129 4.790 1.00 87.12 312 PRO A O 1
ATOM 2487 N N . THR A 1 313 ? -8.057 -3.915 4.900 1.00 88.88 313 THR A N 1
ATOM 2488 C CA . THR A 1 313 ? -7.778 -4.200 6.318 1.00 88.88 313 THR A CA 1
ATOM 2489 C C . THR A 1 313 ? -8.268 -3.070 7.229 1.00 88.88 313 THR A C 1
ATOM 2491 O O . THR A 1 313 ? -8.711 -2.012 6.768 1.00 88.88 313 THR A O 1
ATOM 2494 N N . GLY A 1 314 ? -8.132 -3.243 8.543 1.00 90.75 314 GLY A N 1
ATOM 2495 C CA . GLY A 1 314 ? -8.352 -2.196 9.535 1.00 90.75 314 GLY A CA 1
ATOM 2496 C C . GLY A 1 314 ? -7.574 -0.920 9.221 1.00 90.75 314 GLY A C 1
ATOM 2497 O O . GLY A 1 314 ? -8.147 0.166 9.309 1.00 90.75 314 GLY A O 1
ATOM 2498 N N . SER A 1 315 ? -6.332 -1.040 8.736 1.00 92.69 315 SER A N 1
ATOM 2499 C CA . SER A 1 315 ? -5.511 0.089 8.280 1.00 92.69 315 SER A CA 1
ATOM 2500 C C . SER A 1 315 ? -6.164 0.878 7.138 1.00 92.69 315 SER A C 1
ATOM 2502 O O . SER A 1 315 ? -6.157 2.115 7.160 1.00 92.69 315 SER A O 1
ATOM 2504 N N . SER A 1 316 ? -6.786 0.198 6.163 1.00 92.25 316 SER A N 1
ATOM 2505 C CA . SER A 1 316 ? -7.546 0.859 5.085 1.00 92.25 316 SER A CA 1
ATOM 2506 C C . SER A 1 316 ? -8.694 1.693 5.640 1.00 92.25 316 SER A C 1
ATOM 2508 O O . SER A 1 316 ? -8.862 2.853 5.260 1.00 92.25 316 SER A O 1
ATOM 2510 N N . PHE A 1 317 ? -9.487 1.129 6.553 1.00 93.25 317 PHE A N 1
ATOM 2511 C CA . PHE A 1 317 ? -10.654 1.824 7.097 1.00 93.25 317 PHE A CA 1
ATOM 2512 C C . PHE A 1 317 ? -10.286 2.921 8.093 1.00 93.25 317 PHE A C 1
ATOM 2514 O O . PHE A 1 317 ? -10.930 3.970 8.093 1.00 93.25 317 PHE A O 1
ATOM 2521 N N . GLY A 1 318 ? -9.224 2.742 8.880 1.00 94.25 318 GLY A N 1
ATOM 2522 C CA . GLY A 1 318 ? -8.694 3.797 9.739 1.00 94.25 318 GLY A CA 1
ATOM 2523 C C . GLY A 1 318 ? -8.192 4.980 8.913 1.00 94.25 318 GLY A C 1
ATOM 2524 O O . GLY A 1 318 ? -8.562 6.125 9.180 1.00 94.25 318 GLY A O 1
ATOM 2525 N N . THR A 1 319 ? -7.462 4.706 7.827 1.00 95.00 319 THR A N 1
ATOM 2526 C CA . THR A 1 319 ? -7.058 5.718 6.837 1.00 95.00 319 THR A CA 1
ATOM 2527 C C . THR A 1 319 ? -8.263 6.408 6.205 1.00 95.00 319 THR A C 1
ATOM 2529 O O . THR A 1 319 ? -8.335 7.639 6.192 1.00 95.00 319 THR A O 1
ATOM 2532 N N . LYS A 1 320 ? -9.252 5.641 5.729 1.00 93.81 320 LYS A N 1
ATOM 2533 C CA . LYS A 1 320 ? -10.483 6.178 5.134 1.00 93.81 320 LYS A CA 1
ATOM 2534 C C . LYS A 1 320 ? -11.239 7.077 6.112 1.00 93.81 320 LYS A C 1
ATOM 2536 O O . LYS A 1 320 ? -11.735 8.126 5.710 1.00 93.81 320 LYS A O 1
ATOM 2541 N N . MET A 1 321 ? -11.303 6.699 7.388 1.00 93.12 321 MET A N 1
ATOM 2542 C CA . MET A 1 321 ? -11.927 7.502 8.438 1.00 93.12 321 MET A CA 1
ATOM 2543 C C . MET A 1 321 ? -11.151 8.805 8.666 1.00 93.12 321 MET A C 1
ATOM 2545 O O . MET A 1 321 ? -11.732 9.885 8.565 1.00 93.12 321 MET A O 1
ATOM 2549 N N . GLY A 1 322 ? -9.837 8.717 8.900 1.00 92.25 322 GLY A N 1
ATOM 2550 C CA . GLY A 1 322 ? -8.985 9.869 9.215 1.00 92.25 322 GLY A CA 1
ATOM 2551 C C . GLY A 1 322 ? -8.745 10.839 8.052 1.00 92.25 322 GLY A C 1
ATOM 2552 O O . GLY A 1 322 ? -8.256 11.946 8.273 1.00 92.25 322 GLY A O 1
ATOM 2553 N N . THR A 1 323 ? -9.107 10.455 6.824 1.00 91.81 323 THR A N 1
ATOM 2554 C CA . THR A 1 323 ? -8.974 11.276 5.605 1.00 91.81 323 THR A CA 1
ATOM 2555 C C . THR A 1 323 ? -10.307 11.751 5.025 1.00 91.81 323 THR A C 1
ATOM 2557 O O . THR A 1 323 ? -10.323 12.320 3.932 1.00 91.81 323 THR A O 1
ATOM 2560 N N . ARG A 1 324 ? -11.428 11.579 5.745 1.00 90.06 324 ARG A N 1
ATOM 2561 C CA . ARG A 1 324 ? -12.727 12.112 5.306 1.00 90.06 324 ARG A CA 1
ATOM 2562 C C . ARG A 1 324 ? -12.631 13.613 5.011 1.00 90.06 324 ARG A C 1
ATOM 2564 O O . ARG A 1 324 ? -12.101 14.386 5.807 1.00 90.06 324 ARG A O 1
ATOM 2571 N N . THR A 1 325 ? -13.200 14.011 3.873 1.00 87.19 325 THR A N 1
ATOM 2572 C CA . THR A 1 325 ? -13.260 15.400 3.389 1.00 87.19 325 THR A CA 1
ATOM 2573 C C . THR A 1 325 ? -13.836 16.341 4.433 1.00 87.19 325 THR A C 1
ATOM 2575 O O . THR A 1 325 ? -13.297 17.409 4.657 1.00 87.19 325 THR A O 1
ATOM 2578 N N . GLU A 1 326 ? -14.909 15.950 5.106 1.00 87.38 326 GLU A N 1
ATOM 2579 C CA . GLU A 1 326 ? -15.504 16.711 6.197 1.00 87.38 326 GLU A CA 1
ATOM 2580 C C . GLU A 1 326 ? -15.596 15.776 7.398 1.00 87.38 326 GLU A C 1
ATOM 2582 O O . GLU A 1 326 ? -16.309 14.773 7.348 1.00 87.38 326 GLU A O 1
ATOM 2587 N N . HIS A 1 327 ? -14.853 16.058 8.467 1.00 90.81 327 HIS A N 1
ATOM 2588 C CA . HIS A 1 327 ? -14.615 15.062 9.507 1.00 90.81 327 HIS A CA 1
ATOM 2589 C C . HIS A 1 327 ? -14.694 15.625 10.927 1.00 90.81 327 HIS A C 1
ATOM 2591 O O . HIS A 1 327 ? -14.468 16.808 11.176 1.00 90.81 327 HIS A O 1
ATOM 2597 N N . VAL A 1 328 ? -15.038 14.743 11.866 1.00 90.94 328 VAL A N 1
ATOM 2598 C CA . VAL A 1 328 ? -14.905 14.964 13.309 1.00 90.94 328 VAL A CA 1
ATOM 2599 C C . VAL A 1 328 ? -13.720 14.154 13.812 1.00 90.94 328 VAL A C 1
ATOM 2601 O O . VAL A 1 328 ? -13.734 12.934 13.687 1.00 90.94 328 VAL A O 1
ATOM 2604 N N . ALA A 1 329 ? -12.753 14.826 14.426 1.00 91.44 329 ALA A N 1
ATOM 2605 C CA . ALA A 1 329 ? -11.582 14.213 15.040 1.00 91.44 329 ALA A CA 1
ATOM 2606 C C . ALA A 1 329 ? -11.585 14.414 16.568 1.00 91.44 329 ALA A C 1
ATOM 2608 O O . ALA A 1 329 ? -12.144 15.393 17.082 1.00 91.44 329 ALA A O 1
ATOM 2609 N N . PHE A 1 330 ? -10.947 13.511 17.312 1.00 88.88 330 PHE A N 1
ATOM 2610 C CA . PHE A 1 330 ? -10.757 13.646 18.758 1.00 88.88 330 PHE A CA 1
ATOM 2611 C C . PHE A 1 330 ? -9.270 13.660 19.103 1.00 88.88 330 PHE A C 1
ATOM 2613 O O . PHE A 1 330 ? -8.526 12.751 18.749 1.00 88.88 330 PHE A O 1
ATOM 2620 N N . ASP A 1 331 ? -8.837 14.687 19.829 1.00 87.69 331 ASP A N 1
ATOM 2621 C CA . ASP A 1 331 ? -7.476 14.770 20.344 1.00 87.69 331 ASP A CA 1
ATOM 2622 C C . ASP A 1 331 ? -7.364 13.968 21.641 1.00 87.69 331 ASP A C 1
ATOM 2624 O O . ASP A 1 331 ? -7.936 14.344 22.663 1.00 87.69 331 ASP A O 1
ATOM 2628 N N . TYR A 1 332 ? -6.618 12.864 21.619 1.00 81.94 332 TYR A N 1
ATOM 2629 C CA . TYR A 1 332 ? -6.455 12.014 22.796 1.00 81.94 332 TYR A CA 1
ATOM 2630 C C . TYR A 1 332 ? -5.697 12.700 23.942 1.00 81.94 332 TYR A C 1
ATOM 2632 O O . TYR A 1 332 ? -5.978 12.398 25.104 1.00 81.94 332 TYR A O 1
ATOM 2640 N N . VAL A 1 333 ? -4.747 13.593 23.648 1.00 83.69 333 VAL A N 1
ATOM 2641 C CA . VAL A 1 333 ? -3.853 14.222 24.634 1.00 83.69 333 VAL A CA 1
ATOM 2642 C C . VAL A 1 333 ? -4.539 15.392 25.319 1.00 83.69 333 VAL A C 1
ATOM 2644 O O . VAL A 1 333 ? -4.664 15.408 26.545 1.00 83.69 333 VAL A O 1
ATOM 2647 N N . GLU A 1 334 ? -5.021 16.345 24.532 1.00 84.75 334 GLU A N 1
ATOM 2648 C CA . GLU A 1 334 ? -5.683 17.549 25.027 1.00 84.75 334 GLU A CA 1
ATOM 2649 C C . GLU A 1 334 ? -7.172 17.313 25.320 1.00 84.75 334 GLU A C 1
ATOM 2651 O O . GLU A 1 334 ? -7.837 18.175 25.897 1.00 84.75 334 GLU A O 1
ATOM 2656 N N . ARG A 1 335 ? -7.713 16.147 24.933 1.00 81.56 335 ARG A N 1
ATOM 2657 C CA . ARG A 1 335 ? -9.148 15.809 24.999 1.00 81.56 335 ARG A CA 1
ATOM 2658 C C . ARG A 1 335 ? -10.029 16.801 24.237 1.00 81.56 335 ARG A C 1
ATOM 2660 O O . ARG A 1 335 ? -11.198 17.006 24.583 1.00 81.56 335 ARG A O 1
ATOM 2667 N N . LYS A 1 336 ? -9.470 17.416 23.190 1.00 82.19 336 LYS A N 1
ATOM 2668 C CA . LYS A 1 336 ? -10.162 18.379 22.330 1.00 82.19 336 LYS A CA 1
ATOM 2669 C C . LYS A 1 336 ? -11.037 17.678 21.296 1.00 82.19 336 LYS A C 1
ATOM 2671 O O . LYS A 1 336 ? -10.781 16.567 20.844 1.00 82.19 336 LYS A O 1
ATOM 2676 N N . ARG A 1 337 ? -12.108 18.376 20.940 1.00 82.94 337 ARG A N 1
ATOM 2677 C CA . ARG A 1 337 ? -13.124 17.989 19.963 1.00 82.94 337 ARG A CA 1
ATOM 2678 C C . ARG A 1 337 ? -12.892 18.829 18.721 1.00 82.94 337 ARG A C 1
ATOM 2680 O O . ARG A 1 337 ? -13.049 20.045 18.795 1.00 82.94 337 ARG A O 1
ATOM 2687 N N . ILE A 1 338 ? -12.485 18.206 17.626 1.00 82.12 338 ILE A N 1
ATOM 2688 C CA . ILE A 1 338 ? -12.015 18.917 16.439 1.00 82.12 338 ILE A CA 1
ATOM 2689 C C . ILE A 1 338 ? -12.976 18.638 15.282 1.00 82.12 338 ILE A C 1
ATOM 2691 O O . ILE A 1 338 ? -13.402 17.505 15.074 1.00 82.12 338 ILE A O 1
ATOM 2695 N N . SER A 1 339 ? -13.327 19.682 14.536 1.00 79.06 339 SER A N 1
ATOM 2696 C CA . SER A 1 339 ? -13.977 19.568 13.229 1.00 79.06 339 SER A CA 1
ATOM 2697 C C . SER A 1 339 ? -12.948 19.949 12.173 1.00 79.06 339 SER A C 1
ATOM 2699 O O . SER A 1 339 ? -12.312 20.996 12.298 1.00 79.06 339 SER A O 1
ATOM 2701 N N . SER A 1 340 ? -12.745 19.093 11.176 1.00 80.44 340 SER A N 1
ATOM 2702 C CA . SER A 1 340 ? -11.769 19.291 10.104 1.00 80.44 340 SER A CA 1
ATOM 2703 C C . SER A 1 340 ? -12.417 19.200 8.721 1.00 80.44 340 SER A C 1
ATOM 2705 O O . SER A 1 340 ? -13.495 18.616 8.558 1.00 80.44 340 SER A O 1
ATOM 2707 N N . THR A 1 341 ? -11.746 19.808 7.737 1.00 74.56 341 THR A N 1
ATOM 2708 C CA . THR A 1 341 ? -12.164 19.869 6.330 1.00 74.56 341 THR A CA 1
ATOM 2709 C C . THR A 1 341 ? -10.945 19.695 5.404 1.00 74.56 341 THR A C 1
ATOM 2711 O O . THR A 1 341 ? -9.876 20.252 5.667 1.00 74.56 341 THR A O 1
ATOM 2714 N N . ILE A 1 342 ? -11.082 18.915 4.328 1.00 74.31 342 ILE A N 1
ATOM 2715 C CA . ILE A 1 342 ? -10.079 18.625 3.292 1.00 74.31 342 ILE A CA 1
ATOM 2716 C C . ILE A 1 342 ? -10.755 18.717 1.913 1.00 74.31 342 ILE A C 1
ATOM 2718 O O . ILE A 1 342 ? -11.721 17.995 1.698 1.00 74.31 342 ILE A O 1
ATOM 2722 N N . PRO A 1 343 ? -10.228 19.480 0.934 1.00 64.38 343 PRO A N 1
ATOM 2723 C CA . PRO A 1 343 ? -9.106 20.417 1.038 1.00 64.38 343 PRO A CA 1
ATOM 2724 C C . PRO A 1 343 ? -9.500 21.704 1.790 1.00 64.38 343 PRO A C 1
ATOM 2726 O O . PRO A 1 343 ? -10.653 21.878 2.157 1.00 64.38 343 PRO A O 1
ATOM 2729 N N . TRP A 1 344 ? -8.552 22.631 1.989 1.00 54.09 344 TRP A N 1
ATOM 2730 C CA . TRP A 1 344 ? -8.700 23.918 2.713 1.00 54.09 344 TRP A CA 1
ATOM 2731 C C . TRP A 1 344 ? -9.801 24.863 2.179 1.00 54.09 344 TRP A C 1
ATOM 2733 O O . TRP A 1 344 ? -9.914 26.002 2.617 1.00 54.09 344 TRP A O 1
ATOM 2743 N N . ARG A 1 345 ? -10.599 24.446 1.193 1.00 54.91 345 ARG A N 1
ATOM 2744 C CA . ARG A 1 345 ? -11.759 25.215 0.754 1.00 54.91 345 ARG A CA 1
ATOM 2745 C C . ARG A 1 345 ? -12.916 24.846 1.659 1.00 54.91 345 ARG A C 1
ATOM 2747 O O . ARG A 1 345 ? -13.464 23.755 1.536 1.00 54.91 345 ARG A O 1
ATOM 2754 N N . SER A 1 346 ? -13.288 25.775 2.540 1.00 52.94 346 SER A N 1
ATOM 2755 C CA . SER A 1 346 ? -14.583 25.708 3.198 1.00 52.94 346 SER A CA 1
ATOM 2756 C C . SER A 1 346 ? -15.630 25.505 2.115 1.00 52.94 346 SER A C 1
ATOM 2758 O O . SER A 1 346 ? -15.759 26.314 1.190 1.00 52.94 346 SER A O 1
ATOM 2760 N N . THR A 1 347 ? -16.403 24.437 2.226 1.00 56.25 347 THR A N 1
ATOM 2761 C CA . THR A 1 347 ? -17.744 24.520 1.681 1.00 56.25 347 THR A CA 1
ATOM 2762 C C . THR A 1 347 ? -18.369 25.746 2.362 1.00 56.25 347 THR A C 1
ATOM 2764 O O . THR A 1 347 ? -18.328 25.866 3.582 1.00 56.25 347 THR A O 1
ATOM 2767 N N . ASN A 1 348 ? -18.917 26.709 1.614 1.00 62.00 348 ASN A N 1
ATOM 2768 C CA . ASN A 1 348 ? -19.701 27.810 2.210 1.00 62.00 348 ASN A CA 1
ATOM 2769 C C . ASN A 1 348 ? -20.988 27.292 2.895 1.00 62.00 348 ASN A C 1
ATOM 2771 O O . ASN A 1 348 ? -21.876 28.067 3.239 1.00 62.00 348 ASN A O 1
ATOM 2775 N N . ASN A 1 349 ? -21.109 25.973 3.048 1.00 71.06 349 ASN A N 1
ATOM 2776 C CA . ASN A 1 349 ? -22.236 25.289 3.622 1.00 71.06 349 ASN A CA 1
ATOM 2777 C C . ASN A 1 349 ? -21.977 25.135 5.122 1.00 71.06 349 ASN A C 1
ATOM 2779 O O . ASN A 1 349 ? -21.008 24.481 5.515 1.00 71.06 349 ASN A O 1
ATOM 2783 N N . PRO A 1 350 ? -22.827 25.720 5.971 1.00 82.06 350 PRO A N 1
ATOM 2784 C CA . PRO A 1 350 ? -22.650 25.617 7.405 1.00 82.06 350 PRO A CA 1
ATOM 2785 C C . PRO A 1 350 ? -22.942 24.187 7.896 1.00 82.06 350 PRO A C 1
ATOM 2787 O O . PRO A 1 350 ? -23.760 23.454 7.322 1.00 82.06 350 PRO A O 1
ATOM 2790 N N . PHE A 1 351 ? -22.238 23.769 8.949 1.00 85.00 351 PHE A N 1
ATOM 2791 C CA . PHE A 1 351 ? -22.316 22.428 9.526 1.00 85.00 351 PHE A CA 1
ATOM 2792 C C . PHE A 1 351 ? -22.343 22.474 11.053 1.00 85.00 351 PHE A C 1
ATOM 2794 O O . PHE A 1 351 ? -21.656 23.274 11.686 1.00 85.00 351 PHE A O 1
ATOM 2801 N N . THR A 1 352 ? -23.057 21.526 11.659 1.00 87.25 352 THR A N 1
ATOM 2802 C CA . THR A 1 352 ? -23.043 21.316 13.109 1.00 87.25 352 THR A CA 1
ATOM 2803 C C . THR A 1 352 ? -22.091 20.189 13.479 1.00 87.25 352 THR A C 1
ATOM 2805 O O . THR A 1 352 ? -21.884 19.237 12.724 1.00 87.25 352 THR A O 1
ATOM 2808 N N . THR A 1 353 ? -21.480 20.290 14.659 1.00 85.56 353 THR A N 1
ATOM 2809 C CA . THR A 1 353 ? -20.627 19.241 15.223 1.00 85.56 353 THR A CA 1
ATOM 2810 C C . THR A 1 353 ? -21.023 18.969 16.669 1.00 85.56 353 THR A C 1
ATOM 2812 O O . THR A 1 353 ? -21.067 19.882 17.491 1.00 85.56 353 THR A O 1
ATOM 2815 N N . GLN A 1 354 ? -21.280 17.705 16.995 1.00 86.19 354 GLN A N 1
ATOM 2816 C CA . GLN A 1 354 ? -21.642 17.255 18.336 1.00 86.19 354 GLN A CA 1
ATOM 2817 C C . GLN A 1 354 ? -20.725 16.118 18.781 1.00 86.19 354 GLN A C 1
ATOM 2819 O O . GLN A 1 354 ? -20.412 15.221 18.004 1.00 86.19 354 GLN A O 1
ATOM 2824 N N . PHE A 1 355 ? -20.342 16.123 20.059 1.00 81.00 355 PHE A N 1
ATOM 2825 C CA . PHE A 1 355 ? -19.680 14.984 20.690 1.00 81.00 355 PHE A CA 1
ATOM 2826 C C . PHE A 1 355 ? -20.514 14.471 21.857 1.00 81.00 355 PHE A C 1
ATOM 2828 O O . PHE A 1 355 ? -20.749 15.191 22.828 1.00 81.00 355 PHE A O 1
ATOM 2835 N N . ILE A 1 356 ? -20.936 13.215 21.759 1.00 80.31 356 ILE A N 1
ATOM 2836 C CA . ILE A 1 356 ? -21.768 12.535 22.748 1.00 80.31 356 ILE A CA 1
ATOM 2837 C C . ILE A 1 356 ? -20.867 11.603 23.556 1.00 80.31 356 ILE A C 1
ATOM 2839 O O . ILE A 1 356 ? -20.294 10.661 23.007 1.00 80.31 356 ILE A O 1
ATOM 2843 N N . LYS A 1 357 ? -20.728 11.866 24.860 1.00 73.50 357 LYS A N 1
ATOM 2844 C CA . LYS A 1 357 ? -20.017 10.986 25.800 1.00 73.50 357 LYS A CA 1
ATOM 2845 C C . LYS A 1 357 ? -21.030 10.016 26.406 1.00 73.50 357 LYS A C 1
ATOM 2847 O O . LYS A 1 357 ? -21.927 10.452 27.124 1.00 73.50 357 LYS A O 1
ATOM 2852 N N . LYS A 1 358 ? -20.896 8.716 26.143 1.00 67.62 358 LYS A N 1
ATOM 2853 C CA . LYS A 1 358 ? -21.662 7.682 26.852 1.00 67.62 358 LYS A CA 1
ATOM 2854 C C . LYS A 1 358 ? -20.797 7.134 27.985 1.00 67.62 358 LYS A C 1
ATOM 2856 O O . LYS A 1 358 ? -19.831 6.408 27.755 1.00 67.62 358 LYS A O 1
ATOM 2861 N N . ASN A 1 359 ? -21.115 7.563 29.207 1.00 55.72 359 ASN A N 1
ATOM 2862 C CA . ASN A 1 359 ? -20.427 7.141 30.425 1.00 55.72 359 ASN A CA 1
ATOM 2863 C C . ASN A 1 359 ? -20.933 5.784 30.921 1.00 55.72 359 ASN A C 1
ATOM 2865 O O . ASN A 1 359 ? -22.056 5.356 30.644 1.00 55.72 359 ASN A O 1
ATOM 2869 N N . ARG A 1 360 ? -20.108 5.166 31.765 1.00 51.53 360 ARG A N 1
ATOM 2870 C CA . ARG A 1 360 ? -20.460 4.038 32.626 1.00 51.53 360 ARG A CA 1
ATOM 2871 C C . ARG A 1 360 ? -21.518 4.485 33.655 1.00 51.53 360 ARG A C 1
ATOM 2873 O O . ARG A 1 360 ? -21.167 4.897 34.749 1.00 51.53 360 ARG A O 1
ATOM 2880 N N . GLY A 1 361 ? -22.797 4.423 33.276 1.00 43.25 361 GLY A N 1
ATOM 2881 C CA . GLY A 1 361 ? -23.954 4.528 34.173 1.00 43.25 361 GLY A CA 1
ATOM 2882 C C . GLY A 1 361 ? -24.415 5.947 34.532 1.00 43.25 361 GLY A C 1
ATOM 2883 O O . GLY A 1 361 ? -23.904 6.556 35.464 1.00 43.25 361 GLY A O 1
ATOM 2884 N N . GLN A 1 362 ? -25.468 6.420 33.861 1.00 39.25 362 GLN A N 1
ATOM 2885 C CA . GLN A 1 362 ? -26.535 7.172 34.543 1.00 39.25 362 GLN A CA 1
ATOM 2886 C C . GLN A 1 362 ? -27.783 6.296 34.786 1.00 39.25 362 GLN A C 1
ATOM 2888 O O . GLN A 1 362 ? -28.581 6.623 35.653 1.00 39.25 362 GLN A O 1
ATOM 2893 N N . ASP A 1 363 ? -27.856 5.113 34.157 1.00 40.19 363 ASP A N 1
ATOM 2894 C CA . ASP A 1 363 ? -28.835 4.062 34.454 1.00 40.19 363 ASP A CA 1
ATOM 2895 C C . ASP A 1 363 ? -28.162 2.872 35.162 1.00 40.19 363 ASP A C 1
ATOM 2897 O O . ASP A 1 363 ? -27.633 1.952 34.544 1.00 40.19 363 ASP A O 1
ATOM 2901 N N . SER A 1 364 ? -28.095 2.965 36.490 1.00 34.03 364 SER A N 1
ATOM 2902 C CA . SER A 1 364 ? -28.123 1.904 37.521 1.00 34.03 364 SER A CA 1
ATOM 2903 C C . SER A 1 364 ? -27.673 0.437 37.262 1.00 34.03 364 SER A C 1
ATOM 2905 O O . SER A 1 364 ? -28.137 -0.433 37.992 1.00 34.03 364 SER A O 1
ATOM 2907 N N . ARG A 1 365 ? -26.730 0.097 36.362 1.00 39.09 365 ARG A N 1
ATOM 2908 C CA . ARG A 1 365 ? -25.946 -1.176 36.397 1.00 39.09 365 ARG A CA 1
ATOM 2909 C C . ARG A 1 365 ? -24.534 -1.006 35.796 1.00 39.09 365 ARG A C 1
ATOM 2911 O O . ARG A 1 365 ? -24.394 -0.308 34.791 1.00 39.09 365 ARG A O 1
ATOM 2918 N N . PRO A 1 366 ? -23.471 -1.650 36.328 1.00 41.44 366 PRO A N 1
ATOM 2919 C CA . PRO A 1 366 ? -22.140 -1.587 35.724 1.00 41.44 366 PRO A CA 1
ATOM 2920 C C . PRO A 1 366 ? -22.085 -2.486 34.473 1.00 41.44 366 PRO A C 1
ATOM 2922 O O . PRO A 1 366 ? -21.745 -3.655 34.575 1.00 41.44 366 PRO A O 1
ATOM 2925 N N . ARG A 1 367 ? -22.443 -1.957 33.291 1.00 53.41 367 ARG A N 1
ATOM 2926 C CA . ARG A 1 367 ? -22.450 -2.710 32.008 1.00 53.41 367 ARG A CA 1
ATOM 2927 C C . ARG A 1 367 ? -21.153 -2.662 31.192 1.00 53.41 367 ARG A C 1
ATOM 2929 O O . ARG A 1 367 ? -21.050 -3.308 30.162 1.00 53.41 367 ARG A O 1
ATOM 2936 N N . TYR A 1 368 ? -20.172 -1.882 31.625 1.00 51.91 368 TYR A N 1
ATOM 2937 C CA . TYR A 1 368 ? -18.877 -1.756 30.954 1.00 51.91 368 TYR A CA 1
ATOM 2938 C C . TYR A 1 368 ? -17.821 -2.229 31.955 1.00 51.91 368 TYR A C 1
ATOM 2940 O O . TYR A 1 368 ? -17.944 -1.867 33.120 1.00 51.91 368 TYR A O 1
ATOM 2948 N N . GLY A 1 369 ? -16.828 -3.039 31.595 1.00 49.66 369 GLY A N 1
ATOM 2949 C CA . GLY A 1 369 ? -15.717 -3.437 32.483 1.00 49.66 369 GLY A CA 1
ATOM 2950 C C . GLY A 1 369 ? -14.840 -2.261 32.969 1.00 49.66 369 GLY A C 1
ATOM 2951 O O . GLY A 1 369 ? -15.114 -1.088 32.700 1.00 49.66 369 GLY A O 1
ATOM 2952 N N . THR A 1 370 ? -13.805 -2.536 33.764 1.00 46.47 370 THR A N 1
ATOM 2953 C CA . THR A 1 370 ? -12.854 -1.517 34.251 1.00 46.47 370 THR A CA 1
ATOM 2954 C C . THR A 1 370 ? -11.718 -1.333 33.237 1.00 46.47 370 THR A C 1
ATOM 2956 O O . THR A 1 370 ? -10.875 -2.209 33.151 1.00 46.47 370 THR A O 1
ATOM 2959 N N . GLY A 1 371 ? -11.677 -0.218 32.489 1.00 49.72 371 GLY A N 1
ATOM 2960 C CA . GLY A 1 371 ? -10.549 0.102 31.582 1.00 49.72 371 GLY A CA 1
ATOM 2961 C C . GLY A 1 371 ? -10.754 1.374 30.740 1.00 49.72 371 GLY A C 1
ATOM 2962 O O . GLY A 1 371 ? -9.957 2.313 30.791 1.00 49.72 371 GLY A O 1
ATOM 2963 N N . CYS A 1 372 ? -11.905 1.483 30.069 1.00 59.62 372 CYS A N 1
ATOM 2964 C CA . CYS A 1 372 ? -12.309 2.670 29.301 1.00 59.62 372 CYS A CA 1
ATOM 2965 C C . CYS A 1 372 ? -12.934 3.732 30.221 1.00 59.62 372 CYS A C 1
ATOM 2967 O O . CYS A 1 372 ? -13.705 3.413 31.133 1.00 59.62 372 CYS A O 1
ATOM 2969 N N . ASP A 1 373 ? -12.596 5.001 29.992 1.00 63.84 373 ASP A N 1
ATOM 2970 C CA . ASP A 1 373 ? -13.237 6.144 30.651 1.00 63.84 373 ASP A CA 1
ATOM 2971 C C . ASP A 1 373 ? -14.610 6.416 30.029 1.00 63.84 373 ASP A C 1
ATOM 2973 O O . ASP A 1 373 ? -15.599 6.574 30.744 1.00 63.84 373 ASP A O 1
ATOM 2977 N N . ALA A 1 374 ? -14.685 6.412 28.692 1.00 69.38 374 ALA A N 1
ATOM 2978 C CA . ALA A 1 374 ? -15.938 6.544 27.957 1.00 69.38 374 ALA A CA 1
ATOM 2979 C C . ALA A 1 374 ? -15.838 6.153 26.485 1.00 69.38 374 ALA A C 1
ATOM 2981 O O . ALA A 1 374 ? -14.776 6.248 25.869 1.00 69.38 374 ALA A O 1
ATOM 2982 N N . LEU A 1 375 ? -16.999 5.821 25.920 1.00 78.06 375 LEU A N 1
ATOM 2983 C CA . LEU A 1 375 ? -17.215 5.849 24.481 1.00 78.06 375 LEU A CA 1
ATOM 2984 C C . LEU A 1 375 ? -17.640 7.265 24.089 1.00 78.06 375 LEU A C 1
ATOM 2986 O O . LEU A 1 375 ? -18.634 7.789 24.606 1.00 78.06 375 LEU A O 1
ATOM 2990 N N . GLN A 1 376 ? -16.892 7.891 23.187 1.00 82.44 376 GLN A N 1
ATOM 2991 C CA . GLN A 1 376 ? -17.198 9.225 22.684 1.00 82.44 376 GLN A CA 1
ATOM 2992 C C . GLN A 1 376 ? -17.528 9.158 21.198 1.00 82.44 376 GLN A C 1
ATOM 2994 O O . GLN A 1 376 ? -16.727 8.691 20.397 1.00 82.44 376 GLN A O 1
ATOM 2999 N N . THR A 1 377 ? -18.718 9.628 20.835 1.00 86.69 377 THR A N 1
ATOM 3000 C CA . THR A 1 377 ? -19.183 9.669 19.443 1.00 86.69 377 THR A CA 1
ATOM 3001 C C . THR A 1 377 ? -19.126 11.096 18.940 1.00 86.69 377 THR A C 1
ATOM 3003 O O . THR A 1 377 ? -19.826 11.952 19.478 1.00 86.69 377 THR A O 1
ATOM 3006 N N . GLY A 1 378 ? -18.299 11.356 17.934 1.00 86.56 378 GLY A N 1
ATOM 3007 C CA . GLY A 1 378 ? -18.343 12.587 17.156 1.00 86.56 378 GLY A CA 1
ATOM 3008 C C . GLY A 1 378 ? -19.360 12.453 16.028 1.00 86.56 378 GLY A C 1
ATOM 3009 O O . GLY A 1 378 ? -19.398 11.422 15.353 1.00 86.56 378 GLY A O 1
ATOM 3010 N N . ILE A 1 379 ? -20.160 13.492 15.805 1.00 87.44 379 ILE A N 1
ATOM 3011 C CA . ILE A 1 379 ? -21.118 13.574 14.704 1.00 87.44 379 ILE A CA 1
ATOM 3012 C C . ILE A 1 379 ? -21.021 14.951 14.043 1.00 87.44 379 ILE A C 1
ATOM 3014 O O . ILE A 1 379 ? -21.107 15.965 14.736 1.00 87.44 379 ILE A O 1
ATOM 3018 N N . LYS A 1 380 ? -20.883 14.980 12.714 1.00 87.69 380 LYS A N 1
ATOM 3019 C CA . LYS A 1 380 ? -20.941 16.179 11.865 1.00 87.69 380 LYS A CA 1
ATOM 3020 C C . LYS A 1 380 ? -22.147 16.089 10.931 1.00 87.69 380 LYS A C 1
ATOM 3022 O O . LYS A 1 380 ? -22.337 15.041 10.309 1.00 87.69 380 LYS A O 1
ATOM 3027 N N . ARG A 1 381 ? -22.941 17.156 10.824 1.00 89.69 381 ARG A N 1
ATOM 3028 C CA . ARG A 1 381 ? -24.124 17.239 9.945 1.00 89.69 381 ARG A CA 1
ATOM 3029 C C . ARG A 1 381 ? -24.168 18.547 9.174 1.00 89.69 381 ARG A C 1
ATOM 3031 O O . ARG A 1 381 ? -23.698 19.562 9.684 1.00 89.69 381 ARG A O 1
ATOM 3038 N N . TRP A 1 382 ? -24.776 18.538 7.992 1.00 87.50 382 TRP A N 1
ATOM 3039 C CA . TRP A 1 382 ? -25.107 19.776 7.285 1.00 87.50 382 TRP A CA 1
ATOM 3040 C C . TRP A 1 382 ? -26.205 20.512 8.049 1.00 87.50 382 TRP A C 1
ATOM 3042 O O . TRP A 1 382 ? -27.169 19.896 8.497 1.00 87.50 382 TRP A O 1
ATOM 3052 N N . GLU A 1 383 ? -26.095 21.831 8.201 1.00 88.44 383 GLU A N 1
ATOM 3053 C CA . GLU A 1 383 ? -27.147 22.598 8.883 1.00 88.44 383 GLU A CA 1
ATOM 3054 C C . GLU A 1 383 ? -28.455 22.615 8.093 1.00 88.44 383 GLU A C 1
ATOM 3056 O O . GLU A 1 383 ? -29.529 22.534 8.687 1.00 88.44 383 GLU A O 1
ATOM 3061 N N . ARG A 1 384 ? -28.354 22.672 6.758 1.00 88.06 384 ARG A N 1
ATOM 3062 C CA . ARG A 1 384 ? -29.490 22.836 5.844 1.00 88.06 384 ARG A CA 1
ATOM 3063 C C . ARG A 1 384 ? -30.544 21.735 5.979 1.00 88.06 384 ARG A C 1
ATOM 3065 O O . ARG A 1 384 ? -31.730 22.036 5.917 1.00 88.06 384 ARG A O 1
ATOM 3072 N N . ASP A 1 385 ? -30.117 20.484 6.099 1.00 88.81 385 ASP A N 1
ATOM 3073 C CA . ASP A 1 385 ? -30.990 19.305 6.031 1.00 88.81 385 ASP A CA 1
ATOM 3074 C C . ASP A 1 385 ? -30.687 18.257 7.116 1.00 88.81 385 ASP A C 1
ATOM 3076 O O . ASP A 1 385 ? -31.331 17.214 7.160 1.00 88.81 385 ASP A O 1
ATOM 3080 N N . GLN A 1 386 ? -29.727 18.530 8.009 1.00 89.12 386 GLN A N 1
ATOM 3081 C CA . GLN A 1 386 ? -29.261 17.600 9.043 1.00 89.12 386 GLN A CA 1
ATOM 3082 C C . GLN A 1 386 ? -28.691 16.280 8.495 1.00 89.12 386 GLN A C 1
ATOM 3084 O O . GLN A 1 386 ? -28.510 15.324 9.259 1.00 89.12 386 GLN A O 1
ATOM 3089 N N . THR A 1 387 ? -28.335 16.228 7.209 1.00 89.44 387 THR A N 1
ATOM 3090 C CA . THR A 1 387 ? -27.704 15.056 6.598 1.00 89.44 387 THR A CA 1
ATOM 3091 C C . THR A 1 387 ? -26.384 14.746 7.302 1.00 89.44 387 THR A C 1
ATOM 3093 O O . THR A 1 387 ? -25.565 15.636 7.553 1.00 89.44 387 THR A O 1
ATOM 3096 N N . LEU A 1 388 ? -26.184 13.472 7.653 1.00 88.00 388 LEU A N 1
ATOM 3097 C CA . LEU A 1 388 ? -24.972 12.991 8.313 1.00 88.00 388 LEU A CA 1
ATOM 3098 C C . LEU A 1 388 ? -23.776 13.081 7.361 1.00 88.00 388 LEU A C 1
ATOM 3100 O O . LEU A 1 388 ? -23.771 12.461 6.306 1.00 88.00 388 LEU A O 1
ATOM 3104 N N . ILE A 1 389 ? -22.749 13.826 7.770 1.00 87.25 389 ILE A N 1
ATOM 3105 C CA . ILE A 1 389 ? -21.511 14.011 7.002 1.00 87.25 389 ILE A CA 1
ATOM 3106 C C . ILE A 1 389 ? -20.419 13.071 7.508 1.00 87.25 389 ILE A C 1
ATOM 3108 O O . ILE A 1 389 ? -19.725 12.416 6.738 1.00 87.25 389 ILE A O 1
ATOM 3112 N N . SER A 1 390 ? -20.244 13.019 8.830 1.00 90.12 390 SER A N 1
ATOM 3113 C CA . SER A 1 390 ? -19.242 12.165 9.456 1.00 90.12 390 SER A CA 1
ATOM 3114 C C . SER A 1 390 ? -19.708 11.698 10.820 1.00 90.12 390 SER A C 1
ATOM 3116 O O . SER A 1 390 ? -20.212 12.478 11.628 1.00 90.12 390 SER A O 1
ATOM 3118 N N . ARG A 1 391 ? -19.462 10.421 11.097 1.00 91.00 391 ARG A N 1
ATOM 3119 C CA . ARG A 1 391 ? -19.633 9.774 12.397 1.00 91.00 391 ARG A CA 1
ATOM 3120 C C . ARG A 1 391 ? -18.345 9.038 12.734 1.00 91.00 391 ARG A C 1
ATOM 3122 O O . ARG A 1 391 ? -17.824 8.331 11.877 1.00 91.00 391 ARG A O 1
ATOM 3129 N N . ASN A 1 392 ? -17.842 9.209 13.952 1.00 92.75 392 ASN A N 1
ATOM 3130 C CA . ASN A 1 392 ? -16.642 8.519 14.429 1.00 92.75 392 ASN A CA 1
ATOM 3131 C C . ASN A 1 392 ? -16.788 8.192 15.921 1.00 92.75 392 ASN A C 1
ATOM 3133 O O . ASN A 1 392 ? -17.331 8.998 16.682 1.00 92.75 392 ASN A O 1
ATOM 3137 N N . VAL A 1 393 ? -16.336 7.009 16.335 1.00 90.06 393 VAL A N 1
ATOM 3138 C CA . VAL A 1 393 ? -16.444 6.524 17.718 1.00 90.06 393 VAL A CA 1
ATOM 3139 C C . VAL A 1 393 ? -15.048 6.277 18.277 1.00 90.06 393 VAL A C 1
ATOM 3141 O O . VAL A 1 393 ? -14.235 5.576 17.677 1.00 90.06 393 VAL A O 1
ATOM 3144 N N . TYR A 1 394 ? -14.779 6.844 19.449 1.00 88.19 394 TYR A N 1
ATOM 3145 C CA . TYR A 1 394 ? -13.516 6.716 20.167 1.00 88.19 394 TYR A CA 1
ATOM 3146 C C . TYR A 1 394 ? -13.735 5.970 21.480 1.00 88.19 394 TYR A C 1
ATOM 3148 O O . TYR A 1 394 ? -14.616 6.331 22.267 1.00 88.19 394 TYR A O 1
ATOM 3156 N N . TRP A 1 395 ? -12.907 4.962 21.734 1.00 83.94 395 TRP A N 1
ATOM 3157 C CA . TRP A 1 395 ? -12.772 4.313 23.034 1.00 83.94 395 TRP A CA 1
ATOM 3158 C C . TRP A 1 395 ? -11.632 4.989 23.796 1.00 83.94 395 TRP A C 1
ATOM 3160 O O . TRP A 1 395 ? -10.458 4.827 23.482 1.00 83.94 395 TRP A O 1
ATOM 3170 N N . ILE A 1 396 ? -11.978 5.822 24.776 1.00 83.94 396 ILE A N 1
ATOM 3171 C CA . ILE A 1 396 ? -10.996 6.666 25.464 1.00 83.94 396 ILE A CA 1
ATOM 3172 C C . ILE A 1 396 ? -10.480 5.919 26.698 1.00 83.94 396 ILE A C 1
ATOM 3174 O O . ILE A 1 396 ? -11.273 5.635 27.603 1.00 83.94 396 ILE A O 1
ATOM 3178 N N . PRO A 1 397 ? -9.170 5.633 26.807 1.00 82.69 397 PRO A N 1
ATOM 3179 C CA . PRO A 1 397 ? -8.640 4.935 27.967 1.00 82.69 397 PRO A CA 1
ATOM 3180 C C . PRO A 1 397 ? -8.579 5.893 29.161 1.00 82.69 397 PRO A C 1
ATOM 3182 O O . PRO A 1 397 ? -8.352 7.099 29.008 1.00 82.69 397 PRO A O 1
ATOM 3185 N N . ARG A 1 398 ? -8.708 5.369 30.385 1.00 78.88 398 ARG A N 1
ATOM 3186 C CA . ARG A 1 398 ? -8.521 6.190 31.601 1.00 78.88 398 ARG A CA 1
ATOM 3187 C C . ARG A 1 398 ? -7.121 6.786 31.685 1.00 78.88 398 ARG A C 1
ATOM 3189 O O . ARG A 1 398 ? -6.947 7.933 32.095 1.00 78.88 398 ARG A O 1
ATOM 3196 N N . LYS A 1 399 ? -6.119 5.995 31.299 1.00 81.25 399 LYS A N 1
ATOM 3197 C CA . LYS A 1 399 ? -4.717 6.400 31.261 1.00 81.25 399 LYS A CA 1
ATOM 3198 C C . LYS A 1 399 ? -4.170 6.148 29.860 1.00 81.25 399 LYS A C 1
ATOM 3200 O O . LYS A 1 399 ? -4.115 5.007 29.421 1.00 81.25 399 LYS A O 1
ATOM 3205 N N . LEU A 1 400 ? -3.728 7.209 29.191 1.00 87.56 400 LEU A N 1
ATOM 3206 C CA . LEU A 1 400 ? -3.028 7.119 27.906 1.00 87.56 400 LEU A CA 1
ATOM 3207 C C . LEU A 1 400 ? -1.657 6.475 28.080 1.00 87.56 400 LEU A C 1
ATOM 3209 O O . LEU A 1 400 ? -1.066 6.620 29.152 1.00 87.56 400 LEU A O 1
ATOM 3213 N N . GLY A 1 401 ? -1.127 5.857 27.031 1.00 88.50 401 GLY A N 1
ATOM 3214 C CA . GLY A 1 401 ? 0.236 5.337 27.023 1.00 88.50 401 GLY A CA 1
ATOM 3215 C C . GLY A 1 401 ? 1.318 6.389 27.326 1.00 88.50 401 GLY A C 1
ATOM 3216 O O . GLY A 1 401 ? 1.107 7.605 27.201 1.00 88.50 401 GLY A O 1
ATOM 3217 N N . VAL A 1 402 ? 2.480 5.914 27.770 1.00 93.75 402 VAL A N 1
ATOM 3218 C CA . VAL A 1 402 ? 3.670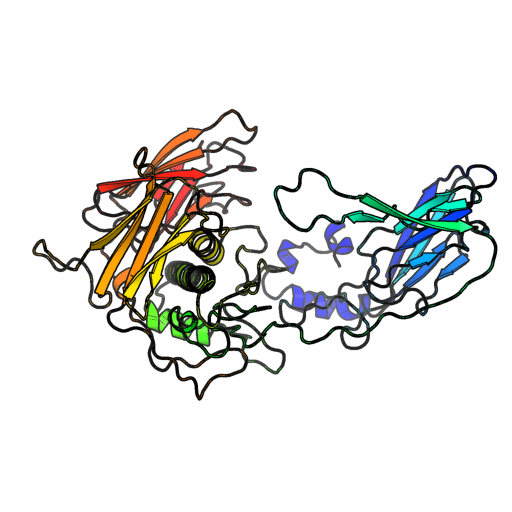 6.724 28.066 1.00 93.75 402 VAL A CA 1
ATOM 3219 C C . VAL A 1 402 ? 4.812 6.240 27.191 1.00 93.75 402 VAL A C 1
ATOM 3221 O O . VAL A 1 402 ? 5.136 5.056 27.186 1.00 93.75 402 VAL A O 1
ATOM 3224 N N . LEU A 1 403 ? 5.381 7.186 26.451 1.00 93.25 403 LEU A N 1
ATOM 3225 C CA . LEU A 1 403 ? 6.525 6.986 25.577 1.00 93.25 403 LEU A CA 1
ATOM 3226 C C . LEU A 1 403 ? 7.798 7.316 26.345 1.00 93.25 403 LEU A C 1
ATOM 3228 O O . LEU A 1 403 ? 7.852 8.334 27.040 1.00 93.25 403 LEU A O 1
ATOM 3232 N N . ASP A 1 404 ? 8.794 6.461 26.189 1.00 93.88 404 ASP A N 1
ATOM 3233 C CA . ASP A 1 404 ? 10.155 6.672 26.650 1.00 93.88 404 ASP A CA 1
ATOM 3234 C C . ASP A 1 404 ? 11.020 7.096 25.467 1.00 93.88 404 ASP A C 1
ATOM 3236 O O . ASP A 1 404 ? 11.526 6.286 24.692 1.00 93.88 404 ASP A O 1
ATOM 3240 N N . TRP A 1 405 ? 11.107 8.412 25.306 1.00 90.62 405 TRP A N 1
ATOM 3241 C CA . TRP A 1 405 ? 11.754 9.034 24.161 1.00 90.62 405 TRP A CA 1
ATOM 3242 C C . TRP A 1 405 ? 13.266 8.842 24.159 1.00 90.62 405 TRP A C 1
ATOM 3244 O O . TRP A 1 405 ? 13.842 8.760 23.075 1.00 90.62 405 TRP A O 1
ATOM 3254 N N . ASP A 1 406 ? 13.882 8.728 25.336 1.00 92.06 406 ASP A N 1
ATOM 3255 C CA . ASP A 1 406 ? 15.327 8.529 25.472 1.00 92.06 406 ASP A CA 1
ATOM 3256 C C . ASP A 1 406 ? 15.741 7.139 24.963 1.00 92.06 406 ASP A C 1
ATOM 3258 O O . ASP A 1 406 ? 16.852 6.963 24.469 1.00 92.06 406 ASP A O 1
ATOM 3262 N N . ASN A 1 407 ? 14.808 6.179 24.983 1.00 90.38 407 ASN A N 1
ATOM 3263 C CA . ASN A 1 407 ? 14.955 4.838 24.417 1.00 90.38 407 ASN A CA 1
ATOM 3264 C C . ASN A 1 407 ? 14.257 4.699 23.050 1.00 90.38 407 ASN A C 1
ATOM 3266 O O . ASN A 1 407 ? 13.632 3.673 22.751 1.00 90.38 407 ASN A O 1
ATOM 3270 N N . SER A 1 408 ? 14.342 5.740 22.216 1.00 85.81 408 SER A N 1
ATOM 3271 C CA . SER A 1 408 ? 13.930 5.669 20.810 1.00 85.81 408 SER A CA 1
ATOM 3272 C C . SER A 1 408 ? 15.037 5.088 19.937 1.00 85.81 408 SER A C 1
ATOM 3274 O O . SER A 1 408 ? 16.213 5.418 20.075 1.00 85.81 408 SER A O 1
ATOM 3276 N N . THR A 1 409 ? 14.638 4.257 18.986 1.00 84.19 409 THR A N 1
ATOM 3277 C CA . THR A 1 409 ? 15.465 3.793 17.868 1.00 84.19 409 THR A CA 1
ATOM 3278 C C . THR A 1 409 ? 15.042 4.519 16.588 1.00 84.19 409 THR A C 1
ATOM 3280 O O . THR A 1 409 ? 14.083 5.290 16.596 1.00 84.19 409 THR A O 1
ATOM 3283 N N . CYS A 1 410 ? 15.713 4.254 15.463 1.00 77.62 410 CYS A N 1
ATOM 3284 C CA . CYS A 1 410 ? 15.299 4.800 14.166 1.00 77.62 410 CYS A CA 1
ATOM 3285 C C . CYS A 1 410 ? 13.939 4.269 13.664 1.00 77.62 410 CYS A C 1
ATOM 3287 O O . CYS A 1 410 ? 13.411 4.803 12.695 1.00 77.62 410 CYS A O 1
ATOM 3289 N N . TYR A 1 411 ? 13.367 3.242 14.304 1.00 78.25 411 TYR A N 1
ATOM 3290 C CA . TYR A 1 411 ? 12.142 2.575 13.852 1.00 78.25 411 TYR A CA 1
ATOM 3291 C C . TYR A 1 411 ? 11.041 2.468 14.915 1.00 78.25 411 TYR A C 1
ATOM 3293 O O . TYR A 1 411 ? 9.905 2.155 14.574 1.00 78.25 411 TYR A O 1
ATOM 3301 N N . HIS A 1 412 ? 11.330 2.724 16.190 1.00 84.56 412 HIS A N 1
ATOM 3302 C CA . HIS A 1 412 ? 10.367 2.572 17.282 1.00 84.56 412 HIS A CA 1
ATOM 3303 C C . HIS A 1 412 ? 10.745 3.444 18.482 1.00 84.56 412 HIS A C 1
ATOM 3305 O O . HIS A 1 412 ? 11.924 3.574 18.812 1.00 84.56 412 HIS A O 1
ATOM 3311 N N . THR A 1 413 ? 9.743 3.972 19.187 1.00 89.06 413 THR A N 1
ATOM 3312 C CA . THR A 1 413 ? 9.923 4.599 20.502 1.00 89.06 413 THR A CA 1
ATOM 3313 C C . THR A 1 413 ? 9.326 3.706 21.575 1.00 89.06 413 THR A C 1
ATOM 3315 O O . THR A 1 413 ? 8.117 3.463 21.574 1.00 89.06 413 THR A O 1
ATOM 3318 N N . THR A 1 414 ? 10.174 3.283 22.513 1.00 91.62 414 THR A N 1
ATOM 3319 C CA . THR A 1 414 ? 9.806 2.381 23.608 1.00 91.62 414 THR A CA 1
ATOM 3320 C C . THR A 1 414 ? 8.600 2.898 24.394 1.00 91.62 414 THR A C 1
ATOM 3322 O O . THR A 1 414 ? 8.479 4.090 24.695 1.00 91.62 414 THR A O 1
ATOM 3325 N N . VAL A 1 415 ? 7.698 1.989 24.770 1.00 93.38 415 VAL A N 1
ATOM 3326 C CA . VAL A 1 415 ? 6.498 2.301 25.556 1.00 93.38 415 VAL A CA 1
ATOM 3327 C C . VAL A 1 415 ? 6.651 1.766 26.974 1.00 93.38 415 VAL A C 1
ATOM 3329 O O . VAL A 1 415 ? 6.627 0.565 27.208 1.00 93.38 415 VAL A O 1
ATOM 3332 N N . THR A 1 416 ? 6.759 2.663 27.954 1.00 93.12 416 THR A N 1
ATOM 3333 C CA . THR A 1 416 ? 6.887 2.289 29.378 1.00 93.12 416 THR A CA 1
ATOM 3334 C C . THR A 1 416 ? 5.552 1.970 30.031 1.00 93.12 416 THR A C 1
ATOM 3336 O O . THR A 1 416 ? 5.492 1.316 31.073 1.00 93.12 416 THR A O 1
ATOM 3339 N N . ARG A 1 417 ? 4.453 2.443 29.440 1.00 94.00 417 ARG A N 1
ATOM 3340 C CA . ARG A 1 417 ? 3.102 2.097 29.876 1.00 94.00 417 ARG A CA 1
ATOM 3341 C C . ARG A 1 417 ? 2.146 2.127 28.701 1.00 94.00 417 ARG A C 1
ATOM 3343 O O . ARG A 1 417 ? 2.064 3.136 28.009 1.00 94.00 417 ARG A O 1
ATOM 3350 N N . TYR A 1 418 ? 1.358 1.074 28.548 1.00 92.75 418 TYR A N 1
ATOM 3351 C CA . TYR A 1 418 ? 0.339 0.970 27.509 1.00 92.75 418 TYR A CA 1
ATOM 3352 C C . TYR A 1 418 ? -0.993 1.600 27.951 1.00 92.75 418 TYR A C 1
ATOM 3354 O O . TYR A 1 418 ? -1.245 1.806 29.147 1.00 92.75 418 TYR A O 1
ATOM 3362 N N . SER A 1 419 ? -1.824 1.972 26.976 1.00 90.62 419 SER A N 1
ATOM 3363 C CA . SER A 1 419 ? -3.220 2.348 27.227 1.00 90.62 419 SER A CA 1
ATOM 3364 C C . SER A 1 419 ? -4.027 1.084 27.514 1.00 90.62 419 SER A C 1
ATOM 3366 O O . SER A 1 419 ? -3.789 0.072 26.875 1.00 90.62 419 SER A O 1
ATOM 3368 N N . ASP A 1 420 ? -4.984 1.134 28.439 1.00 87.31 420 ASP A N 1
ATOM 3369 C CA . ASP A 1 420 ? -5.821 -0.029 28.763 1.00 87.31 420 ASP A CA 1
ATOM 3370 C C . ASP A 1 420 ? -7.161 0.030 28.015 1.00 87.31 420 ASP A C 1
ATOM 3372 O O . ASP A 1 420 ? -8.036 0.845 28.335 1.00 87.31 420 ASP A O 1
ATOM 3376 N N . PHE A 1 421 ? -7.304 -0.848 27.023 1.00 85.62 421 PHE A N 1
ATOM 3377 C CA . PHE A 1 421 ? -8.510 -1.066 26.226 1.00 85.62 421 PHE A CA 1
ATOM 3378 C C . PHE A 1 421 ? -9.123 -2.451 26.453 1.00 85.62 421 PHE A C 1
ATOM 3380 O O . PHE A 1 421 ? -10.048 -2.839 25.738 1.00 85.62 421 PHE A O 1
ATOM 3387 N N . THR A 1 422 ? -8.676 -3.186 27.474 1.00 80.19 422 THR A N 1
ATOM 3388 C CA . THR A 1 422 ? -9.133 -4.558 27.755 1.00 80.19 422 THR A CA 1
ATOM 3389 C C . THR A 1 422 ? -10.636 -4.645 27.993 1.00 80.19 422 THR A C 1
ATOM 3391 O O . THR A 1 422 ? -11.249 -5.679 27.764 1.00 80.19 422 THR A O 1
ATOM 3394 N N . VAL A 1 423 ? -11.274 -3.545 28.392 1.00 74.19 423 VAL A N 1
ATOM 3395 C CA . VAL A 1 423 ? -12.728 -3.512 28.536 1.00 74.19 423 VAL A CA 1
ATOM 3396 C C . VAL A 1 423 ? -13.471 -3.782 27.228 1.00 74.19 423 VAL A C 1
ATOM 3398 O O . VAL A 1 423 ? -14.585 -4.285 27.289 1.00 74.19 423 VAL A O 1
ATOM 3401 N N . VAL A 1 424 ? -12.895 -3.467 26.060 1.00 71.94 424 VAL A N 1
ATOM 3402 C CA . VAL A 1 424 ? -13.582 -3.645 24.769 1.00 71.94 424 VAL A CA 1
ATOM 3403 C C . VAL A 1 424 ? -13.815 -5.129 24.464 1.00 71.94 424 VAL A C 1
ATOM 3405 O O . VAL A 1 424 ? -14.843 -5.475 23.890 1.00 71.94 424 VAL A O 1
ATOM 3408 N N . SER A 1 425 ? -12.945 -6.016 24.953 1.00 68.56 425 SER A N 1
ATOM 3409 C CA . SER A 1 425 ? -13.113 -7.473 24.868 1.00 68.56 425 SER A CA 1
ATOM 3410 C C . SER A 1 425 ? -13.927 -8.078 26.024 1.00 68.56 425 SER A C 1
ATOM 3412 O O . SER A 1 425 ? -14.193 -9.274 26.021 1.00 68.56 425 SER A O 1
ATOM 3414 N N . GLN A 1 426 ? -14.354 -7.270 27.005 1.00 69.94 426 GLN A N 1
ATOM 3415 C CA . GLN A 1 426 ? -15.156 -7.699 28.165 1.00 69.94 426 GLN A CA 1
ATOM 3416 C C . GLN A 1 426 ? -16.646 -7.354 28.038 1.00 69.94 426 GLN A C 1
ATOM 3418 O O . GLN A 1 426 ? -17.394 -7.506 29.004 1.00 69.94 426 GLN A O 1
ATOM 3423 N N . PHE A 1 427 ? -17.083 -6.823 26.896 1.00 69.38 427 PHE A N 1
ATOM 3424 C CA . PHE A 1 427 ? -18.500 -6.555 26.676 1.00 69.38 427 PHE A CA 1
ATOM 3425 C C . PHE A 1 427 ? -19.282 -7.864 26.595 1.00 69.38 427 PHE A C 1
ATOM 3427 O O . PHE A 1 427 ? -18.834 -8.823 25.965 1.00 69.38 427 PHE A O 1
ATOM 3434 N N . ASP A 1 428 ? -20.483 -7.865 27.178 1.00 70.19 428 ASP A N 1
ATOM 3435 C CA . ASP A 1 428 ? -21.432 -8.956 26.983 1.00 70.19 428 ASP A CA 1
ATOM 3436 C C . ASP A 1 428 ? -21.665 -9.183 25.470 1.00 70.19 428 ASP A C 1
ATOM 3438 O O . ASP A 1 428 ? -21.624 -8.225 24.683 1.00 70.19 428 ASP A O 1
ATOM 3442 N N . PRO A 1 429 ? -21.904 -10.428 25.025 1.00 74.62 429 PRO A N 1
ATOM 3443 C CA . PRO A 1 429 ? -22.183 -10.704 23.621 1.00 74.62 429 PRO A CA 1
ATOM 3444 C C . PRO A 1 429 ? -23.432 -9.958 23.127 1.00 74.62 429 PRO A C 1
ATOM 3446 O O . PRO A 1 429 ? -24.503 -10.069 23.719 1.00 74.62 429 PRO A O 1
ATOM 3449 N N . ALA A 1 430 ? -23.315 -9.238 22.008 1.00 75.44 430 ALA A N 1
ATOM 3450 C CA . ALA A 1 430 ? -24.430 -8.538 21.353 1.00 75.44 430 ALA A CA 1
ATOM 3451 C C . ALA A 1 430 ? -24.993 -9.299 20.136 1.00 75.44 430 ALA A C 1
ATOM 3453 O O . ALA A 1 430 ? -25.945 -8.841 19.509 1.00 75.44 430 ALA A O 1
ATOM 3454 N N . SER A 1 431 ? -24.409 -10.458 19.801 1.00 72.81 431 SER A N 1
ATOM 3455 C CA . SER A 1 431 ? -24.646 -11.166 18.528 1.00 72.81 431 SER A CA 1
ATOM 3456 C C . SER A 1 431 ? -26.111 -11.552 18.312 1.00 72.81 431 SER A C 1
ATOM 3458 O O . SER A 1 431 ? -26.640 -11.330 17.234 1.00 72.81 431 SER A O 1
ATOM 3460 N N . GLU A 1 432 ? -26.784 -12.074 19.343 1.00 71.56 432 GLU A N 1
ATOM 3461 C CA . GLU A 1 432 ? -28.166 -12.587 19.245 1.00 71.56 432 GLU A CA 1
ATOM 3462 C C . GLU A 1 432 ? -29.213 -11.503 18.950 1.00 71.56 432 GLU A C 1
ATOM 3464 O O . GLU A 1 432 ? -30.367 -11.807 18.666 1.00 71.56 432 GLU A O 1
ATOM 3469 N N . LYS A 1 433 ? -28.822 -10.231 19.052 1.00 79.00 433 LYS A N 1
ATOM 3470 C CA . LYS A 1 433 ? -29.690 -9.068 18.861 1.00 79.00 433 LYS A CA 1
ATOM 3471 C C . LYS A 1 433 ? -29.131 -8.101 17.819 1.00 79.00 433 LYS A C 1
ATOM 3473 O O . LYS A 1 433 ? -29.553 -6.949 17.774 1.00 79.00 433 LYS A O 1
ATOM 3478 N N . LEU A 1 434 ? -28.160 -8.533 17.019 1.00 82.88 434 LEU A N 1
ATOM 3479 C CA . LEU A 1 434 ? -27.699 -7.784 15.861 1.00 82.88 434 LEU A CA 1
ATOM 3480 C C . LEU A 1 434 ? -28.303 -8.430 14.615 1.00 82.88 434 LEU A C 1
ATOM 3482 O O . LEU A 1 434 ? -28.110 -9.622 14.391 1.00 82.88 434 LEU A O 1
ATOM 3486 N N . SER A 1 435 ? -29.017 -7.651 13.809 1.00 80.94 435 SER A N 1
ATOM 3487 C CA . SER A 1 435 ? -29.528 -8.100 12.515 1.00 80.94 435 SER A CA 1
ATOM 3488 C C . SER A 1 435 ? -28.838 -7.341 11.385 1.00 80.94 435 SER A C 1
ATOM 3490 O O . SER A 1 435 ? -28.561 -6.144 11.493 1.00 80.94 435 SER A O 1
ATOM 3492 N N . VAL A 1 436 ? -28.520 -8.068 10.313 1.00 78.69 436 VAL A N 1
ATOM 3493 C CA . VAL A 1 436 ? -28.089 -7.495 9.035 1.00 78.69 436 VAL A CA 1
ATOM 3494 C C . VAL A 1 436 ? -29.220 -7.737 8.049 1.00 78.69 436 VAL A C 1
ATOM 3496 O O . VAL A 1 436 ? -29.688 -8.869 7.927 1.00 78.69 436 VAL A O 1
ATOM 3499 N N . GLN A 1 437 ? -29.691 -6.691 7.381 1.00 80.56 437 GLN A N 1
ATOM 3500 C CA . GLN A 1 437 ? -30.751 -6.796 6.382 1.00 80.56 437 GLN A CA 1
ATOM 3501 C C . GLN A 1 437 ? -30.260 -6.247 5.051 1.00 80.56 437 GLN A C 1
ATOM 3503 O O . GLN A 1 437 ? -29.571 -5.230 4.996 1.00 80.56 437 GLN A O 1
ATOM 3508 N N . PHE A 1 438 ? -30.627 -6.930 3.976 1.00 78.31 438 PHE A N 1
ATOM 3509 C CA . PHE A 1 438 ? -30.435 -6.453 2.617 1.00 78.31 438 PHE A CA 1
ATOM 3510 C C . PHE A 1 438 ? -31.648 -5.611 2.215 1.00 78.31 438 PHE A C 1
ATOM 3512 O O . PHE A 1 438 ? -32.780 -6.077 2.347 1.00 78.31 438 PHE A O 1
ATOM 3519 N N . LEU A 1 439 ? -31.419 -4.374 1.769 1.00 76.00 439 LEU A N 1
ATOM 3520 C CA . LEU A 1 439 ? -32.491 -3.465 1.364 1.00 76.00 439 LEU A CA 1
ATOM 3521 C C . LEU A 1 439 ? -32.750 -3.541 -0.139 1.00 76.00 439 LEU A C 1
ATOM 3523 O O . LEU A 1 439 ? -33.860 -3.860 -0.558 1.00 76.00 439 LEU A O 1
ATOM 3527 N N . GLU A 1 440 ? -31.736 -3.245 -0.949 1.00 72.12 440 GLU A N 1
ATOM 3528 C CA . GLU A 1 440 ? -31.876 -3.173 -2.402 1.00 72.12 440 GLU A CA 1
ATOM 3529 C C . GLU A 1 440 ? -30.538 -3.349 -3.128 1.00 72.12 440 GLU A C 1
ATOM 3531 O O . GLU A 1 440 ? -29.465 -3.107 -2.565 1.00 72.12 440 GLU A O 1
ATOM 3536 N N . ARG A 1 441 ? -30.622 -3.739 -4.407 1.00 67.56 441 ARG A N 1
ATOM 3537 C CA . ARG A 1 441 ? -29.516 -3.687 -5.368 1.00 67.56 441 ARG A CA 1
ATOM 3538 C C . ARG A 1 441 ? -29.803 -2.601 -6.393 1.00 67.56 441 ARG A C 1
ATOM 3540 O O . ARG A 1 441 ? -30.867 -2.621 -7.012 1.00 67.56 441 ARG A O 1
ATOM 3547 N N . SER A 1 442 ? -28.855 -1.703 -6.623 1.00 60.94 442 SER A N 1
ATOM 3548 C CA . SER A 1 442 ? -28.924 -0.818 -7.785 1.00 60.94 442 SER A CA 1
ATOM 3549 C C . SER A 1 442 ? -28.705 -1.638 -9.058 1.00 60.94 442 SER A C 1
ATOM 3551 O O . SER A 1 442 ? -27.743 -2.397 -9.146 1.00 60.94 442 SER A O 1
ATOM 3553 N N . VAL A 1 443 ? -29.601 -1.505 -10.038 1.00 52.47 443 VAL A N 1
ATOM 3554 C CA . VAL A 1 443 ? -29.540 -2.228 -11.326 1.00 52.47 443 VAL A CA 1
ATOM 3555 C C . VAL A 1 443 ? -28.756 -1.429 -12.386 1.00 52.47 443 VAL A C 1
ATOM 3557 O O . VAL A 1 443 ? -28.464 -1.938 -13.464 1.00 52.47 443 VAL A O 1
ATOM 3560 N N . ASP A 1 444 ? -28.375 -0.183 -12.082 1.00 52.97 444 ASP A N 1
ATOM 3561 C CA . ASP A 1 444 ? -27.875 0.778 -13.079 1.00 52.97 444 ASP A CA 1
ATOM 3562 C C . ASP A 1 444 ? -26.377 0.641 -13.407 1.00 52.97 444 ASP A C 1
ATOM 3564 O O . ASP A 1 444 ? -25.889 1.230 -14.373 1.00 52.97 444 ASP A O 1
ATOM 3568 N N . SER A 1 445 ? -25.627 -0.160 -12.648 1.00 47.06 445 SER A N 1
ATOM 3569 C CA . SER A 1 445 ? -24.256 -0.556 -12.981 1.00 47.06 445 SER A CA 1
ATOM 3570 C C . SER A 1 445 ? -24.224 -2.075 -13.113 1.00 47.06 445 SER A C 1
ATOM 3572 O O . SER A 1 445 ? -24.751 -2.768 -12.256 1.00 47.06 445 SER A O 1
ATOM 3574 N N . GLY A 1 446 ? -23.635 -2.616 -14.182 1.00 48.47 446 GLY A N 1
ATOM 3575 C CA . GLY A 1 446 ? -23.715 -4.043 -14.546 1.00 48.47 446 GLY A CA 1
ATOM 3576 C C . GLY A 1 446 ? -23.294 -5.080 -13.486 1.00 48.47 446 GLY A C 1
ATOM 3577 O O . GLY A 1 446 ? -23.518 -6.261 -13.721 1.00 48.47 446 GLY A O 1
ATOM 3578 N N . ASP A 1 447 ? -22.768 -4.653 -12.328 1.00 55.91 447 ASP A N 1
ATOM 3579 C CA . ASP A 1 447 ? -22.439 -5.490 -11.161 1.00 55.91 447 ASP A CA 1
ATOM 3580 C C . ASP A 1 447 ? -23.203 -5.110 -9.861 1.00 55.91 447 ASP A C 1
ATOM 3582 O O . ASP A 1 447 ? -23.140 -5.847 -8.879 1.00 55.91 447 ASP A O 1
ATOM 3586 N N . GLY A 1 448 ? -23.965 -4.010 -9.863 1.00 62.66 448 GLY A N 1
ATOM 3587 C CA . GLY A 1 448 ? -24.955 -3.555 -8.876 1.00 62.66 448 GLY A CA 1
ATOM 3588 C C . GLY A 1 448 ? -24.496 -3.344 -7.429 1.00 62.66 448 GLY A C 1
ATOM 3589 O O . GLY A 1 448 ? -24.322 -4.309 -6.688 1.00 62.66 448 GLY A O 1
ATOM 3590 N N . ASP A 1 449 ? -24.408 -2.080 -6.995 1.00 75.81 449 ASP A N 1
ATOM 3591 C CA . ASP A 1 449 ? -24.238 -1.694 -5.584 1.00 75.81 449 ASP A CA 1
ATOM 3592 C C . ASP A 1 449 ? -25.338 -2.324 -4.716 1.00 75.81 449 ASP A C 1
ATOM 3594 O O . ASP A 1 449 ? -26.509 -2.304 -5.100 1.00 75.81 449 ASP A O 1
ATOM 3598 N N . ALA A 1 450 ? -24.987 -2.827 -3.533 1.00 78.75 450 ALA A N 1
ATOM 3599 C CA . ALA A 1 450 ? -25.951 -3.301 -2.547 1.00 78.75 450 ALA A CA 1
ATOM 3600 C C . ALA A 1 450 ? -26.050 -2.339 -1.363 1.00 78.75 450 ALA A C 1
ATOM 3602 O O . ALA A 1 450 ? -25.049 -1.810 -0.865 1.00 78.75 450 ALA A O 1
ATOM 3603 N N . LEU A 1 451 ? -27.279 -2.140 -0.902 1.00 86.06 451 LEU A N 1
ATOM 3604 C CA . LEU A 1 451 ? -27.588 -1.392 0.301 1.00 86.06 451 LEU A CA 1
ATOM 3605 C C . LEU A 1 451 ? -27.949 -2.369 1.416 1.00 86.06 451 LEU A C 1
ATOM 3607 O O . LEU A 1 451 ? -28.852 -3.194 1.264 1.00 86.06 451 LEU A O 1
ATOM 3611 N N . ILE A 1 452 ? -27.244 -2.277 2.537 1.00 86.94 452 ILE A N 1
ATOM 3612 C CA . ILE A 1 452 ? -27.492 -3.108 3.713 1.00 86.94 452 ILE A CA 1
ATOM 3613 C C . ILE A 1 452 ? -27.758 -2.235 4.931 1.00 86.94 452 ILE A C 1
ATOM 3615 O O . ILE A 1 452 ? -27.211 -1.140 5.059 1.00 86.94 452 ILE A O 1
ATOM 3619 N N . THR A 1 453 ? -28.534 -2.743 5.875 1.00 90.25 453 THR A N 1
ATOM 3620 C CA . THR A 1 453 ? -28.681 -2.139 7.197 1.00 90.25 453 THR A CA 1
ATOM 3621 C C . THR A 1 453 ? -28.149 -3.072 8.265 1.00 90.25 453 THR A C 1
ATOM 3623 O O . THR A 1 453 ? -28.353 -4.284 8.228 1.00 90.25 453 THR A O 1
ATOM 3626 N N . LEU A 1 454 ? -27.453 -2.491 9.236 1.00 90.50 454 LEU A N 1
ATOM 3627 C CA . LEU A 1 454 ? -27.156 -3.135 10.506 1.00 90.50 454 LEU A CA 1
ATOM 3628 C C . LEU A 1 454 ? -28.051 -2.516 11.565 1.00 90.50 454 LEU A C 1
ATOM 3630 O O . LEU A 1 454 ? -28.077 -1.292 11.709 1.00 90.50 454 LEU A O 1
ATOM 3634 N N . GLN A 1 455 ? -28.726 -3.353 12.341 1.00 91.81 455 GLN A N 1
ATOM 3635 C CA . GLN A 1 455 ? -29.550 -2.921 13.459 1.00 91.81 455 GLN A CA 1
ATOM 3636 C C . GLN A 1 455 ? -29.109 -3.625 14.737 1.00 91.81 455 GLN A C 1
ATOM 3638 O O . GLN A 1 455 ? -29.054 -4.852 14.806 1.00 91.81 455 GLN A O 1
ATOM 3643 N N . ASN A 1 456 ? -28.811 -2.838 15.772 1.00 89.25 456 ASN A N 1
ATOM 3644 C CA . ASN A 1 456 ? -28.512 -3.347 17.105 1.00 89.25 456 ASN A CA 1
ATOM 3645 C C . ASN A 1 456 ? -29.760 -3.268 17.992 1.00 89.25 456 ASN A C 1
ATOM 3647 O O . ASN A 1 456 ? -30.077 -2.228 18.563 1.00 89.25 456 ASN A O 1
ATOM 3651 N N . GLU A 1 457 ? -30.455 -4.385 18.161 1.00 87.81 457 GLU A N 1
ATOM 3652 C CA . GLU A 1 457 ? -31.625 -4.531 19.031 1.00 87.81 457 GLU A CA 1
ATOM 3653 C C . GLU A 1 457 ? -31.258 -4.852 20.487 1.00 87.81 457 GLU A C 1
ATOM 3655 O O . GLU A 1 457 ? -32.129 -5.114 21.322 1.00 87.81 457 GLU A O 1
ATOM 3660 N N . SER A 1 458 ? -29.972 -4.872 20.828 1.00 82.94 458 SER A N 1
ATOM 3661 C CA . SER A 1 458 ? -29.530 -5.111 22.196 1.00 82.94 458 SER A CA 1
ATOM 3662 C C . SER A 1 458 ? -29.540 -3.831 23.030 1.00 82.94 458 SER A C 1
ATOM 3664 O O . SER A 1 458 ? -29.672 -2.716 22.524 1.00 82.94 458 SER A O 1
ATOM 3666 N N . ASP A 1 459 ? -29.376 -3.998 24.343 1.00 79.25 459 ASP A N 1
ATOM 3667 C CA . ASP A 1 459 ? -29.195 -2.875 25.265 1.00 79.25 459 ASP A CA 1
ATOM 3668 C C . ASP A 1 459 ? -27.707 -2.597 25.555 1.00 79.25 459 ASP A C 1
ATOM 3670 O O . ASP A 1 459 ? -27.365 -1.893 26.513 1.00 79.25 459 ASP A O 1
ATOM 3674 N N . ILE A 1 460 ? -26.813 -3.166 24.745 1.00 79.25 460 ILE A N 1
ATOM 3675 C CA . ILE A 1 460 ? -25.362 -2.999 24.827 1.00 79.25 460 ILE A CA 1
ATOM 3676 C C . ILE A 1 460 ? -24.803 -2.556 23.464 1.00 79.25 460 ILE A C 1
ATOM 3678 O O . ILE A 1 460 ? -25.402 -2.820 22.426 1.00 79.25 460 ILE A O 1
ATOM 3682 N N . PRO A 1 461 ? -23.683 -1.826 23.408 1.00 83.31 461 PRO A N 1
ATOM 3683 C CA . PRO A 1 461 ? -23.068 -1.495 22.125 1.00 83.31 461 PRO A CA 1
ATOM 3684 C C . PRO A 1 461 ? -22.532 -2.742 21.406 1.00 83.31 461 PRO A C 1
ATOM 3686 O O . PRO A 1 461 ? -21.909 -3.596 22.035 1.00 83.31 461 PRO A O 1
ATOM 3689 N N . ALA A 1 462 ? -22.730 -2.812 20.092 1.00 87.88 462 ALA A N 1
ATOM 3690 C CA . ALA A 1 462 ? -22.042 -3.733 19.197 1.00 87.88 462 ALA A CA 1
ATOM 3691 C C . ALA A 1 462 ? -20.762 -3.044 18.706 1.00 87.88 462 ALA A C 1
ATOM 3693 O O . ALA A 1 462 ? -20.823 -2.037 17.995 1.00 87.88 462 ALA A O 1
ATOM 3694 N N . MET A 1 463 ? -19.611 -3.526 19.170 1.00 85.69 463 MET A N 1
ATOM 3695 C CA . MET A 1 463 ? -18.337 -2.810 19.085 1.00 85.69 463 MET A CA 1
ATOM 3696 C C . MET A 1 463 ? -17.530 -3.209 17.844 1.00 85.69 463 MET A C 1
ATOM 3698 O O . MET A 1 463 ? -17.262 -4.391 17.635 1.00 85.69 463 MET A O 1
ATOM 3702 N N . CYS A 1 464 ? -17.080 -2.201 17.088 1.00 87.69 464 CYS A N 1
ATOM 3703 C CA . CYS A 1 464 ? -16.123 -2.320 15.977 1.00 87.69 464 CYS A CA 1
ATOM 3704 C C . CYS A 1 464 ? -16.467 -3.422 14.957 1.00 87.69 464 CYS A C 1
ATOM 3706 O O . CYS A 1 464 ? -15.651 -4.297 14.678 1.00 87.69 464 CYS A O 1
ATOM 3708 N N . LEU A 1 465 ? -17.681 -3.375 14.410 1.00 90.69 465 LEU A N 1
ATOM 3709 C CA . LEU A 1 465 ? -18.177 -4.301 13.399 1.00 90.69 465 LEU A CA 1
ATOM 3710 C C . LEU A 1 465 ? -17.419 -4.125 12.080 1.00 90.69 465 LEU A C 1
ATOM 3712 O O . LEU A 1 465 ? -17.614 -3.137 11.369 1.00 90.69 465 LEU A O 1
ATOM 3716 N N . ARG A 1 466 ? -16.572 -5.098 11.754 1.00 91.31 466 ARG A N 1
ATOM 3717 C CA . ARG A 1 466 ? -16.001 -5.310 10.428 1.00 91.31 466 ARG A CA 1
ATOM 3718 C C . ARG A 1 466 ? -17.060 -5.931 9.525 1.00 91.31 466 ARG A C 1
ATOM 3720 O O . ARG A 1 466 ? -17.613 -6.983 9.843 1.00 91.31 466 ARG A O 1
ATOM 3727 N N . LEU A 1 467 ? -17.298 -5.271 8.401 1.00 89.81 467 LEU A N 1
ATOM 3728 C CA . LEU A 1 467 ? -18.097 -5.771 7.293 1.00 89.81 467 LEU A CA 1
ATOM 3729 C C . LEU A 1 467 ? -17.193 -6.425 6.246 1.00 89.81 467 LEU A C 1
ATOM 3731 O O . LEU A 1 467 ? -16.192 -5.825 5.846 1.00 89.81 467 LEU A O 1
ATOM 3735 N N . SER A 1 468 ? -17.574 -7.623 5.805 1.00 87.75 468 SER A N 1
ATOM 3736 C CA . SER A 1 468 ? -16.936 -8.357 4.705 1.00 87.75 468 SER A CA 1
ATOM 3737 C C . SER A 1 468 ? -18.011 -8.985 3.818 1.00 87.75 468 SER A C 1
ATOM 3739 O O . SER A 1 468 ? -19.059 -9.386 4.325 1.00 87.75 468 SER A O 1
ATOM 3741 N N . ALA A 1 469 ? -17.756 -9.108 2.514 1.00 85.31 469 ALA A N 1
ATOM 3742 C CA . ALA A 1 469 ? -18.588 -9.925 1.630 1.00 85.31 469 ALA A CA 1
ATOM 3743 C C . ALA A 1 469 ? -17.850 -11.214 1.285 1.00 85.31 469 ALA A C 1
ATOM 3745 O O . ALA A 1 469 ? -16.644 -11.184 1.033 1.00 85.31 469 ALA A O 1
ATOM 3746 N N . LEU A 1 470 ? -18.576 -12.324 1.279 1.00 85.38 470 LEU A N 1
ATOM 3747 C CA . LEU A 1 470 ? -18.063 -13.662 1.022 1.00 85.38 470 LEU A CA 1
ATOM 3748 C C . LEU A 1 470 ? -18.789 -14.279 -0.178 1.00 85.38 470 LEU A C 1
ATOM 3750 O O . LEU A 1 470 ? -19.980 -14.028 -0.381 1.00 85.38 470 LEU A O 1
ATOM 3754 N N . ASP A 1 471 ? -18.093 -15.127 -0.937 1.00 80.50 471 ASP A N 1
ATOM 3755 C CA . ASP A 1 471 ? -18.693 -15.898 -2.044 1.00 80.50 471 ASP A CA 1
ATOM 3756 C C . ASP A 1 471 ? -19.744 -16.932 -1.565 1.00 80.50 471 ASP A C 1
ATOM 3758 O O . ASP A 1 471 ? -20.666 -17.314 -2.294 1.00 80.50 471 ASP A O 1
ATOM 3762 N N . SER A 1 472 ? -19.615 -17.363 -0.314 1.00 84.19 472 SER A N 1
ATOM 3763 C CA . SER A 1 472 ? -20.467 -18.296 0.411 1.00 84.19 472 SER A CA 1
ATOM 3764 C C . SER A 1 472 ? -20.253 -18.115 1.915 1.00 84.19 472 SER A C 1
ATOM 3766 O O . SER A 1 472 ? -19.262 -17.521 2.335 1.00 84.19 472 SER A O 1
ATOM 3768 N N . GLU A 1 473 ? -21.166 -18.618 2.751 1.00 84.00 473 GLU A N 1
ATOM 3769 C CA . GLU A 1 473 ? -21.085 -18.424 4.208 1.00 84.00 473 GLU A CA 1
ATOM 3770 C C . GLU A 1 473 ? -19.761 -18.910 4.824 1.00 84.00 473 GLU A C 1
ATOM 3772 O O . GLU A 1 473 ? -19.257 -18.274 5.753 1.00 84.00 473 GLU A O 1
ATOM 3777 N N . ASP A 1 474 ? -19.176 -19.970 4.268 1.00 82.31 474 ASP A N 1
ATOM 3778 C CA . ASP A 1 474 ? -17.904 -20.561 4.706 1.00 82.31 474 ASP A CA 1
ATOM 3779 C C . ASP A 1 474 ? -16.763 -20.359 3.698 1.00 82.31 474 ASP A C 1
ATOM 3781 O O . ASP A 1 474 ? -15.704 -20.981 3.809 1.00 82.31 474 ASP A O 1
ATOM 3785 N N . GLY A 1 475 ? -16.981 -19.528 2.683 1.00 80.56 475 GLY A N 1
ATOM 3786 C CA . GLY A 1 475 ? -16.014 -19.329 1.618 1.00 80.56 475 GLY A CA 1
ATOM 3787 C C . GLY A 1 475 ? -15.138 -18.098 1.805 1.00 80.56 475 GLY A C 1
ATOM 3788 O O . GLY A 1 475 ? -14.907 -17.627 2.922 1.00 80.56 475 GLY A O 1
ATOM 3789 N N . LYS A 1 476 ? -14.563 -17.615 0.705 1.00 80.31 476 LYS A N 1
ATOM 3790 C CA . LYS A 1 476 ? -13.514 -16.588 0.747 1.00 80.31 476 LYS A CA 1
ATOM 3791 C C . LYS A 1 476 ? -14.105 -15.185 0.679 1.00 80.31 476 LYS A C 1
ATOM 3793 O O . LYS A 1 476 ? -15.163 -14.968 0.086 1.00 80.31 476 LYS A O 1
ATOM 3798 N N . GLU A 1 477 ? -13.386 -14.224 1.262 1.00 83.00 477 GLU A N 1
ATOM 3799 C CA . GLU A 1 477 ? -13.691 -12.808 1.055 1.00 83.00 477 GLU A CA 1
ATOM 3800 C C . GLU A 1 477 ? -13.601 -12.464 -0.435 1.00 83.00 477 GLU A C 1
ATOM 3802 O O . GLU A 1 477 ? -12.673 -12.866 -1.137 1.00 83.00 477 GLU A O 1
ATOM 3807 N N . SER A 1 478 ? -14.616 -11.750 -0.916 1.00 80.81 478 SER A N 1
ATOM 3808 C CA . SER A 1 478 ? -14.665 -11.237 -2.280 1.00 80.81 478 SER A CA 1
ATOM 3809 C C . SER A 1 478 ? -13.900 -9.919 -2.356 1.00 80.81 478 SER A C 1
ATOM 3811 O O . SER A 1 478 ? -14.203 -8.984 -1.612 1.00 80.81 478 SER A O 1
ATOM 3813 N N . ALA A 1 479 ? -12.946 -9.832 -3.282 1.00 80.56 479 ALA A N 1
ATOM 3814 C CA . ALA A 1 479 ? -12.153 -8.637 -3.537 1.00 80.56 479 ALA A CA 1
ATOM 3815 C C . ALA A 1 479 ? -11.890 -8.446 -5.048 1.00 80.56 479 ALA A C 1
ATOM 3817 O O . ALA A 1 479 ? -11.820 -9.436 -5.781 1.00 80.56 479 ALA A O 1
ATOM 3818 N N . PRO A 1 480 ? -11.731 -7.194 -5.529 1.00 82.94 480 PRO A N 1
ATOM 3819 C CA . PRO A 1 480 ? -11.814 -5.951 -4.758 1.00 82.94 480 PRO A CA 1
ATOM 3820 C C . PRO A 1 480 ? -13.259 -5.605 -4.365 1.00 82.94 480 PRO A C 1
ATOM 3822 O O . PRO A 1 480 ? -14.189 -5.818 -5.136 1.00 82.94 480 PRO A O 1
ATOM 3825 N N . ILE A 1 481 ? -13.442 -5.038 -3.170 1.00 79.88 481 ILE A N 1
ATOM 3826 C CA . ILE A 1 481 ? -14.752 -4.611 -2.666 1.00 79.88 481 ILE A CA 1
ATOM 3827 C C . ILE A 1 481 ? -14.669 -3.234 -2.016 1.00 79.88 481 ILE A C 1
ATOM 3829 O O . ILE A 1 481 ? -13.735 -2.947 -1.261 1.00 79.88 481 ILE A O 1
ATOM 3833 N N . PHE A 1 482 ? -15.657 -2.378 -2.277 1.00 86.25 482 PHE A N 1
ATOM 3834 C CA . PHE A 1 482 ? -15.667 -1.016 -1.747 1.00 86.25 482 PHE A CA 1
ATOM 3835 C C . PHE A 1 482 ? -16.866 -0.801 -0.832 1.00 86.25 482 PHE A C 1
ATOM 3837 O O . PHE A 1 482 ? -18.009 -0.712 -1.263 1.00 86.25 482 PHE A O 1
ATOM 3844 N N . TRP A 1 483 ? -16.585 -0.684 0.459 1.00 87.06 483 TRP A N 1
ATOM 3845 C CA . TRP A 1 483 ? -17.576 -0.388 1.488 1.00 87.06 483 TRP A CA 1
ATOM 3846 C C . TRP A 1 483 ? -17.673 1.110 1.729 1.00 87.06 483 TRP A C 1
ATOM 3848 O O . TRP A 1 483 ? -16.637 1.770 1.832 1.00 87.06 483 TRP A O 1
ATOM 3858 N N . SER A 1 484 ? -18.873 1.662 1.908 1.00 89.06 484 SER A N 1
ATOM 3859 C CA . SER A 1 484 ? -19.051 3.057 2.329 1.00 89.06 484 SER A CA 1
ATOM 3860 C C . SER A 1 484 ? -18.397 3.317 3.688 1.00 89.06 484 SER A C 1
ATOM 3862 O O . SER A 1 484 ? -17.719 4.333 3.855 1.00 89.06 484 SER A O 1
ATOM 3864 N N . ASP A 1 485 ? -18.535 2.369 4.619 1.00 88.56 485 ASP A N 1
ATOM 3865 C CA . ASP A 1 485 ? -17.912 2.374 5.943 1.00 88.56 485 ASP A CA 1
ATOM 3866 C C . ASP A 1 485 ? -17.723 0.938 6.470 1.00 88.56 485 ASP A C 1
ATOM 3868 O O . ASP A 1 485 ? -18.369 0.011 5.985 1.00 88.56 485 ASP A O 1
ATOM 3872 N N . SER A 1 486 ? -16.847 0.752 7.457 1.00 90.12 486 SER A N 1
ATOM 3873 C CA . SER A 1 486 ? -16.638 -0.514 8.184 1.00 90.12 486 SER A CA 1
ATOM 3874 C C . SER A 1 486 ? -15.982 -0.211 9.539 1.00 90.12 486 SER A C 1
ATOM 3876 O O . SER A 1 486 ? -15.692 0.947 9.840 1.00 90.12 486 SER A O 1
ATOM 3878 N N . TYR A 1 487 ? -15.762 -1.223 10.381 1.00 90.69 487 TYR A N 1
ATOM 3879 C CA . TYR A 1 487 ? -15.267 -1.074 11.763 1.00 90.69 487 TYR A CA 1
ATOM 3880 C C . TYR A 1 487 ? -16.155 -0.159 12.623 1.00 90.69 487 TYR A C 1
ATOM 3882 O O . TYR A 1 487 ? -15.704 0.557 13.522 1.00 90.69 487 TYR A O 1
ATOM 3890 N N . VAL A 1 488 ? -17.460 -0.191 12.361 1.00 90.25 488 VAL A N 1
ATOM 3891 C CA . VAL A 1 488 ? -18.438 0.698 12.989 1.00 90.25 488 VAL A CA 1
ATOM 3892 C C . VAL A 1 488 ? -18.874 0.193 14.356 1.00 90.25 488 VAL A C 1
ATOM 3894 O O . VAL A 1 488 ? -19.048 -0.995 14.584 1.00 90.25 488 VAL A O 1
ATOM 3897 N N . THR A 1 489 ? -19.111 1.108 15.289 1.00 89.31 489 THR A N 1
ATOM 3898 C CA . THR A 1 489 ? -19.780 0.772 16.555 1.00 89.31 489 THR A CA 1
ATOM 3899 C C . THR A 1 489 ? -21.246 1.166 16.470 1.00 89.31 489 THR A C 1
ATOM 3901 O O . THR A 1 489 ? -21.526 2.330 16.174 1.00 89.31 489 THR A O 1
ATOM 3904 N N . LEU A 1 490 ? -22.162 0.236 16.747 1.00 89.38 490 LEU A N 1
ATOM 3905 C CA . LEU A 1 490 ? -23.605 0.485 16.826 1.00 89.38 490 LEU A CA 1
ATOM 3906 C C . LEU A 1 490 ? -24.047 0.506 18.285 1.00 89.38 490 LEU A C 1
ATOM 3908 O O . LEU A 1 490 ? -23.880 -0.464 19.024 1.00 89.38 490 LEU A O 1
ATOM 3912 N N . PHE A 1 491 ? -24.638 1.609 18.715 1.00 86.81 491 PHE A N 1
ATOM 3913 C CA . PHE A 1 491 ? -25.205 1.736 20.048 1.00 86.81 491 PHE A CA 1
ATOM 3914 C C . PHE A 1 491 ? -26.534 0.982 20.185 1.00 86.81 491 PHE A C 1
ATOM 3916 O O . PHE A 1 491 ? -27.128 0.594 19.180 1.00 86.81 491 PHE A O 1
ATOM 3923 N N . PRO A 1 492 ? -27.020 0.783 21.426 1.00 85.00 492 PRO A N 1
ATOM 3924 C CA . PRO A 1 492 ? -28.334 0.202 21.660 1.00 85.00 492 PRO A CA 1
ATOM 3925 C C . PRO A 1 492 ? -29.419 0.877 20.828 1.00 85.00 492 PRO A C 1
ATOM 3927 O O . PRO A 1 492 ? -29.540 2.105 20.863 1.00 85.00 492 PRO A O 1
ATOM 3930 N N . ARG A 1 493 ? -30.218 0.063 20.137 1.00 84.56 493 ARG A N 1
ATOM 3931 C CA . ARG A 1 493 ? -31.352 0.479 19.296 1.00 84.56 493 ARG A CA 1
ATOM 3932 C C . ARG A 1 493 ? -30.969 1.359 18.103 1.00 84.56 493 ARG A C 1
ATOM 3934 O O . ARG A 1 493 ? -31.827 2.037 17.551 1.00 84.56 493 ARG A O 1
ATOM 3941 N N . GLU A 1 494 ? -29.695 1.373 17.718 1.00 87.56 494 GLU A N 1
ATOM 3942 C CA . GLU A 1 494 ? -29.221 2.108 16.547 1.00 87.56 494 GLU A CA 1
ATOM 3943 C C . GLU A 1 494 ? -29.322 1.238 15.290 1.00 87.56 494 GLU A C 1
ATOM 3945 O O . GLU A 1 494 ? -28.945 0.063 15.308 1.00 87.56 494 GLU A O 1
ATOM 3950 N N . THR A 1 495 ? -29.782 1.854 14.201 1.00 90.62 495 THR A N 1
ATOM 3951 C CA . THR A 1 495 ? -29.749 1.295 12.847 1.00 90.62 495 THR A CA 1
ATOM 3952 C C . THR A 1 495 ? -28.863 2.177 11.981 1.00 90.62 495 THR A C 1
ATOM 3954 O O . THR A 1 495 ? -28.976 3.404 12.028 1.00 90.62 495 THR A O 1
ATOM 3957 N N . VAL A 1 496 ? -27.975 1.562 11.205 1.00 89.00 496 VAL A N 1
ATOM 3958 C CA . VAL A 1 496 ? -27.088 2.261 10.271 1.00 89.00 496 VAL A CA 1
ATOM 3959 C C . VAL A 1 496 ? -27.131 1.561 8.921 1.00 89.00 496 VAL A C 1
ATOM 3961 O O . VAL A 1 496 ? -27.139 0.334 8.854 1.00 89.00 496 VAL A O 1
ATOM 3964 N N . GLU A 1 497 ? -27.158 2.358 7.862 1.00 89.12 497 GLU A N 1
ATOM 3965 C CA . GLU A 1 497 ? -27.149 1.907 6.477 1.00 89.12 497 GLU A CA 1
ATOM 3966 C C . GLU A 1 497 ? -25.730 1.971 5.899 1.00 89.12 497 GLU A C 1
ATOM 3968 O O . GLU A 1 497 ? -24.984 2.923 6.152 1.00 89.12 497 GLU A O 1
ATOM 3973 N N . PHE A 1 498 ? -25.362 0.959 5.117 1.00 87.31 498 PHE A N 1
ATOM 3974 C CA . PHE A 1 498 ? -24.081 0.856 4.432 1.00 87.31 498 PHE A CA 1
ATOM 3975 C C . PHE A 1 498 ? -24.306 0.518 2.971 1.00 87.31 498 PHE A C 1
ATOM 3977 O O . PHE A 1 498 ? -25.125 -0.336 2.634 1.00 87.31 498 PHE A O 1
ATOM 3984 N N . ARG A 1 499 ? -23.517 1.154 2.110 1.00 87.19 499 ARG A N 1
ATOM 3985 C CA . ARG A 1 499 ? -23.412 0.782 0.706 1.00 87.19 499 ARG A CA 1
ATOM 3986 C C . ARG A 1 499 ? -22.177 -0.081 0.512 1.00 87.19 499 ARG A C 1
ATOM 3988 O O . ARG A 1 499 ? -21.110 0.240 1.038 1.00 87.19 499 ARG A O 1
ATOM 3995 N N . VAL A 1 500 ? -22.313 -1.127 -0.283 1.00 84.94 500 VAL A N 1
ATOM 3996 C CA . VAL A 1 500 ? -21.196 -1.916 -0.787 1.00 84.94 500 VAL A CA 1
ATOM 3997 C C . VAL A 1 500 ? -21.235 -1.919 -2.308 1.00 84.94 500 VAL A C 1
ATOM 3999 O O . VAL A 1 500 ? -22.236 -2.291 -2.915 1.00 84.94 500 VAL A O 1
ATOM 4002 N N . GLU A 1 501 ? -20.160 -1.445 -2.931 1.00 81.50 501 GLU A N 1
ATOM 4003 C CA . GLU A 1 501 ? -19.990 -1.528 -4.379 1.00 81.50 501 GLU A CA 1
ATOM 4004 C C . GLU A 1 501 ? -19.499 -2.938 -4.705 1.00 81.50 501 GLU A C 1
ATOM 4006 O O . GLU A 1 501 ? -18.334 -3.288 -4.490 1.00 81.50 501 GLU A O 1
ATOM 4011 N N . CYS A 1 502 ? -20.413 -3.757 -5.212 1.00 67.44 502 CYS A N 1
ATOM 4012 C CA . CYS A 1 502 ? -20.209 -5.172 -5.496 1.00 67.44 502 CYS A CA 1
ATOM 4013 C C . CYS A 1 502 ? -19.522 -5.419 -6.849 1.00 67.44 502 CYS A C 1
ATOM 4015 O O . CYS A 1 502 ? -19.815 -6.418 -7.504 1.00 67.44 502 CYS A O 1
ATOM 4017 N N . ARG A 1 503 ? -18.631 -4.523 -7.302 1.00 66.06 503 ARG A N 1
ATOM 4018 C CA . ARG A 1 503 ? -17.914 -4.701 -8.579 1.00 66.06 503 ARG A CA 1
ATOM 4019 C C . ARG A 1 503 ? -17.160 -6.031 -8.550 1.00 66.06 503 ARG A C 1
ATOM 4021 O O . ARG A 1 503 ? -16.267 -6.208 -7.731 1.00 66.06 503 ARG A O 1
ATOM 4028 N N . GLY A 1 504 ? -17.534 -6.967 -9.418 1.00 54.19 504 GLY A N 1
ATOM 4029 C CA . GLY A 1 504 ? -16.950 -8.310 -9.448 1.00 54.19 504 GLY A CA 1
ATOM 4030 C C . GLY A 1 504 ? -17.496 -9.334 -8.439 1.00 54.19 504 GLY A C 1
ATOM 4031 O O . GLY A 1 504 ? -17.088 -10.495 -8.520 1.00 54.19 504 GLY A O 1
ATOM 4032 N N . ILE A 1 505 ? -18.447 -8.996 -7.554 1.00 60.88 505 ILE A N 1
ATOM 4033 C CA . ILE A 1 505 ? -19.190 -10.035 -6.819 1.00 60.88 505 ILE A CA 1
ATOM 4034 C C . ILE A 1 505 ? -20.130 -10.699 -7.820 1.00 60.88 505 ILE A C 1
ATOM 4036 O O . ILE A 1 505 ? -21.164 -10.146 -8.204 1.00 60.88 505 ILE A O 1
ATOM 4040 N N . ARG A 1 506 ? -19.789 -11.920 -8.240 1.00 56.50 506 ARG A N 1
ATOM 4041 C CA . ARG A 1 506 ? -20.750 -12.781 -8.930 1.00 56.50 506 ARG A CA 1
ATOM 4042 C C . ARG A 1 506 ? -21.834 -13.126 -7.921 1.00 56.50 506 ARG A C 1
ATOM 4044 O O . ARG A 1 506 ? -21.662 -14.045 -7.130 1.00 56.50 506 ARG A O 1
ATOM 4051 N N . CYS A 1 507 ? -22.927 -12.368 -7.932 1.00 51.94 507 CYS A N 1
ATOM 4052 C CA . CYS A 1 507 ? -24.135 -12.720 -7.199 1.00 51.94 507 CYS A CA 1
ATOM 4053 C C . CYS A 1 507 ? -24.612 -14.104 -7.662 1.00 51.94 507 CYS A C 1
ATOM 4055 O O . CYS A 1 507 ? -25.294 -14.225 -8.678 1.00 51.94 507 CYS A O 1
ATOM 4057 N N . GLY A 1 508 ? -24.191 -15.145 -6.950 1.00 56.34 508 GLY A N 1
ATOM 4058 C CA . GLY A 1 508 ? -24.829 -16.455 -6.937 1.00 56.34 508 GLY A CA 1
ATOM 4059 C C . GLY A 1 508 ? -25.733 -16.566 -5.712 1.00 56.34 508 GLY A C 1
ATOM 4060 O O . GLY A 1 508 ? -25.641 -15.742 -4.806 1.00 56.34 508 GLY A O 1
ATOM 4061 N N . GLU A 1 509 ? -26.561 -17.610 -5.650 1.00 60.03 509 GLU A N 1
ATOM 4062 C CA . GLU A 1 509 ? -27.506 -17.867 -4.540 1.00 60.03 509 GLU A CA 1
ATOM 4063 C C . GLU A 1 509 ? -26.844 -18.001 -3.145 1.00 60.03 509 GLU A C 1
ATOM 4065 O O . GLU A 1 509 ? -27.536 -18.121 -2.130 1.00 60.03 509 GLU A O 1
ATOM 4070 N N . SER A 1 510 ? -25.507 -18.042 -3.087 1.00 77.06 510 SER A N 1
ATOM 4071 C CA . SER A 1 510 ? -24.713 -18.253 -1.877 1.00 77.06 510 SER A CA 1
ATOM 4072 C C . SER A 1 510 ? -24.009 -17.009 -1.334 1.00 77.06 510 SER A C 1
ATOM 4074 O O . SER A 1 510 ? -23.512 -17.087 -0.214 1.00 77.06 510 SER A O 1
ATOM 4076 N N . ALA A 1 511 ? -23.932 -15.894 -2.069 1.00 82.31 511 ALA A N 1
ATOM 4077 C CA . ALA A 1 511 ? -23.129 -14.746 -1.642 1.00 82.31 511 ALA A CA 1
ATOM 4078 C C . ALA A 1 511 ? -23.710 -14.086 -0.379 1.00 82.31 511 ALA A C 1
ATOM 4080 O O . ALA A 1 511 ? -24.907 -13.782 -0.304 1.00 82.31 511 ALA A O 1
ATOM 4081 N N . VAL A 1 512 ? -22.854 -13.827 0.613 1.00 86.44 512 VAL A N 1
ATOM 4082 C CA . VAL A 1 512 ? -23.271 -13.243 1.895 1.00 86.44 512 VAL A CA 1
ATOM 4083 C C . VAL A 1 512 ? -22.461 -12.014 2.260 1.00 86.44 512 VAL A C 1
ATOM 4085 O O . VAL A 1 512 ? -21.285 -11.889 1.930 1.00 86.44 512 VAL A O 1
ATOM 4088 N N . VAL A 1 513 ? -23.080 -11.128 3.029 1.00 87.62 513 VAL A N 1
ATOM 4089 C CA . VAL A 1 513 ? -22.372 -10.146 3.845 1.00 87.62 513 VAL A CA 1
ATOM 4090 C C . VAL A 1 513 ? -22.315 -10.653 5.268 1.00 87.62 513 VAL A C 1
ATOM 4092 O O . VAL A 1 513 ? -23.328 -11.087 5.812 1.00 87.62 513 VAL A O 1
ATOM 4095 N N . GLN A 1 514 ? -21.140 -10.546 5.880 1.00 89.19 514 GLN A N 1
ATOM 4096 C CA . GLN A 1 514 ? -20.944 -10.806 7.296 1.00 89.19 514 GLN A CA 1
ATOM 4097 C C . GLN A 1 514 ? -20.572 -9.538 8.066 1.00 89.19 514 GLN A C 1
ATOM 4099 O O . GLN A 1 514 ? -19.857 -8.670 7.562 1.00 89.19 514 GLN A O 1
ATOM 4104 N N . ALA A 1 515 ? -21.015 -9.483 9.320 1.00 90.38 515 ALA A N 1
ATOM 4105 C CA . ALA A 1 515 ? -20.581 -8.532 10.331 1.00 90.38 515 ALA A CA 1
ATOM 4106 C C . ALA A 1 515 ? -19.947 -9.284 11.513 1.00 90.38 515 ALA A C 1
ATOM 4108 O O . ALA A 1 515 ? -20.570 -10.170 12.106 1.00 90.38 515 ALA A O 1
ATOM 4109 N N . VAL A 1 516 ? -18.715 -8.913 11.865 1.00 88.50 516 VAL A N 1
ATOM 4110 C CA . VAL A 1 516 ? -17.943 -9.479 12.989 1.00 88.50 516 VAL A CA 1
ATOM 4111 C C . VAL A 1 516 ? -17.341 -8.337 13.801 1.00 88.50 516 VAL A C 1
ATOM 4113 O O . VAL A 1 516 ? -16.847 -7.376 13.227 1.00 88.50 516 VAL A O 1
ATOM 4116 N N . GLY A 1 517 ? -17.354 -8.413 15.128 1.00 86.81 517 GLY A N 1
ATOM 4117 C CA . GLY A 1 517 ? -16.766 -7.391 15.999 1.00 86.81 517 GLY A CA 1
ATOM 4118 C C . GLY A 1 517 ? -16.374 -7.948 17.363 1.00 86.81 517 GLY A C 1
ATOM 4119 O O . GLY A 1 517 ? -16.537 -9.134 17.633 1.00 86.81 517 GLY A O 1
ATOM 4120 N N . PHE A 1 518 ? -15.892 -7.091 18.265 1.00 83.50 518 PHE A N 1
ATOM 4121 C CA . PHE A 1 518 ? -15.327 -7.533 19.552 1.00 83.50 518 PHE A CA 1
ATOM 4122 C C . PHE A 1 518 ? -16.279 -8.375 20.407 1.00 83.50 518 PHE A C 1
ATOM 4124 O O . PHE A 1 518 ? -15.863 -9.348 21.029 1.00 83.50 518 PHE A O 1
ATOM 4131 N N . ASN A 1 519 ? -17.555 -8.000 20.442 1.00 83.81 519 ASN A N 1
ATOM 4132 C CA . ASN A 1 519 ? -18.607 -8.725 21.152 1.00 83.81 519 ASN A CA 1
ATOM 4133 C C . ASN A 1 519 ? -19.679 -9.276 20.198 1.00 83.81 519 ASN A C 1
ATOM 4135 O O . ASN A 1 519 ? -20.814 -9.546 20.606 1.00 83.81 519 ASN A O 1
ATOM 4139 N N . VAL A 1 520 ? -19.321 -9.440 18.919 1.00 85.44 520 VAL A N 1
ATOM 4140 C CA . VAL A 1 520 ? -20.193 -9.965 17.865 1.00 85.44 520 VAL A CA 1
ATOM 4141 C C . VAL A 1 520 ? -19.457 -11.053 17.087 1.00 85.44 520 VAL A C 1
ATOM 4143 O O . VAL A 1 520 ? -18.574 -10.748 16.297 1.00 85.44 520 VAL A O 1
ATOM 4146 N N . LYS A 1 521 ? -19.818 -12.324 17.308 1.00 82.94 521 LYS A N 1
ATOM 4147 C CA . LYS A 1 521 ? -19.076 -13.474 16.763 1.00 82.94 521 LYS A CA 1
ATOM 4148 C C . LYS A 1 521 ? -19.130 -13.552 15.237 1.00 82.94 521 LYS A C 1
ATOM 4150 O O . LYS A 1 521 ? -18.087 -13.612 14.605 1.00 82.94 521 LYS A O 1
ATOM 4155 N N . LYS A 1 522 ? -20.333 -13.589 14.668 1.00 87.44 522 LYS A N 1
ATOM 4156 C CA . LYS A 1 522 ? -20.604 -13.561 13.225 1.00 87.44 522 LYS A CA 1
ATOM 4157 C C . LYS A 1 522 ? -22.108 -13.408 13.046 1.00 87.44 522 LYS A C 1
ATOM 4159 O O . LYS A 1 522 ? -22.868 -14.162 13.650 1.00 87.44 522 LYS A O 1
ATOM 4164 N N . VAL A 1 523 ? -22.528 -12.439 12.246 1.00 89.00 523 VAL A N 1
ATOM 4165 C CA . VAL A 1 523 ? -23.910 -12.322 11.764 1.00 89.00 523 VAL A CA 1
ATOM 4166 C C . VAL A 1 523 ? -23.843 -12.185 10.255 1.00 89.00 523 VAL A C 1
ATOM 4168 O O . VAL A 1 523 ? -23.043 -11.392 9.763 1.00 89.00 523 VAL A O 1
ATOM 4171 N N . VAL A 1 524 ? -24.640 -12.967 9.534 1.00 88.88 524 VAL A N 1
ATOM 4172 C CA . VAL A 1 524 ? -24.628 -13.002 8.069 1.00 88.88 524 VAL A CA 1
ATOM 4173 C C . VAL A 1 524 ? -25.992 -12.670 7.488 1.00 88.88 524 VAL A C 1
ATOM 4175 O O . VAL A 1 524 ? -27.022 -12.949 8.100 1.00 88.88 524 VAL A O 1
ATOM 4178 N N . VAL A 1 525 ? -25.993 -12.110 6.284 1.00 87.00 525 VAL A N 1
ATOM 4179 C CA . VAL A 1 525 ? -27.182 -11.973 5.444 1.00 87.00 525 VAL A CA 1
ATOM 4180 C C . VAL A 1 525 ? -26.822 -12.299 4.004 1.00 87.00 525 VAL A C 1
ATOM 4182 O O . VAL A 1 525 ? -25.735 -11.958 3.539 1.00 87.00 525 VAL A O 1
ATOM 4185 N N . ARG A 1 526 ? -27.736 -12.950 3.288 1.00 82.88 526 ARG A N 1
ATOM 4186 C CA . ARG A 1 526 ? -27.611 -13.131 1.842 1.00 82.88 526 ARG A CA 1
ATOM 4187 C C . ARG A 1 526 ? -27.858 -11.806 1.129 1.00 82.88 526 ARG A C 1
ATOM 4189 O O . ARG A 1 526 ? -28.762 -11.065 1.508 1.00 82.88 526 ARG A O 1
ATOM 4196 N N . ILE A 1 527 ? -27.042 -11.510 0.126 1.00 73.88 527 ILE A N 1
ATOM 4197 C CA . ILE A 1 527 ? -27.139 -10.271 -0.671 1.00 73.88 527 ILE A CA 1
ATOM 4198 C C . ILE A 1 527 ? -27.629 -10.515 -2.103 1.00 73.88 527 ILE A C 1
ATOM 4200 O O . ILE A 1 527 ? -27.753 -9.582 -2.898 1.00 73.88 527 ILE A O 1
ATOM 4204 N N . CYS A 1 528 ? -27.904 -11.783 -2.395 1.00 63.69 528 CYS A N 1
ATOM 4205 C CA . CYS A 1 528 ? -28.544 -12.348 -3.565 1.00 63.69 528 CYS A CA 1
ATOM 4206 C C . CYS A 1 528 ? -29.202 -13.664 -3.070 1.00 63.69 528 CYS A C 1
ATOM 4208 O O . CYS A 1 528 ? -30.292 -13.987 -3.567 1.00 63.69 528 CYS A O 1
#

Organism: Paracoccidioides brasiliensis (NCBI:txid121759)

Secondary structure (DSSP, 8-state):
-HHHHHTTSS-HHHHHSTTHHHHHHHHHHHHHSS-EEEEEEEEE-PPTT-EEEEEES-EESBEEEEETTEEEE-TTTSBSTT---EE-TTGGG--SEEEEEEEEE----TTTSS----TTTSPPPTTTT-EE-S-EEEEEE-SEEESSPPEEEE---STT-S---EEEE--EEESSS------PPPP----EE-----S---GGGGGSSSTTSSSEEEEEE-SS----SSSSSSSS-HHHHHHHHHHH---SSHHHHHHHHHHHHHHHHHHHHHHHHHGGGSSS-EEEEEES-SB-SSS-SSS-SB-TT--B-HHHHHHHHHT-SEEEEE-TTT--EEEEESSS---SS-EEEEEEEEES-SSSS--S-SSEEEEEEEEEEETTT--EEEEEEEEEESS--EEEEEEE-SS-EEEEE----GGGGGSPP-GGGEEEEEEEE--SSTT--EEEEEEE-SSS-EEEEEEEEESSTTSPBPSS-EES--SEEE-TT-EEEEEEE-TT----TT-EEEEEETTEEEEEEE--

Radius of gyration: 28.53 Å; chains: 1; bounding box: 60×57×86 Å

Sequence (528 aa):
MAGLIDNGVYDETELFFSDNLSRTAIAVKAKFHVPCLYREEFDLDPRRNGHFFLQTHGTTSRADIYLNGALVASKNTQVGSYGCQRYDEVTEHVRAGPNSLLIKTYPTCYDRDLAIGFINWNPYPPDNSTGVWRDVGLSQTGLVSISSPPCIVTDFTEPGVREVKLTVKTDTRNNVAESKRGFCELVGSSGMKMEGPYDWVPPKYRYDNRLGAAFRFESELGPDVGSPELARSFDDRKIYNEALCACYGKPTSLEDYLTKVQIMDYEATRAQFENYVVHKSATRPATGLIYWMLNGAWPTMHWSLFDYHLNPTGSSFGTKMGTRTEHVAFDYVERKRISSTIPWRSTNNPFTTQFIKKNRGQDSRPRYGTGCDALQTGIKRWERDQTLISRNVYWIPRKLGVLDWDNSTCYHTTVTRYSDFTVVSQFDPASEKLSVQFLERSVDSGDGDALITLQNESDIPAMCLRLSALDSEDGKESAPIFWSDSYVTLFPRETVEFRVECRGIRCGESAVVQAVGFNVKKVVVRIC

pLDDT: mean 82.53, std 14.5, range [27.31, 98.5]